Protein 6P6E (pdb70)

Sequence (438 aa):
GTVNWSVEDIVKGINSNNLESQLQATQAARKLLSREKQPPIDNIIRAGLIPKFVSFLGKTDCSPIQFESAWALTNIASGTSEQTKAVVDGGAIPAFISLLASPHAHISEQAVWALGNIAGDGSAFRDLVIKHGAIDPLLALLAVPDLSTLACGYLRNLTWTLSNLCRNKNPAPPLDAVEQILPTLVRLLHHNDPEVLADSCWAISYLTDGPNERIEMVVKKGVVPQLVKLLGATELPIVTPALRAIGNIVTGTDEQTQKVIDAGALAVFPSLLTNPKTNIQKEATWTMSNITAGRQDQIQQVVNHGLVPFLVGVLSKADFKTQKEAAWAITNYTSGGTVEQIVYLVHCGIIEPLMNLLSAKDTKIIQVILDAISNIFQAAEKLGETEKLSIMIEECGGLDKIEALQRHENESVTKASLNLIEKYFSSVKRRQIVKRRQ

Nearest PDB structures (foldseek):
  6p6e-assembly1_A  TM=1.002E+00  e=8.232E-56  Mus musculus
  6d7n-assembly1_B  TM=1.000E+00  e=7.327E-53  Panicum virgatum
  5gxw-assembly1_A  TM=9.984E-01  e=1.415E-52  Mus musculus
  6d7m-assembly1_B  TM=1.001E+00  e=1.888E-52  Mus musculus
  8u36-assembly1_A  TM=9.973E-01  e=1.419E-51  Mus musculus

Radius of gyration: 27.75 Å; Cα contacts (8 Å, |Δi|>4): 670; chains: 3; bounding box: 37×75×74 Å

Foldseek 3Di:
DLEPDDLVCLLCQCPPPDVVSPLSSLLSLLNLLPDDPDRPLVSNVVSVCLLSLQVQCPPLVDVSSVLSSLSNLLSQLQDAPVSVVSNVVSVNLLSLLVQCPPPDLSSVLSSLSSLLSQLLNAPVSLQVSVVSPNLVSLVVVVPDPDNVPDDPSSLLSSLSSLLSNQAYPVPGHDPVSCLSCQVVLLVLCPDDDPSSVLSSLSSLLSQLQDAQVSLCSNVVVVCLLSLLVQCPDPDPSSVLSSLSNLLSQLLYALVSVVSNVVSPNLLCLVCQCVPPDQSSNQSSLLSLLSQLLHAQVSLVSCVVSVNLLSLLVCLQDGPVSSVLSSLSSLLSNLVHYDLVSLVVSVVSPNQLSLLVCLPDPPVVSLVSSLSSLVSSLVSCVVVVNLQVVVCVCVVSPSLVSLVVQLPPPDNVSVVSSVVCCVPRVD/DPDDDDD/DDDDD

GO terms:
  GO:0010494 cytoplasmic stress granule (C, IDA)
  GO:0005515 protein binding (F, IPI)
  GO:0061608 nuclear import signal receptor activity (F, IDA)
  GO:0006606 protein import into nucleus (P, IDA)
  GO:1903902 positive regulation of viral life cycle (P, IMP)
  GO:0075506 entry of viral genome into host nucleus through nuclear pore complex via importin (P, IMP)
  GO:0005654 nucleoplasm (C, TAS)
  GO:0005829 cytosol (C, TAS)
  GO:0140297 DNA-binding transcription factor binding (F, IPI)
  GO:0098978 glutamatergic synapse (C, IDA)
  GO:0098978 glutamatergic synapse (C, IMP)
  GO:0014069 postsynaptic density (C, IDA)
  GO:0099527 postsynapse to nucleus signaling pathway (P, IDA)
  GO:0099527 postsynapse to nucleus signaling pathway (P, IMP)
  GO:0014069 postsynaptic density (C, IEP)

Secondary structure (DSSP, 8-state):
--SS--HHHHHHHHTSS-HHHHHHHHHHHHHHHT-SS---HHHHHHTT-HHHHHHHTT-TT-HHHHHHHHHHHHHHHTS-HHHHHHHHHTTHHHHHHHHTT-SSHHHHHHHHHHHHHHHTT-HHHHHHHHHTT-HHHHHHTT-SS-GGGS-HHHHHHHHHHHHHHT---SSPPPHHHHHHHHHHHHHHTT-S-HHHHHHHHHHHHHHTSS-HHHHHHHHTTT-HHHHHHHHT-S-HHHHHHHHHHHHHHTTS-HHHHHHHHHTTGGGGHHHHTT-SSHHHHHHHHHHHHHHTTS-HHHHHHHHHTTHHHHHHHHHHSS-HHHHHHHHHHHHHHHHHS-HHHHHHHHHTT-HHHHHHGGG---HHHHHHHHHHHHHHHHHHHHTT-HHHHHHHHHHTTHHHHHHTTTT-SSHHHHHHHHHHHHHH--/-------/-----

InterPro domains:
  IPR000225 Armadillo [PF00514] (109-149)
  IPR000225 Armadillo [PF00514] (151-190)
  IPR000225 Armadillo [PF00514] (248-280)
  IPR000225 Armadillo [PF00514] (283-321)
  IPR000225 Armadillo [PF00514] (324-364)
  IPR000225 Armadillo [PF00514] (367-405)
  IPR000225 Armadillo [PF00514] (410-447)
  IPR000225 Armadillo [PS50176] (119-162)
  IPR000225 Armadillo [PS50176] (162-204)
  IPR000225 Armadillo [PS50176] (204-230)
  IPR000225 Armadillo [PS50176] (251-293)
  IPR000225 Armadillo [PS50176] (293-335)
  IPR000225 Armadillo [PS50176] (335-377)
  IPR000225 Armadillo [SM00185] (108-149)
  IPR000225 Armadillo [SM00185] (151-191)
  IPR000225 Armadillo [SM00185] (193-231)
  IPR000225 Armadillo [SM00185] (241-280)
  IPR000225 Armadillo [SM00185] (282-322)
  IPR000225 Armadillo [SM00185] (324-364)
  IPR000225 Armadillo [SM00185] (366-406)

CATH classification: 1.25.10.10

B-factor: mean 47.35, std 20.55, range [20.79, 139.51]

Solvent-accessible surface area: 18555 Å² total; per-residue (Å²): 108,12,90,135,63,57,34,139,81,0,35,159,12,0,86,44,149,74,74,96,41,17,28,83,0,0,51,1,0,36,69,21,0,10,107,148,67,149,27,20,15,64,71,0,42,181,38,44,3,8,83,64,0,21,60,2,2,58,83,112,156,17,22,68,0,10,41,8,0,0,29,0,0,0,0,0,0,17,20,81,64,123,21,0,94,22,0,18,91,24,34,0,3,64,24,0,22,84,12,2,87,22,126,76,66,84,0,2,45,5,0,0,46,0,0,0,0,0,0,7,40,17,21,79,33,0,31,60,1,27,176,78,36,0,7,95,35,0,25,65,36,0,78,44,146,74,10,72,106,37,70,68,39,26,3,70,7,0,0,6,0,0,2,0,1,1,76,49,99,138,81,33,6,46,102,108,2,3,78,74,2,0,70,11,0,31,89,0,0,110,25,123,19,60,86,1,19,10,18,0,0,67,0,0,4,42,8,0,40,12,79,50,124,40,0,52,28,0,16,155,77,52,1,5,82,24,0,14,153,10,2,48,27,132,68,64,89,3,11,34,0,0,1,72,0,0,0,4,0,0,4,5,50,48,117,8,0,31,112,0,9,96,31,31,0,0,69,31,0,40,76,4,2,84,31,129,116,69,96,4,32,60,25,0,0,19,0,0,0,0,0,0,21,12,86,85,71,0,0,67,54,0,23,103,72,29,0,0,65,63,0,19,36,6,1,66,176,28,70,74,132,0,24,51,27,0,0,54,0,0,13,10,0,6,84,29,14,48,40,145,11,10,46,70,0,26,147,37,34,0,2,102,9,0,0,78,16,9,68,25,181,44,45,90,0,1,44,3,0,3,78,0,0,27,32,4,0,92,4,12,78,157,90,66,68,34,129,138,9,13,77,79,0,90,136,38,24,0,42,92,57,0,87,75,14,66,95,58,168,55,140,75,0,23,61,29,0,88,67,1,25,107,123,32,30,134,145,24,36,85,65,34,112,102,54,58,103,86

Structure (mmCIF, N/CA/C/O backbone):
data_6P6E
#
_entry.id   6P6E
#
_cell.length_a   78.490
_cell.length_b   90.495
_cell.length_c   99.716
_cell.angle_alpha   90.000
_cell.angle_beta   90.000
_cell.angle_gamma   90.000
#
_symmetry.space_group_name_H-M   'P 21 21 21'
#
loop_
_entity.id
_entity.type
_entity.pdbx_description
1 polymer 'Importin subunit alpha-1'
2 polymer 'PAC3 NLS'
3 water water
#
loop_
_atom_site.group_PDB
_atom_site.id
_atom_site.type_symbol
_atom_site.label_atom_id
_atom_site.label_alt_id
_atom_site.label_comp_id
_atom_site.label_asym_id
_atom_site.label_entity_id
_atom_site.label_seq_id
_atom_site.pdbx_PDB_ins_code
_atom_site.Cartn_x
_atom_site.Cartn_y
_atom_site.Cartn_z
_atom_site.occupancy
_atom_site.B_iso_or_equiv
_atom_site.auth_seq_id
_atom_site.auth_comp_id
_atom_site.auth_asym_id
_atom_site.auth_atom_id
_atom_site.pdbx_PDB_model_num
ATOM 1 N N . GLY A 1 3 ? 6.628 -16.990 19.636 1.00 82.45 72 GLY A N 1
ATOM 2 C CA . GLY A 1 3 ? 5.388 -17.017 20.389 1.00 78.91 72 GLY A CA 1
ATOM 3 C C . GLY A 1 3 ? 4.184 -16.568 19.583 1.00 77.81 72 GLY A C 1
ATOM 4 O O . GLY A 1 3 ? 3.300 -17.366 19.272 1.00 75.82 72 GLY A O 1
ATOM 5 N N . THR A 1 4 ? 4.150 -15.279 19.245 1.00 75.57 73 THR A N 1
ATOM 6 C CA . THR A 1 4 ? 3.070 -14.693 18.459 1.00 72.54 73 THR A CA 1
ATOM 7 C C . THR A 1 4 ? 3.535 -14.307 17.058 1.00 74.06 73 THR A C 1
ATOM 8 O O . THR A 1 4 ? 2.974 -13.400 16.437 1.00 65.02 73 THR A O 1
ATOM 12 N N . VAL A 1 5 ? 4.554 -14.992 16.548 1.00 83.17 74 VAL A N 1
ATOM 13 C CA . VAL A 1 5 ? 5.172 -14.664 15.269 1.00 85.51 74 VAL A CA 1
ATOM 14 C C . VAL A 1 5 ? 4.676 -15.648 14.217 1.00 82.69 74 VAL A C 1
ATOM 15 O O . VAL A 1 5 ? 4.694 -16.867 14.437 1.00 80.05 74 VAL A O 1
ATOM 19 N N . ASN A 1 6 ? 4.208 -15.114 13.085 1.00 82.68 75 ASN A N 1
ATOM 20 C CA . ASN A 1 6 ? 3.804 -15.901 11.916 1.00 79.79 75 ASN A CA 1
ATOM 21 C C . ASN A 1 6 ? 2.557 -16.744 12.187 1.00 67.96 75 ASN A C 1
ATOM 22 O O . ASN A 1 6 ? 2.478 -17.903 11.778 1.00 67.98 75 ASN A O 1
ATOM 27 N N . TRP A 1 7 ? 1.571 -16.166 12.867 1.00 59.67 76 TRP A N 1
ATOM 28 C CA . TRP A 1 7 ? 0.282 -16.831 12.992 1.00 49.07 76 TRP A CA 1
ATOM 29 C C . TRP A 1 7 ? -0.493 -16.726 11.685 1.00 50.92 76 TRP A C 1
ATOM 30 O O . TRP A 1 7 ? -0.400 -15.733 10.959 1.00 50.13 76 TRP A O 1
ATOM 41 N N . SER A 1 8 ? -1.269 -17.763 11.390 1.00 50.55 77 SER A N 1
ATOM 42 C CA . SER A 1 8 ? -2.248 -17.653 10.324 1.00 45.57 77 SER A CA 1
ATOM 43 C C . SER A 1 8 ? -3.440 -16.831 10.805 1.00 48.45 77 SER A C 1
ATOM 44 O O . SER A 1 8 ? -3.687 -16.693 12.006 1.00 44.68 77 SER A O 1
ATOM 47 N N . VAL A 1 9 ? -4.176 -16.266 9.846 1.00 45.79 78 VAL A N 1
ATOM 48 C CA . VAL A 1 9 ? -5.395 -15.539 10.191 1.00 44.42 78 VAL A CA 1
ATOM 49 C C . VAL A 1 9 ? -6.378 -16.468 10.890 1.00 42.08 78 VAL A C 1
ATOM 50 O O . VAL A 1 9 ? -7.069 -16.071 11.837 1.00 45.93 78 VAL A O 1
ATOM 54 N N . GLU A 1 10 ? -6.436 -17.725 10.447 1.00 41.34 79 GLU A N 1
ATOM 55 C CA . GLU A 1 10 ? -7.335 -18.702 11.051 1.00 50.78 79 GLU A CA 1
ATOM 56 C C . GLU A 1 10 ? -7.025 -18.906 12.528 1.00 47.90 79 GLU A C 1
ATOM 57 O O . GLU A 1 10 ? -7.939 -18.965 13.359 1.00 46.23 79 GLU A O 1
ATOM 63 N N . ASP A 1 11 ? -5.741 -19.016 12.876 1.00 46.71 80 ASP A N 1
ATOM 64 C CA . ASP A 1 11 ? -5.375 -19.173 14.279 1.00 44.48 80 ASP A CA 1
ATOM 65 C C . ASP A 1 11 ? -5.651 -17.904 15.075 1.00 42.50 80 ASP A C 1
ATOM 66 O O . ASP A 1 11 ? -6.006 -17.980 16.256 1.00 38.32 80 ASP A O 1
ATOM 71 N N . ILE A 1 12 ? -5.500 -16.734 14.449 1.00 42.58 81 ILE A N 1
ATOM 72 C CA . ILE A 1 12 ? -5.809 -15.480 15.132 1.00 36.89 81 ILE A CA 1
ATOM 73 C C . ILE A 1 12 ? -7.294 -15.414 15.466 1.00 31.09 81 ILE A C 1
ATOM 74 O O . ILE A 1 12 ? -7.682 -15.060 16.586 1.00 37.78 81 ILE A O 1
ATOM 79 N N . VAL A 1 13 ? -8.144 -15.760 14.496 1.00 35.41 82 VAL A N 1
ATOM 80 C CA . VAL A 1 13 ? -9.586 -15.781 14.729 1.00 39.83 82 VAL A CA 1
ATOM 81 C C . VAL A 1 13 ? -9.932 -16.750 15.852 1.00 42.64 82 VAL A C 1
ATOM 82 O O . VAL A 1 13 ? -10.759 -16.448 16.721 1.00 34.99 82 VAL A O 1
ATOM 86 N N . LYS A 1 14 ? -9.299 -17.926 15.856 1.00 37.00 83 LYS A N 1
ATOM 87 C CA . LYS A 1 14 ? -9.603 -18.928 16.872 1.00 36.20 83 LYS A CA 1
ATOM 88 C C . LYS A 1 14 ? -9.277 -18.419 18.271 1.00 34.29 83 LYS A C 1
ATOM 89 O O . LYS A 1 14 ? -10.049 -18.632 19.212 1.00 40.43 83 LYS A O 1
ATOM 95 N N . GLY A 1 15 ? -8.141 -17.740 18.428 1.00 34.51 84 GLY A N 1
ATOM 96 C CA . GLY A 1 15 ? -7.772 -17.238 19.741 1.00 32.21 84 GLY A CA 1
ATOM 97 C C . GLY A 1 15 ? -8.629 -16.067 20.184 1.00 34.99 84 GLY A C 1
ATOM 98 O O . GLY A 1 15 ? -8.945 -15.930 21.369 1.00 36.32 84 GLY A O 1
ATOM 99 N N . ILE A 1 16 ? -9.027 -15.213 19.240 1.00 31.04 85 ILE A N 1
ATOM 100 C CA . ILE A 1 16 ? -9.799 -14.028 19.599 1.00 33.58 85 ILE A CA 1
ATOM 101 C C . ILE A 1 16 ? -11.233 -14.403 19.963 1.00 34.98 85 ILE A C 1
ATOM 102 O O . ILE A 1 16 ? -11.858 -13.746 20.806 1.00 47.64 85 ILE A O 1
ATOM 107 N N . ASN A 1 17 ? -11.764 -15.477 19.381 1.00 35.11 86 ASN A N 1
ATOM 108 C CA . ASN A 1 17 ? -13.106 -15.961 19.685 1.00 36.22 86 ASN A CA 1
ATOM 109 C C . ASN A 1 17 ? -13.147 -16.925 20.868 1.00 39.17 86 ASN A C 1
ATOM 110 O O . ASN A 1 17 ? -14.167 -17.593 21.065 1.00 47.27 86 ASN A O 1
ATOM 115 N N . SER A 1 18 ? -12.081 -16.998 21.670 1.00 40.47 87 SER A N 1
ATOM 116 C CA . SER A 1 18 ? -11.869 -18.112 22.590 1.00 40.76 87 SER A CA 1
ATOM 117 C C . SER A 1 18 ? -12.525 -17.951 23.959 1.00 45.11 87 SER A C 1
ATOM 118 O O . SER A 1 18 ? -12.507 -18.910 24.737 1.00 59.37 87 SER A O 1
ATOM 121 N N . ASN A 1 19 ? -13.079 -16.781 24.284 1.00 53.73 88 ASN A N 1
ATOM 122 C CA . ASN A 1 19 ? -13.615 -16.469 25.610 1.00 67.61 88 ASN A CA 1
ATOM 123 C C . ASN A 1 19 ? -12.537 -16.431 26.691 1.00 56.60 88 ASN A C 1
ATOM 124 O O . ASN A 1 19 ? -12.865 -16.412 27.883 1.00 52.74 88 ASN A O 1
ATOM 129 N N . ASN A 1 20 ? -11.262 -16.430 26.310 1.00 43.24 89 ASN A N 1
ATOM 130 C CA . ASN A 1 20 ? -10.144 -16.433 27.249 1.00 39.77 89 ASN A CA 1
ATOM 131 C C . ASN A 1 20 ? -9.337 -15.166 27.001 1.00 31.93 89 ASN A C 1
ATOM 132 O O . ASN A 1 20 ? -8.722 -15.018 25.940 1.00 33.90 89 ASN A O 1
ATOM 137 N N . LEU A 1 21 ? -9.342 -14.255 27.980 1.00 35.62 90 LEU A N 1
ATOM 138 C CA . LEU A 1 21 ? -8.733 -12.942 27.774 1.00 32.63 90 LEU A CA 1
ATOM 139 C C . LEU A 1 21 ? -7.252 -13.057 27.435 1.00 31.53 90 LEU A C 1
ATOM 140 O O . LEU A 1 21 ? -6.749 -12.331 26.570 1.00 32.05 90 LEU A O 1
ATOM 145 N N . GLU A 1 22 ? -6.535 -13.965 28.102 1.00 30.15 91 GLU A N 1
ATOM 146 C CA . GLU A 1 22 ? -5.121 -14.147 27.787 1.00 31.82 91 GLU A CA 1
ATOM 147 C C . GLU A 1 22 ? -4.939 -14.748 26.398 1.00 30.84 91 GLU A C 1
ATOM 148 O O . GLU A 1 22 ? -4.057 -14.321 25.644 1.00 30.73 91 GLU A O 1
ATOM 154 N N . SER A 1 23 ? -5.762 -15.740 26.041 1.00 29.89 92 SER A N 1
ATOM 155 C CA . SER A 1 23 ? -5.735 -16.257 24.676 1.00 31.61 92 SER A CA 1
ATOM 156 C C . SER A 1 23 ? -6.066 -15.160 23.672 1.00 36.12 92 SER A C 1
ATOM 157 O O . SER A 1 23 ? -5.458 -15.084 22.598 1.00 32.76 92 SER A O 1
AT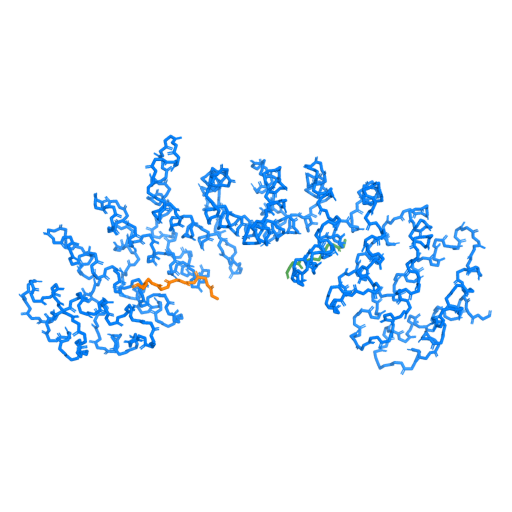OM 160 N N . GLN A 1 24 ? -7.027 -14.297 24.008 1.00 32.46 93 GLN A N 1
ATOM 161 C CA . GLN A 1 24 ? -7.362 -13.187 23.123 1.00 38.68 93 GLN A CA 1
ATOM 162 C C . GLN A 1 24 ? -6.202 -12.209 23.005 1.00 32.42 93 GLN A C 1
ATOM 163 O O . GLN A 1 24 ? -5.914 -11.706 21.913 1.00 34.19 93 GLN A O 1
ATOM 169 N N . LEU A 1 25 ? -5.520 -11.930 24.120 1.00 30.74 94 LEU A N 1
ATOM 170 C CA . LEU A 1 25 ? -4.386 -11.011 24.089 1.00 36.69 94 LEU A CA 1
ATOM 171 C C . LEU A 1 25 ? -3.279 -11.538 23.186 1.00 36.37 94 LEU A C 1
ATOM 172 O O . LEU A 1 25 ? -2.721 -10.797 22.369 1.00 32.06 94 LEU A O 1
ATOM 177 N N . GLN A 1 26 ? -2.945 -12.823 23.322 1.00 35.68 95 GLN A N 1
ATOM 178 C CA . GLN A 1 26 ? -1.880 -13.391 22.504 1.00 33.58 95 GLN A CA 1
ATOM 179 C C . GLN A 1 26 ? -2.270 -13.412 21.031 1.00 33.39 95 GLN A C 1
ATOM 180 O O . GLN A 1 26 ? -1.427 -13.180 20.157 1.00 34.92 95 GLN A O 1
ATOM 186 N N . ALA A 1 27 ? -3.545 -13.672 20.736 1.00 29.51 96 ALA A N 1
ATOM 187 C CA . ALA A 1 27 ? -3.992 -13.653 19.348 1.00 33.24 96 ALA A CA 1
ATOM 188 C C . ALA A 1 27 ? -4.022 -12.236 18.785 1.00 35.05 96 ALA A C 1
ATOM 189 O O . ALA A 1 27 ? -3.767 -12.042 17.590 1.00 32.34 96 ALA A O 1
ATOM 191 N N . THR A 1 28 ? -4.326 -11.239 19.620 1.00 33.00 97 THR A N 1
ATOM 192 C CA . THR A 1 28 ? -4.345 -9.857 19.146 1.00 34.50 97 THR A CA 1
ATOM 193 C C . THR A 1 28 ? -2.934 -9.351 18.872 1.00 33.52 97 THR A C 1
ATOM 194 O O . THR A 1 28 ? -2.704 -8.635 17.889 1.00 35.21 97 THR A O 1
ATOM 198 N N . GLN A 1 29 ? -1.975 -9.714 19.727 1.00 34.22 98 GLN A N 1
ATOM 199 C CA . GLN A 1 29 ? -0.584 -9.364 19.459 1.00 34.57 98 GLN A CA 1
ATOM 200 C C . GLN A 1 29 ? -0.094 -10.027 18.179 1.00 40.27 98 GLN A C 1
ATOM 201 O O . GLN A 1 29 ? 0.629 -9.409 17.388 1.00 31.68 98 GLN A O 1
ATOM 207 N N . ALA A 1 30 ? -0.480 -11.287 17.958 1.00 34.82 99 ALA A N 1
ATOM 208 C CA . ALA A 1 30 ? -0.132 -11.959 16.711 1.00 37.19 99 ALA A CA 1
ATOM 209 C C . ALA A 1 30 ? -0.710 -11.221 15.509 1.00 40.26 99 ALA A C 1
ATOM 210 O O . ALA A 1 30 ? -0.056 -11.114 14.465 1.00 38.39 99 ALA A O 1
ATOM 212 N N . ALA A 1 31 ? -1.935 -10.703 15.638 1.00 31.67 100 ALA A N 1
ATOM 213 C CA . ALA A 1 31 ? -2.511 -9.902 14.563 1.00 35.71 100 ALA A CA 1
ATOM 214 C C . ALA A 1 31 ? -1.736 -8.606 14.369 1.00 34.31 100 ALA A C 1
ATOM 215 O O . ALA A 1 31 ? -1.515 -8.171 13.233 1.00 37.26 100 ALA A O 1
ATOM 217 N N . ARG A 1 32 ? -1.317 -7.978 15.470 1.00 32.91 101 ARG A N 1
ATOM 218 C CA . ARG A 1 32 ? -0.524 -6.758 15.376 1.00 34.62 101 ARG A CA 1
ATOM 219 C C . ARG A 1 32 ? 0.769 -6.999 14.608 1.00 38.63 101 ARG A C 1
ATOM 220 O O . ARG A 1 32 ? 1.152 -6.190 13.755 1.00 35.39 101 ARG A O 1
ATOM 228 N N . LYS A 1 33 ? 1.457 -8.104 14.900 1.00 38.90 102 LYS A N 1
ATOM 229 C CA . LYS A 1 33 ? 2.729 -8.378 14.238 1.00 37.86 102 LYS A CA 1
ATOM 230 C C . LYS A 1 33 ? 2.525 -8.699 12.763 1.00 38.44 102 LYS A C 1
ATOM 231 O O . LYS A 1 33 ? 3.336 -8.299 11.920 1.00 46.36 102 LYS A O 1
ATOM 237 N N . LEU A 1 34 ? 1.452 -9.424 12.435 1.00 41.48 103 LEU A N 1
ATOM 238 C CA . LEU A 1 34 ? 1.092 -9.631 11.036 1.00 44.27 103 LEU A CA 1
ATOM 239 C C . LEU A 1 34 ? 0.895 -8.298 10.326 1.00 43.52 103 LEU A C 1
ATOM 240 O O . LEU A 1 34 ? 1.444 -8.067 9.242 1.00 42.13 103 LEU A O 1
ATOM 245 N N . LEU A 1 35 ? 0.120 -7.402 10.935 1.00 39.81 104 LEU A N 1
ATOM 246 C CA . LEU A 1 35 ? -0.189 -6.112 10.331 1.00 36.16 104 LEU A CA 1
ATOM 247 C C . LEU A 1 35 ? 0.983 -5.141 10.372 1.00 40.28 104 LEU A C 1
ATOM 248 O O . LEU A 1 35 ? 0.890 -4.064 9.774 1.00 45.97 104 LEU A O 1
ATOM 253 N N . SER A 1 36 ? 2.076 -5.490 11.050 1.00 44.18 105 SER A N 1
ATOM 254 C CA . SER A 1 36 ? 3.237 -4.620 11.165 1.00 49.42 105 SER A CA 1
ATOM 255 C C . SER A 1 36 ? 4.414 -5.071 10.313 1.00 54.27 105 SER A C 1
ATOM 256 O O . SER A 1 36 ? 5.471 -4.433 10.359 1.00 57.81 105 SER A O 1
ATOM 259 N N . ARG A 1 37 ? 4.269 -6.147 9.545 1.00 54.79 106 ARG A N 1
ATOM 260 C CA . ARG A 1 37 ? 5.360 -6.593 8.694 1.00 62.97 106 ARG A CA 1
ATOM 261 C C . ARG A 1 37 ? 5.524 -5.651 7.503 1.00 72.40 106 ARG A C 1
ATOM 262 O O . ARG A 1 37 ? 4.607 -4.917 7.122 1.00 63.87 106 ARG A O 1
ATOM 270 N N . GLU A 1 38 ? 6.719 -5.683 6.911 1.00 75.78 107 GLU A N 1
ATOM 271 C CA . GLU A 1 38 ? 7.055 -4.719 5.868 1.00 82.54 107 GLU A CA 1
ATOM 272 C C . GLU A 1 38 ? 6.290 -4.998 4.580 1.00 85.30 107 GLU A C 1
ATOM 273 O O . GLU A 1 38 ? 5.667 -4.096 4.008 1.00 88.37 107 GLU A O 1
ATOM 279 N N . LYS A 1 39 ? 6.320 -6.243 4.109 1.00 83.82 108 LYS A N 1
ATOM 280 C CA . LYS A 1 39 ? 5.815 -6.594 2.787 1.00 81.68 108 LYS A CA 1
ATOM 281 C C . LYS A 1 39 ? 4.385 -7.115 2.900 1.00 78.58 108 LYS A C 1
ATOM 282 O O . LYS A 1 39 ? 4.146 -8.170 3.497 1.00 77.01 108 LYS A O 1
ATOM 284 N N . GLN A 1 40 ? 3.443 -6.369 2.318 1.00 73.12 109 GLN A N 1
ATOM 285 C CA . GLN A 1 40 ? 2.057 -6.778 2.107 1.00 71.22 109 GLN A CA 1
ATOM 286 C C . GLN A 1 40 ? 1.395 -7.313 3.371 1.00 59.89 109 GLN A C 1
ATOM 287 O O . GLN A 1 40 ? 1.172 -8.525 3.484 1.00 68.43 109 GLN A O 1
ATOM 293 N N . PRO A 1 41 ? 1.062 -6.459 4.334 1.00 52.43 110 PRO A N 1
ATOM 294 C CA . PRO A 1 41 ? 0.266 -6.912 5.479 1.00 51.48 110 PRO A CA 1
ATOM 295 C C . PRO A 1 41 ? -1.113 -7.351 5.023 1.00 51.04 110 PRO A C 1
ATOM 296 O O . PRO A 1 41 ? -1.743 -6.682 4.190 1.00 48.52 110 PRO A O 1
ATOM 300 N N . PRO A 1 42 ? -1.617 -8.473 5.537 1.00 52.53 111 PRO A N 1
ATOM 301 C CA . PRO A 1 42 ? -2.915 -8.995 5.061 1.00 47.81 111 PRO A CA 1
ATOM 302 C C . PRO A 1 42 ? -4.094 -8.264 5.694 1.00 44.41 111 PRO A C 1
ATOM 303 O O . PRO A 1 42 ? -4.887 -8.822 6.458 1.00 41.61 111 PRO A O 1
ATOM 307 N N . ILE A 1 43 ? -4.217 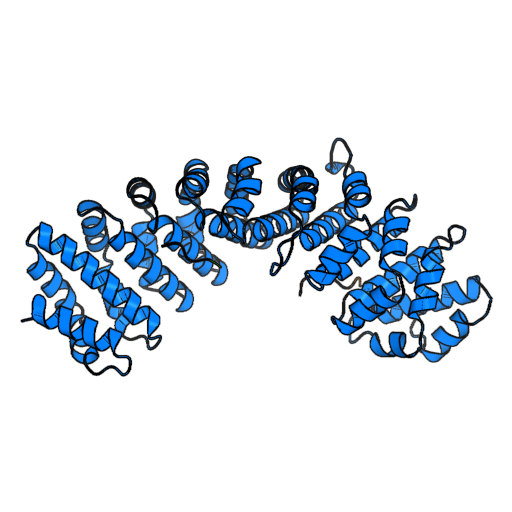-6.976 5.360 1.00 44.57 112 ILE A N 1
ATOM 308 C CA . ILE A 1 43 ? -5.258 -6.142 5.956 1.00 40.02 112 ILE A CA 1
ATOM 309 C C . ILE A 1 43 ? -6.642 -6.650 5.563 1.00 37.61 112 ILE A C 1
ATOM 310 O O . ILE A 1 43 ? -7.531 -6.795 6.411 1.00 38.40 112 ILE A O 1
ATOM 315 N N . ASP A 1 44 ? -6.843 -6.928 4.272 1.00 37.89 113 ASP A N 1
ATOM 316 C CA . ASP A 1 44 ? -8.154 -7.373 3.808 1.00 44.38 113 ASP A CA 1
ATOM 317 C C . ASP A 1 44 ? -8.519 -8.721 4.413 1.00 44.46 113 ASP A C 1
ATOM 318 O O . ASP A 1 44 ? -9.680 -8.960 4.769 1.00 46.19 113 ASP A O 1
ATOM 323 N N . ASN A 1 45 ? -7.534 -9.612 4.548 1.00 44.23 114 ASN A N 1
ATOM 324 C CA . ASN A 1 45 ? -7.785 -10.888 5.211 1.00 49.81 114 ASN A CA 1
ATOM 325 C C . ASN A 1 45 ? -8.281 -10.682 6.635 1.00 43.59 114 ASN A C 1
ATOM 326 O O . ASN A 1 45 ? -9.213 -11.360 7.082 1.00 41.86 114 ASN A O 1
ATOM 331 N N . ILE A 1 46 ? -7.650 -9.765 7.370 1.00 38.62 115 ILE A N 1
ATOM 332 C CA . ILE A 1 46 ? -8.057 -9.496 8.747 1.00 33.61 115 ILE A CA 1
ATOM 333 C C . ILE A 1 46 ? -9.455 -8.884 8.790 1.00 39.86 115 ILE A C 1
ATOM 334 O O . ILE A 1 46 ? -10.278 -9.231 9.650 1.00 36.64 115 ILE A O 1
ATOM 339 N N . ILE A 1 47 ? -9.749 -7.970 7.862 1.00 37.07 116 ILE A N 1
ATOM 340 C CA . ILE A 1 47 ? -11.078 -7.368 7.798 1.00 36.55 116 ILE A CA 1
ATOM 341 C C . ILE A 1 47 ? -12.125 -8.426 7.473 1.00 41.38 116 ILE A C 1
ATOM 342 O O . ILE A 1 47 ? -13.166 -8.519 8.134 1.00 37.64 116 ILE A O 1
ATOM 347 N N . ARG A 1 48 ? -11.860 -9.241 6.446 1.00 35.37 117 ARG A N 1
ATOM 348 C CA . ARG A 1 48 ? -12.836 -10.232 6.003 1.00 42.00 117 ARG A CA 1
ATOM 349 C C . ARG A 1 48 ? -13.125 -11.267 7.082 1.00 47.95 117 ARG A C 1
ATOM 350 O O . ARG A 1 48 ? -14.213 -11.853 7.104 1.00 47.36 117 ARG A O 1
ATOM 358 N N . ALA A 1 49 ? -12.171 -11.508 7.981 1.00 40.47 118 ALA A N 1
ATOM 359 C CA . ALA A 1 49 ? -12.405 -12.420 9.093 1.00 45.11 118 ALA A CA 1
ATOM 360 C C . ALA A 1 49 ? -13.294 -11.816 10.174 1.00 43.37 118 ALA A C 1
ATOM 361 O O . ALA A 1 49 ? -13.577 -12.496 11.166 1.00 41.93 118 ALA A O 1
ATOM 363 N N . GLY A 1 50 ? -13.730 -10.569 10.011 1.00 37.52 119 GLY A N 1
ATOM 364 C CA . GLY A 1 50 ? -14.620 -9.946 10.973 1.00 36.56 119 GLY A CA 1
ATOM 365 C C . GLY A 1 50 ? -13.978 -9.589 12.294 1.00 36.43 119 GLY A C 1
ATOM 366 O O . GLY A 1 50 ? -14.659 -9.581 13.324 1.00 41.57 119 GLY A O 1
ATOM 367 N N . LEU A 1 51 ? -12.682 -9.278 12.294 1.00 30.43 120 LEU A N 1
ATOM 368 C CA . LEU A 1 51 ? -11.954 -9.055 13.537 1.00 28.54 120 LEU A CA 1
ATOM 369 C C . LEU A 1 51 ? -12.037 -7.622 14.048 1.00 33.60 120 LEU A C 1
ATOM 370 O O . LEU A 1 51 ? -11.716 -7.381 15.217 1.00 34.24 120 LEU A O 1
ATOM 375 N N . ILE A 1 52 ? -12.457 -6.669 13.213 1.00 28.14 121 ILE A N 1
ATOM 376 C CA . ILE A 1 52 ? -12.461 -5.266 13.636 1.00 28.37 121 ILE A CA 1
ATOM 377 C C . ILE A 1 52 ? -13.390 -5.018 14.821 1.00 30.44 121 ILE A C 1
ATOM 378 O O . ILE A 1 52 ? -12.971 -4.336 15.770 1.00 33.74 121 ILE A O 1
ATOM 383 N N . PRO A 1 53 ? -14.634 -5.521 14.842 1.00 37.43 122 PRO A N 1
ATOM 384 C CA . PRO A 1 53 ? -15.468 -5.302 16.040 1.00 40.80 122 PRO A CA 1
ATOM 385 C C . PRO A 1 53 ? -14.843 -5.819 17.325 1.00 38.64 122 PRO A C 1
ATOM 386 O O . PRO A 1 53 ? -14.986 -5.178 18.374 1.00 35.22 122 PRO A O 1
ATOM 390 N N . LYS A 1 54 ? -14.148 -6.960 17.278 1.00 33.98 123 LYS A N 1
ATOM 391 C CA . LYS A 1 54 ? -13.500 -7.471 18.481 1.00 29.54 123 LYS A CA 1
ATOM 392 C C . LYS A 1 54 ? -12.320 -6.595 18.888 1.00 27.06 123 LYS A C 1
ATOM 393 O O . LYS A 1 54 ? -12.130 -6.321 20.079 1.00 29.25 123 LYS A O 1
ATOM 399 N N . PHE A 1 55 ? -11.516 -6.149 17.917 1.00 27.92 124 PHE A N 1
ATOM 400 C CA . PHE A 1 55 ? -10.449 -5.197 18.221 1.00 28.95 124 PHE A CA 1
ATOM 401 C C . PHE A 1 55 ? -11.005 -3.951 18.900 1.00 33.02 124 PHE A C 1
ATOM 402 O O . PHE A 1 55 ? -10.436 -3.462 19.884 1.00 31.86 124 PHE A O 1
ATOM 410 N N . VAL A 1 56 ? -12.123 -3.428 18.389 1.00 28.14 125 VAL A N 1
ATOM 411 C CA . VAL A 1 56 ? -12.697 -2.205 18.940 1.00 29.72 125 VAL A CA 1
ATOM 412 C C . VAL A 1 56 ? -13.168 -2.431 20.371 1.00 28.24 125 VAL A C 1
ATOM 413 O O . VAL A 1 56 ? -12.960 -1.585 21.250 1.00 30.58 125 VAL A O 1
ATOM 417 N N . SER A 1 57 ? -13.801 -3.578 20.633 1.00 28.75 126 SER A N 1
ATOM 418 C CA . SER A 1 57 ? -14.229 -3.879 21.995 1.00 31.24 126 SER A CA 1
ATOM 419 C C . SER A 1 57 ? -13.038 -4.022 22.935 1.00 34.13 126 SER A C 1
ATOM 420 O O . SER A 1 57 ? -13.133 -3.665 24.115 1.00 40.41 126 SER A O 1
ATOM 423 N N . PHE A 1 58 ? -11.909 -4.529 22.432 1.00 28.51 127 PHE A N 1
ATOM 424 C CA . PHE A 1 58 ? -10.709 -4.636 23.254 1.00 34.33 127 PHE A CA 1
ATOM 425 C C . PHE A 1 58 ? -10.161 -3.273 23.656 1.00 35.45 127 PHE A C 1
ATOM 426 O O . PHE A 1 58 ? -9.468 -3.174 24.674 1.00 32.49 127 PHE A O 1
ATOM 434 N N . LEU A 1 59 ? -10.460 -2.223 22.887 1.00 33.20 128 LEU A N 1
ATOM 435 C CA . LEU A 1 59 ? -9.995 -0.886 23.242 1.00 34.38 128 LEU A CA 1
ATOM 436 C C . LEU A 1 59 ? -10.547 -0.435 24.588 1.00 39.48 128 LEU A C 1
ATOM 437 O O . LEU A 1 59 ? -9.933 0.400 25.261 1.00 43.94 128 LEU A O 1
ATOM 442 N N . GLY A 1 60 ? -11.693 -0.970 24.997 1.00 37.29 129 GLY A N 1
ATOM 443 C CA . GLY A 1 60 ? -12.335 -0.572 26.230 1.00 36.79 129 GLY A CA 1
ATOM 444 C C . GLY A 1 60 ? -11.997 -1.399 27.449 1.00 38.41 129 GLY A C 1
ATOM 445 O O . GLY A 1 60 ? -12.580 -1.170 28.513 1.00 45.79 129 GLY A O 1
ATOM 446 N N . LYS A 1 61 ? -11.068 -2.348 27.342 1.00 39.28 130 LYS A N 1
ATOM 447 C CA . LYS A 1 61 ? -10.736 -3.238 28.457 1.00 43.36 130 LYS A CA 1
ATOM 448 C C . LYS A 1 61 ? -9.677 -2.562 29.320 1.00 42.21 130 LYS A C 1
ATOM 449 O O . LYS A 1 61 ? -8.476 -2.785 29.163 1.00 38.12 130 LYS A O 1
ATOM 455 N N . THR A 1 62 ? -10.143 -1.740 30.265 1.00 43.35 131 THR A N 1
ATOM 456 C CA . THR A 1 62 ? -9.242 -0.945 31.096 1.00 52.03 131 THR A CA 1
ATOM 457 C C . THR A 1 62 ? -8.371 -1.809 32.002 1.00 51.92 131 THR A C 1
ATOM 458 O O . THR A 1 62 ? -7.244 -1.419 32.331 1.00 43.95 131 THR A O 1
ATOM 462 N N . ASP A 1 63 ? -8.864 -2.974 32.423 1.00 52.29 132 ASP A N 1
ATOM 463 C CA . ASP A 1 63 ? -8.103 -3.820 33.339 1.00 48.43 132 ASP A CA 1
ATOM 464 C C . ASP A 1 63 ? -7.012 -4.623 32.643 1.00 50.33 132 ASP A C 1
ATOM 465 O O . ASP A 1 63 ? -6.262 -5.334 33.320 1.00 51.39 132 ASP A O 1
ATOM 470 N N . CYS A 1 64 ? -6.905 -4.531 31.310 1.00 41.94 133 CYS A N 1
ATOM 471 C CA . CYS A 1 64 ? -5.877 -5.244 30.546 1.00 42.36 133 CYS A CA 1
ATOM 472 C C . CYS A 1 64 ? -5.313 -4.263 29.511 1.00 42.19 133 CYS A C 1
ATOM 473 O O . CYS A 1 64 ? -5.638 -4.323 28.325 1.00 39.45 133 CYS A O 1
ATOM 476 N N . SER A 1 65 ? -4.461 -3.355 29.983 1.00 41.43 134 SER A N 1
ATOM 477 C CA . SER A 1 65 ? -3.856 -2.385 29.082 1.00 43.40 134 SER A CA 1
ATOM 478 C C . SER A 1 65 ? -3.053 -3.012 27.939 1.00 37.47 134 SER A C 1
ATOM 479 O O . SER A 1 65 ? -3.017 -2.398 26.857 1.00 41.33 134 SER A O 1
ATOM 482 N N . PRO A 1 66 ? -2.396 -4.176 28.088 1.00 41.56 135 PRO A N 1
ATOM 483 C CA . PRO A 1 66 ? -1.741 -4.773 26.909 1.00 34.61 135 PRO A CA 1
ATOM 484 C C . PRO A 1 66 ? -2.680 -5.029 25.741 1.00 33.13 135 PRO A C 1
ATOM 485 O O . PRO A 1 66 ? -2.297 -4.785 24.589 1.00 33.77 135 PRO A O 1
ATOM 489 N N . ILE A 1 67 ? -3.898 -5.512 25.990 1.00 29.43 136 ILE A N 1
ATOM 490 C CA . ILE A 1 67 ? -4.781 -5.789 24.861 1.00 26.70 136 ILE A CA 1
ATOM 491 C C . ILE A 1 67 ? -5.360 -4.496 24.292 1.00 29.86 136 ILE A C 1
ATOM 492 O O . ILE A 1 67 ? -5.722 -4.446 23.111 1.00 29.37 136 ILE A O 1
ATOM 497 N N . GLN A 1 68 ? -5.458 -3.437 25.101 1.00 28.58 137 GLN A N 1
ATOM 498 C CA . GLN A 1 68 ? -5.791 -2.128 24.549 1.00 30.88 137 GLN A CA 1
ATOM 499 C C . GLN A 1 68 ? -4.700 -1.663 23.595 1.00 33.24 137 GLN A C 1
ATOM 500 O O . GLN A 1 68 ? -4.982 -1.191 22.487 1.00 30.60 137 GLN A O 1
ATOM 506 N N . PHE A 1 69 ? -3.440 -1.811 24.011 1.00 32.82 138 PHE A N 1
ATOM 507 C CA . PHE A 1 69 ? -2.311 -1.413 23.177 1.00 31.41 138 PHE A CA 1
ATOM 508 C C . PHE A 1 69 ? -2.263 -2.224 21.888 1.00 34.30 138 PHE A C 1
ATOM 509 O O . PHE A 1 69 ? -2.179 -1.661 20.790 1.00 29.84 138 PHE A O 1
ATOM 517 N N . GLU A 1 70 ? -2.325 -3.554 22.003 1.00 31.83 139 GLU A N 1
ATOM 518 C CA . GLU A 1 70 ? -2.179 -4.405 20.826 1.00 28.18 139 GLU A CA 1
ATOM 519 C C . GLU A 1 70 ? -3.312 -4.184 19.832 1.00 26.50 139 GLU A C 1
ATOM 520 O O . GLU A 1 70 ? -3.079 -4.125 18.619 1.00 29.43 139 GLU A O 1
ATOM 526 N N . SER A 1 71 ? -4.547 -4.060 20.324 1.00 24.26 140 SER A N 1
ATOM 527 C CA . SER A 1 71 ? -5.671 -3.832 19.424 1.00 28.37 140 SER A CA 1
ATOM 528 C C . SER A 1 71 ? -5.647 -2.424 18.840 1.00 27.33 140 SER A C 1
ATOM 529 O O . SER A 1 71 ? -6.039 -2.229 17.684 1.00 27.56 140 SER A O 1
ATOM 532 N N . ALA A 1 72 ? -5.196 -1.434 19.616 1.00 24.97 141 ALA A N 1
ATOM 533 C CA . ALA A 1 72 ? -5.039 -0.088 19.072 1.00 27.56 141 ALA A CA 1
ATOM 534 C C . ALA A 1 72 ? -4.000 -0.070 17.960 1.00 31.21 141 ALA A C 1
ATOM 535 O O . ALA A 1 72 ? -4.205 0.560 16.915 1.00 29.01 141 ALA A O 1
ATOM 537 N N . TRP A 1 73 ? -2.878 -0.763 18.166 1.00 29.93 142 TRP A N 1
ATOM 538 C CA . TRP A 1 73 ? -1.859 -0.867 17.127 1.00 32.34 142 TRP A CA 1
ATOM 539 C C . TRP A 1 73 ? -2.401 -1.592 15.898 1.00 35.24 142 TRP A C 1
ATOM 540 O O . TRP A 1 73 ? -2.186 -1.148 14.763 1.00 28.88 142 TRP A O 1
ATOM 551 N N . ALA A 1 74 ? -3.112 -2.704 16.102 1.00 31.95 143 ALA A N 1
ATOM 552 C CA . ALA A 1 74 ? -3.689 -3.430 14.974 1.00 28.06 143 ALA A CA 1
ATOM 553 C C . ALA A 1 74 ? -4.638 -2.542 14.177 1.00 29.42 143 ALA A C 1
ATOM 554 O O . ALA A 1 74 ? -4.562 -2.479 12.944 1.00 30.63 143 ALA A O 1
ATOM 556 N N . LEU A 1 75 ? -5.537 -1.840 14.869 1.00 24.22 144 LEU A N 1
ATOM 557 C CA . LEU A 1 75 ? -6.489 -0.976 14.177 1.00 30.83 144 LEU A CA 1
ATOM 558 C C . LEU A 1 75 ? -5.786 0.202 13.514 1.00 30.79 144 LEU A C 1
ATOM 559 O O . LEU A 1 75 ? -6.190 0.640 12.431 1.00 29.12 144 LEU A O 1
ATOM 564 N N . THR A 1 76 ? -4.734 0.723 14.150 1.00 28.24 145 THR A N 1
ATOM 565 C CA . THR A 1 76 ? -3.967 1.811 13.552 1.00 27.98 145 THR A CA 1
ATOM 566 C C . THR A 1 76 ? -3.442 1.424 12.175 1.00 26.21 145 THR A C 1
ATOM 567 O O . THR A 1 76 ? -3.531 2.209 11.223 1.00 28.26 145 THR A O 1
ATOM 571 N N . ASN A 1 77 ? -2.918 0.206 12.043 1.00 26.85 146 ASN A N 1
ATOM 572 C CA . ASN A 1 77 ? -2.309 -0.199 10.782 1.00 32.89 146 ASN A CA 1
ATOM 573 C C . ASN A 1 77 ? -3.347 -0.568 9.730 1.00 29.66 146 ASN A C 1
ATOM 574 O O . ASN A 1 77 ? -3.102 -0.368 8.535 1.00 34.34 146 ASN A O 1
ATOM 579 N N . ILE A 1 78 ? -4.501 -1.101 10.138 1.00 26.95 147 ILE A N 1
ATOM 580 C CA . ILE A 1 78 ? -5.605 -1.256 9.193 1.00 29.92 147 ILE A CA 1
ATOM 581 C C . ILE A 1 78 ? -6.036 0.109 8.670 1.00 29.61 147 ILE A C 1
ATOM 582 O O . ILE A 1 78 ? -6.216 0.306 7.462 1.00 27.51 147 ILE A O 1
ATOM 587 N N . ALA A 1 79 ? -6.189 1.080 9.578 1.00 25.92 148 ALA A N 1
ATOM 588 C CA . ALA A 1 79 ? -6.609 2.423 9.192 1.00 27.58 148 ALA A CA 1
ATOM 589 C C . ALA A 1 79 ? -5.575 3.136 8.331 1.00 29.74 148 ALA A C 1
ATOM 590 O O . ALA A 1 79 ? -5.917 4.114 7.657 1.00 33.35 148 ALA A O 1
ATOM 592 N N . SER A 1 80 ? -4.324 2.672 8.337 1.00 32.34 149 SER A N 1
ATOM 593 C CA . SER A 1 80 ? -3.289 3.265 7.501 1.00 30.74 149 SER A CA 1
ATOM 594 C C . SER A 1 80 ? -3.429 2.896 6.030 1.00 34.53 149 SER A C 1
ATOM 595 O O . SER A 1 80 ? -2.678 3.427 5.206 1.00 33.32 149 SER A O 1
ATOM 598 N N . GLY A 1 81 ? -4.361 2.012 5.681 1.00 31.55 150 GLY A N 1
ATOM 599 C CA . GLY A 1 81 ? -4.467 1.530 4.317 1.00 32.43 150 GLY A CA 1
ATOM 600 C C . GLY A 1 81 ? -5.348 2.373 3.418 1.00 37.70 150 GLY A C 1
ATOM 601 O O . GLY A 1 81 ? -5.353 3.604 3.512 1.00 38.58 150 GLY A O 1
ATOM 602 N N . THR A 1 82 ? -6.096 1.715 2.535 1.00 33.88 151 THR A N 1
ATOM 603 C CA . THR A 1 82 ? -6.967 2.416 1.604 1.00 39.40 151 THR A CA 1
ATOM 604 C C . THR A 1 82 ? -8.141 3.055 2.343 1.00 31.73 151 THR A C 1
ATOM 605 O O . THR A 1 82 ? -8.371 2.818 3.532 1.00 34.07 151 THR A O 1
ATOM 609 N N . SER A 1 83 ? -8.895 3.882 1.610 1.00 32.68 152 SER A N 1
ATOM 610 C CA . SER A 1 83 ? -10.090 4.499 2.180 1.00 33.07 152 SER A CA 1
ATOM 611 C C . SER A 1 83 ? -11.085 3.442 2.643 1.00 32.81 152 SER A C 1
ATOM 612 O O . SER A 1 83 ? -11.679 3.566 3.722 1.00 32.87 152 SER A O 1
ATOM 615 N N . GLU A 1 84 ? -11.274 2.395 1.833 1.00 34.82 153 GLU A N 1
ATOM 616 C CA . GLU A 1 84 ? -12.104 1.259 2.229 1.00 36.73 153 GLU A CA 1
ATOM 617 C C . GLU A 1 84 ? -11.658 0.672 3.552 1.00 31.27 153 GLU A C 1
ATOM 618 O O . GLU A 1 84 ? -12.487 0.320 4.400 1.00 36.21 153 GLU A O 1
ATOM 624 N N . GLN A 1 85 ? -10.352 0.494 3.711 1.00 34.91 154 GLN A N 1
ATOM 625 C CA . GLN A 1 85 ? -9.833 -0.136 4.913 1.00 33.14 154 GLN A CA 1
ATOM 626 C C . GLN A 1 85 ? -9.950 0.800 6.105 1.00 32.79 154 GLN A C 1
ATOM 627 O O . GLN A 1 85 ? -10.254 0.359 7.220 1.00 29.66 154 GLN A O 1
ATOM 633 N N . THR A 1 86 ? -9.734 2.100 5.888 1.00 28.64 155 THR A N 1
ATOM 634 C CA . THR A 1 86 ? -9.977 3.067 6.952 1.00 29.14 155 THR A CA 1
ATOM 635 C C . THR A 1 86 ? -11.458 3.124 7.305 1.00 29.66 155 THR A C 1
ATOM 636 O O . THR A 1 86 ? -11.821 3.234 8.482 1.00 30.39 155 THR A O 1
ATOM 640 N N . LYS A 1 87 ? -12.328 3.039 6.295 1.00 30.34 156 LYS A N 1
ATOM 641 C CA . LYS A 1 87 ? -13.767 3.054 6.545 1.00 33.77 156 LYS A CA 1
ATOM 642 C C . LYS A 1 87 ? -14.192 1.874 7.412 1.00 33.09 156 LYS A C 1
ATOM 643 O O . LYS A 1 87 ? -15.062 2.015 8.280 1.00 29.55 156 LYS A O 1
ATOM 649 N N . ALA A 1 88 ? -13.586 0.702 7.200 1.00 29.25 157 ALA A N 1
ATOM 650 C CA . ALA A 1 88 ? -13.939 -0.463 8.007 1.00 30.87 157 ALA A CA 1
ATOM 651 C C . ALA A 1 88 ? -13.619 -0.228 9.478 1.00 26.05 157 ALA A C 1
ATOM 652 O O . ALA A 1 88 ? -14.373 -0.652 10.362 1.00 28.02 157 ALA A O 1
ATOM 654 N N . VAL A 1 89 ? -12.506 0.452 9.757 1.00 25.79 158 VAL A N 1
ATOM 655 C CA . VAL A 1 89 ? -12.163 0.795 11.134 1.00 26.55 158 VAL A CA 1
ATOM 656 C C . VAL A 1 89 ? -13.184 1.771 11.707 1.00 30.93 158 VAL A C 1
ATOM 657 O O . VAL A 1 89 ? -13.665 1.604 12.834 1.00 29.21 158 VAL A O 1
ATOM 661 N N . VAL A 1 90 ? -13.532 2.804 10.937 1.00 29.04 159 VAL A N 1
ATOM 662 C CA . VAL A 1 90 ? -14.532 3.769 11.387 1.00 26.20 159 VAL A CA 1
ATOM 663 C C . VAL A 1 90 ? -15.881 3.087 11.576 1.00 30.14 159 VAL A C 1
ATOM 664 O O . VAL A 1 90 ? -16.580 3.322 12.570 1.00 28.64 159 VAL A O 1
ATOM 668 N N . ASP A 1 91 ? -16.261 2.217 10.634 1.00 26.43 160 ASP A N 1
ATOM 669 C CA . ASP A 1 91 ? -17.555 1.548 10.707 1.00 30.66 160 ASP A CA 1
ATOM 670 C C . ASP A 1 91 ? -17.676 0.657 11.935 1.00 35.12 160 ASP A C 1
ATOM 671 O O . ASP A 1 91 ? -18.796 0.396 12.386 1.00 37.72 160 ASP A O 1
ATOM 676 N N . GLY A 1 92 ? -16.559 0.190 12.487 1.00 33.76 161 GLY A N 1
ATOM 677 C CA . GLY A 1 92 ? -16.586 -0.600 13.700 1.00 34.16 161 GLY A CA 1
ATOM 678 C C . GLY A 1 92 ? -16.703 0.186 14.984 1.00 37.59 161 GLY A C 1
ATOM 679 O O . GLY A 1 92 ? -16.653 -0.405 16.066 1.00 31.33 161 GLY A O 1
ATOM 680 N N . GLY A 1 93 ? -16.855 1.507 14.901 1.00 30.90 162 GLY A N 1
ATOM 681 C CA . GLY A 1 93 ? -16.984 2.333 16.085 1.00 34.02 162 GLY A CA 1
ATOM 682 C C . GLY A 1 93 ? -15.680 2.750 16.724 1.00 27.30 162 GLY A C 1
ATOM 683 O O . GLY A 1 93 ? -15.661 3.074 17.915 1.00 35.81 162 GLY A O 1
ATOM 684 N N . ALA A 1 94 ? -14.586 2.776 15.961 1.00 29.07 163 ALA A N 1
ATOM 685 C CA . ALA A 1 94 ? -13.275 2.995 16.563 1.00 29.29 163 ALA A CA 1
ATOM 686 C C . ALA A 1 94 ? -13.041 4.451 16.955 1.00 30.62 163 ALA A C 1
ATOM 687 O O . ALA A 1 94 ? -12.219 4.720 17.838 1.00 30.74 163 ALA A O 1
ATOM 689 N N . ILE A 1 95 ? -13.734 5.398 16.325 1.00 27.21 164 ILE A N 1
ATOM 690 C CA . ILE A 1 95 ? -13.439 6.815 16.546 1.00 25.77 164 ILE A CA 1
ATOM 691 C C . ILE A 1 95 ? -13.680 7.198 18.005 1.00 30.15 164 ILE A C 1
ATOM 692 O O . ILE A 1 95 ? -12.750 7.704 18.651 1.00 30.08 164 ILE A O 1
ATOM 697 N N . PRO A 1 96 ? -14.873 6.991 18.580 1.00 29.86 165 PRO A N 1
ATOM 698 C CA . PRO A 1 96 ? -15.045 7.369 19.991 1.00 30.78 165 PRO A CA 1
ATOM 699 C C . PRO A 1 96 ? -14.208 6.525 20.934 1.00 33.93 165 PRO A C 1
ATOM 700 O O . PRO A 1 96 ? -13.786 7.024 21.985 1.00 32.45 165 PRO A O 1
ATOM 704 N N . ALA A 1 97 ? -13.947 5.262 20.586 1.00 29.30 166 ALA A N 1
ATOM 705 C CA . ALA A 1 97 ? -13.108 4.422 21.433 1.00 33.46 166 ALA A CA 1
ATOM 706 C C . ALA A 1 97 ? -11.683 4.956 21.496 1.00 31.29 166 ALA A C 1
ATOM 707 O O . ALA A 1 97 ? -11.066 4.975 22.567 1.00 36.31 166 ALA A O 1
ATOM 709 N N . PHE A 1 98 ? -11.145 5.403 20.357 1.00 26.68 167 PHE A N 1
ATOM 710 C CA . PHE A 1 98 ? -9.793 5.955 20.348 1.00 28.97 167 PHE A CA 1
ATOM 711 C C . PHE A 1 98 ? -9.732 7.282 21.094 1.00 29.94 167 PHE A C 1
ATOM 712 O O . PHE A 1 98 ? -8.759 7.555 21.807 1.00 35.32 167 PHE A O 1
ATOM 720 N N . ILE A 1 99 ? -10.761 8.119 20.943 1.00 28.71 168 ILE A N 1
ATOM 721 C CA . ILE A 1 99 ? -10.789 9.399 21.647 1.00 31.77 168 ILE A CA 1
ATOM 722 C C . ILE A 1 99 ? -10.800 9.174 23.152 1.00 33.61 168 ILE A C 1
ATOM 723 O O . ILE A 1 99 ? -10.179 9.926 23.915 1.00 30.16 168 ILE A O 1
ATOM 728 N N . SER A 1 100 ? -11.495 8.127 23.602 1.00 33.68 169 SER A N 1
ATOM 729 C CA . SER A 1 100 ? -11.486 7.783 25.020 1.00 38.81 169 SER A CA 1
ATOM 730 C C . SER A 1 100 ? -10.088 7.397 25.485 1.00 36.76 169 SER A C 1
ATOM 731 O O . SER A 1 100 ? -9.701 7.688 26.623 1.00 45.45 169 SER A O 1
ATOM 734 N N . LEU A 1 101 ? -9.315 6.743 24.617 1.00 32.05 170 LEU A N 1
ATOM 735 C CA . LEU A 1 101 ? -7.975 6.295 24.972 1.00 34.01 170 LEU A CA 1
ATOM 736 C C . LEU A 1 101 ? -6.955 7.426 25.012 1.00 35.70 170 LEU A C 1
ATOM 737 O O . LEU A 1 101 ? -5.849 7.217 25.523 1.00 35.58 170 LEU A O 1
ATOM 742 N N . LEU A 1 102 ? -7.292 8.609 24.492 1.00 29.30 171 LEU A N 1
ATOM 743 C CA . LEU A 1 102 ? -6.361 9.732 24.543 1.00 36.94 171 LEU A CA 1
ATOM 744 C C . LEU A 1 102 ? -6.009 10.107 25.976 1.00 42.34 171 LEU A C 1
ATOM 745 O O . LEU A 1 102 ? -4.901 10.590 26.237 1.00 41.56 171 LEU A O 1
ATOM 750 N N . ALA A 1 103 ? -6.927 9.888 26.914 1.00 48.18 172 ALA A N 1
ATOM 751 C CA . ALA A 1 103 ? -6.707 10.205 28.317 1.00 47.66 172 ALA A CA 1
ATOM 752 C C . ALA A 1 103 ? -6.153 9.029 29.112 1.00 43.90 172 ALA A C 1
ATOM 753 O O . ALA A 1 103 ? -6.151 9.081 30.346 1.00 43.31 172 ALA A O 1
ATOM 755 N N . SER A 1 104 ? -5.690 7.979 28.441 1.00 40.55 173 SER A N 1
ATOM 756 C CA . SER A 1 104 ? -5.164 6.821 29.148 1.00 41.00 173 SER A CA 1
ATOM 757 C C . SER A 1 104 ? -3.938 7.217 29.967 1.00 47.29 173 SER A C 1
ATOM 758 O O . SER A 1 104 ? -3.134 8.044 29.521 1.00 42.42 173 SER A O 1
ATOM 761 N N . PRO A 1 105 ? -3.765 6.656 31.167 1.00 50.15 174 PRO A N 1
ATOM 762 C CA . PRO A 1 105 ? -2.546 6.945 31.937 1.00 51.19 174 PRO A CA 1
ATOM 763 C C . PRO A 1 105 ? -1.301 6.309 31.348 1.00 48.39 174 PRO A C 1
ATOM 764 O O . PRO A 1 105 ? -0.190 6.704 31.720 1.00 50.07 174 PRO A O 1
ATOM 768 N N . HIS A 1 106 ? -1.447 5.340 30.447 1.00 42.92 175 HIS A N 1
ATOM 769 C CA . HIS A 1 106 ? -0.310 4.708 29.786 1.00 43.70 175 HIS A CA 1
ATOM 770 C C . HIS A 1 106 ? 0.019 5.507 28.531 1.00 41.50 175 HIS A C 1
ATOM 771 O O . HIS A 1 106 ? -0.783 5.559 27.591 1.00 39.57 175 HIS A O 1
ATOM 778 N N . ALA A 1 107 ? 1.201 6.130 28.518 1.00 40.97 176 ALA A N 1
ATOM 779 C CA . ALA A 1 107 ? 1.568 7.005 27.409 1.00 37.45 176 ALA A CA 1
ATOM 780 C C . ALA A 1 107 ? 1.635 6.253 26.087 1.00 36.89 176 ALA A C 1
ATOM 781 O O . ALA A 1 107 ? 1.317 6.822 25.037 1.00 37.37 176 ALA A O 1
ATOM 783 N N . HIS A 1 108 ? 2.038 4.980 26.108 1.00 36.43 177 HIS A N 1
ATOM 784 C CA . HIS A 1 108 ? 2.152 4.245 24.853 1.00 35.72 177 HIS A CA 1
ATOM 785 C C . HIS A 1 108 ? 0.785 3.913 24.268 1.00 36.33 177 HIS A C 1
ATOM 786 O O . HIS A 1 108 ? 0.657 3.759 23.047 1.00 36.21 177 HIS A O 1
ATOM 793 N N . ILE A 1 109 ? -0.246 3.812 25.107 1.00 31.76 178 ILE A N 1
ATOM 794 C CA . ILE A 1 109 ? -1.600 3.608 24.602 1.00 31.09 178 ILE A CA 1
ATOM 795 C C . ILE A 1 109 ? -2.180 4.919 24.086 1.00 33.04 178 ILE A C 1
ATOM 796 O O . ILE A 1 109 ? -2.790 4.966 23.012 1.00 29.87 178 ILE A O 1
ATOM 801 N 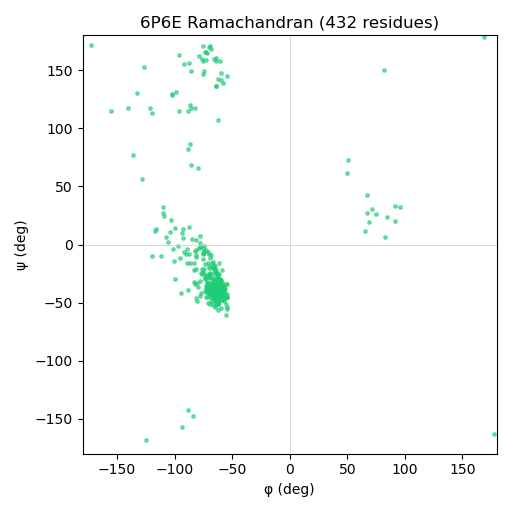N . SER A 1 110 ? -2.000 6.000 24.847 1.00 31.41 179 SER A N 1
ATOM 802 C CA . SER A 1 110 ? -2.417 7.320 24.385 1.00 32.47 179 SER A CA 1
ATOM 803 C C . SER A 1 110 ? -1.806 7.640 23.026 1.00 29.70 179 SER A C 1
ATOM 804 O O . SER A 1 110 ? -2.495 8.111 22.114 1.00 29.18 179 SER A O 1
ATOM 807 N N . GLU A 1 111 ? -0.508 7.361 22.868 1.00 33.13 180 GLU A N 1
ATOM 808 C CA . GLU A 1 111 ? 0.171 7.638 21.606 1.00 33.51 180 GLU A CA 1
ATOM 809 C C . GLU A 1 111 ? -0.412 6.811 20.468 1.00 34.20 180 GLU A C 1
ATOM 810 O O . GLU A 1 111 ? -0.543 7.299 19.338 1.00 29.17 180 GLU A O 1
ATOM 816 N N . GLN A 1 112 ? -0.765 5.554 20.744 1.00 30.08 181 GLN A N 1
ATOM 817 C CA . GLN A 1 112 ? -1.362 4.714 19.711 1.00 32.70 181 GLN A CA 1
ATOM 818 C C . GLN A 1 112 ? -2.703 5.276 19.257 1.00 28.52 181 GLN A C 1
ATOM 819 O O . GLN A 1 112 ? -3.030 5.237 18.064 1.00 26.86 181 GLN A O 1
ATOM 825 N N . ALA A 1 113 ? -3.493 5.806 20.194 1.00 26.10 182 ALA A N 1
ATOM 826 C CA . ALA A 1 113 ? -4.767 6.415 19.827 1.00 28.94 182 ALA A CA 1
ATOM 827 C C . ALA A 1 113 ? -4.555 7.686 19.012 1.00 28.99 182 ALA A C 1
ATOM 828 O O . ALA A 1 113 ? -5.315 7.960 18.075 1.00 27.27 182 ALA A O 1
ATOM 830 N N . VAL A 1 114 ? -3.533 8.475 19.358 1.00 26.31 183 VAL A N 1
ATOM 831 C CA . VAL A 1 114 ? -3.185 9.645 18.552 1.00 29.17 183 VAL A CA 1
ATOM 832 C C . VAL A 1 114 ? -2.871 9.222 17.123 1.00 30.09 183 VAL A C 1
ATOM 833 O O . VAL A 1 114 ? -3.353 9.822 16.154 1.00 26.30 183 VAL A O 1
ATOM 837 N N . TRP A 1 115 ? -2.056 8.174 16.977 1.00 25.42 184 TRP A N 1
ATOM 838 C CA . TRP A 1 115 ? -1.670 7.686 15.657 1.00 28.39 184 TRP A CA 1
ATOM 839 C C . TRP A 1 115 ? -2.887 7.233 14.861 1.00 22.53 184 TRP A C 1
ATOM 840 O O . TRP A 1 115 ? -3.046 7.589 13.688 1.00 28.79 184 TRP A O 1
ATOM 851 N N . ALA A 1 116 ? -3.759 6.443 15.491 1.00 27.17 185 ALA A N 1
ATOM 852 C CA . ALA A 1 116 ? -4.944 5.936 14.808 1.00 28.43 185 ALA A CA 1
ATOM 853 C C . ALA A 1 116 ? -5.826 7.074 14.311 1.00 25.85 185 ALA A C 1
ATOM 854 O O . ALA A 1 116 ? -6.300 7.055 13.169 1.00 28.45 185 ALA A O 1
ATOM 856 N N . LEU A 1 117 ? -6.058 8.078 15.159 1.00 24.82 186 LEU A N 1
ATOM 857 C CA . LEU A 1 117 ? -6.892 9.203 14.752 1.00 29.81 186 LEU A CA 1
ATOM 858 C C . LEU A 1 117 ? -6.243 10.008 13.634 1.00 24.07 186 LEU A C 1
ATOM 859 O O . LEU A 1 117 ? -6.948 10.555 12.778 1.00 26.99 186 LEU A O 1
ATOM 864 N N . GLY A 1 118 ? -4.911 10.082 13.615 1.00 23.82 187 GLY A N 1
ATOM 865 C CA . GLY A 1 118 ? -4.234 10.731 12.503 1.00 24.29 187 GLY A CA 1
ATOM 866 C C . GLY A 1 118 ? -4.461 10.015 11.184 1.00 34.27 187 GLY A C 1
ATOM 867 O O . GLY A 1 118 ? -4.643 10.653 10.144 1.00 28.90 187 GLY A O 1
ATOM 868 N N . ASN A 1 119 ? -4.455 8.678 11.208 1.00 26.25 188 ASN A N 1
ATOM 869 C CA . ASN A 1 119 ? -4.726 7.917 9.991 1.00 25.51 188 ASN A CA 1
ATOM 870 C C . ASN A 1 119 ? -6.173 8.090 9.544 1.00 24.16 188 ASN A C 1
ATOM 871 O O . ASN A 1 119 ? -6.448 8.223 8.346 1.00 27.06 188 ASN A O 1
ATOM 876 N N . ILE A 1 120 ? -7.111 8.083 10.493 1.00 23.97 189 ILE A N 1
ATOM 877 C CA . ILE A 1 120 ? -8.521 8.239 10.150 1.00 25.52 189 ILE A CA 1
ATOM 878 C C . ILE A 1 120 ? -8.784 9.637 9.602 1.00 28.14 189 ILE A C 1
ATOM 879 O O . ILE A 1 120 ? -9.365 9.798 8.521 1.00 27.80 189 ILE A O 1
ATOM 884 N N . ALA A 1 121 ? -8.356 10.669 10.334 1.00 25.25 190 ALA A N 1
ATOM 885 C CA . ALA A 1 121 ? -8.553 12.037 9.861 1.00 24.63 190 ALA A CA 1
ATOM 886 C C . ALA A 1 121 ? -7.833 12.271 8.541 1.00 29.32 190 ALA A C 1
ATOM 887 O O . ALA A 1 121 ? -8.316 13.023 7.686 1.00 29.54 190 ALA A O 1
ATOM 889 N N . GLY A 1 122 ? -6.685 11.622 8.350 1.00 25.62 191 GLY A N 1
ATOM 890 C CA . GLY A 1 122 ? -5.905 11.804 7.139 1.00 28.34 191 GLY A CA 1
ATOM 891 C C . GLY A 1 122 ? -6.537 11.233 5.887 1.00 28.87 191 GLY A C 1
ATOM 892 O O . GLY A 1 122 ? -6.057 11.525 4.786 1.00 33.23 191 GLY A O 1
ATOM 893 N N . ASP A 1 123 ? -7.596 10.435 6.023 1.00 28.41 192 ASP A N 1
ATOM 894 C CA . ASP A 1 123 ? -8.212 9.827 4.850 1.00 29.05 192 ASP A CA 1
ATOM 895 C C . ASP A 1 123 ? -8.871 10.871 3.956 1.00 28.37 192 ASP A C 1
ATOM 896 O O . ASP A 1 123 ? -8.839 10.751 2.727 1.00 27.95 192 ASP A O 1
ATOM 901 N N . GLY A 1 124 ? -9.471 11.894 4.548 1.00 27.17 193 GLY A N 1
ATOM 902 C CA . GLY A 1 124 ? -10.177 12.890 3.768 1.00 30.74 193 GLY A CA 1
ATOM 903 C C . GLY A 1 124 ? -10.994 13.787 4.670 1.00 31.43 193 GLY A C 1
ATOM 904 O O . GLY A 1 124 ? -11.048 13.602 5.889 1.00 24.93 193 GLY A O 1
ATOM 905 N N . SER A 1 125 ? -11.650 14.762 4.034 1.00 26.52 194 SER A N 1
ATOM 906 C CA . SER A 1 125 ? -12.344 15.801 4.788 1.00 33.34 194 SER A CA 1
ATOM 907 C C . SER A 1 125 ? -13.504 15.230 5.598 1.00 30.95 194 SER A C 1
ATOM 908 O O . SER A 1 125 ? -13.773 15.692 6.714 1.00 31.70 194 SER A O 1
ATOM 911 N N . ALA A 1 126 ? -14.198 14.222 5.058 1.00 26.73 195 ALA A N 1
ATOM 912 C CA . ALA A 1 126 ? -15.357 13.660 5.750 1.00 27.93 195 ALA A CA 1
ATOM 913 C C . ALA A 1 126 ? -14.952 12.998 7.063 1.00 30.10 195 ALA A C 1
ATOM 914 O O . ALA A 1 126 ? -15.505 13.309 8.125 1.00 26.27 195 ALA A O 1
ATOM 916 N N . PHE A 1 127 ? -13.990 12.070 7.011 1.00 28.94 196 PHE A N 1
ATOM 917 C CA . PHE A 1 127 ? -13.520 11.437 8.240 1.00 23.78 196 PHE A CA 1
ATOM 918 C C . PHE A 1 127 ? -12.794 12.432 9.136 1.00 28.41 196 PHE A C 1
ATOM 919 O O . PHE A 1 127 ? -12.879 12.333 10.366 1.00 26.11 196 PHE A O 1
ATOM 927 N N . ARG A 1 128 ? -12.078 13.392 8.545 1.00 27.93 197 ARG A N 1
ATOM 928 C CA . ARG A 1 128 ? -11.487 14.471 9.332 1.00 24.52 197 ARG A CA 1
ATOM 929 C C . ARG A 1 128 ? -12.551 15.191 10.150 1.00 25.87 197 ARG A C 1
ATOM 930 O O . ARG A 1 128 ? -12.417 15.350 11.369 1.00 25.21 197 ARG A O 1
ATOM 938 N N . ASP A 1 129 ? -13.631 15.617 9.493 1.00 25.13 198 ASP A N 1
ATOM 939 C CA . ASP A 1 129 ? -14.690 16.330 10.198 1.00 26.24 198 ASP A CA 1
ATOM 940 C C . ASP A 1 129 ? -15.458 15.414 11.143 1.00 27.50 198 ASP A C 1
ATOM 941 O O . ASP A 1 129 ? -16.000 15.883 12.151 1.00 30.34 198 ASP A O 1
ATOM 946 N N . LEU A 1 130 ? -15.522 14.115 10.841 1.00 27.17 199 LEU A N 1
ATOM 947 C CA . LEU A 1 130 ? -16.185 13.189 11.755 1.00 26.98 199 LEU A CA 1
ATOM 948 C C . LEU A 1 130 ? -15.387 13.024 13.041 1.00 24.87 199 LEU A C 1
ATOM 949 O O . LEU A 1 130 ? -15.963 12.963 14.134 1.00 28.00 199 LEU A O 1
ATOM 954 N N . VAL A 1 131 ? -14.061 12.944 12.928 1.00 25.52 200 VAL A N 1
ATOM 955 C CA . VAL A 1 131 ? -13.210 12.882 14.112 1.00 25.91 200 VAL A CA 1
ATOM 956 C C . VAL A 1 131 ? -13.383 14.143 14.953 1.00 26.88 200 VAL A C 1
ATOM 957 O O . VAL A 1 131 ? -13.425 14.084 16.189 1.00 28.19 200 VAL A O 1
ATOM 961 N N . ILE A 1 132 ? -13.519 15.298 14.297 1.00 26.51 201 ILE A N 1
ATOM 962 C CA . ILE A 1 132 ? -13.742 16.548 15.018 1.00 29.44 201 ILE A CA 1
ATOM 963 C C . ILE A 1 132 ? -15.097 16.534 15.719 1.00 38.47 201 ILE A C 1
ATOM 964 O O . ILE A 1 132 ? -15.216 16.957 16.877 1.00 30.57 201 ILE A O 1
ATOM 969 N N . LYS A 1 133 ? -16.140 16.044 15.037 1.00 32.90 202 LYS A N 1
ATOM 970 C CA . LYS A 1 133 ? -17.473 16.032 15.636 1.00 33.17 202 LYS A CA 1
ATOM 971 C C . LYS A 1 133 ? -17.533 15.122 16.856 1.00 35.27 202 LYS A C 1
ATOM 972 O O . LYS A 1 133 ? -18.279 15.399 17.801 1.00 33.90 202 LYS A O 1
ATOM 978 N N . HIS A 1 134 ? -16.756 14.040 16.859 1.00 28.50 203 HIS A N 1
ATOM 979 C CA . HIS A 1 134 ? -16.687 13.173 18.029 1.00 33.78 203 HIS A CA 1
ATOM 980 C C . HIS A 1 134 ? -15.913 13.801 19.184 1.00 29.41 203 HIS A C 1
ATOM 981 O O . HIS A 1 134 ? -15.847 13.196 20.260 1.00 33.85 203 HIS A O 1
ATOM 988 N N . GLY A 1 135 ? -15.323 14.980 18.989 1.00 27.33 204 GLY A N 1
ATOM 989 C CA . GLY A 1 135 ? -14.703 15.709 20.078 1.00 29.55 204 GLY A CA 1
ATOM 990 C C . GLY A 1 135 ? -13.233 15.441 20.306 1.00 33.87 204 GLY A C 1
ATOM 991 O O . GLY A 1 135 ? -12.776 15.507 21.452 1.00 34.67 204 GLY A O 1
ATOM 992 N N . ALA A 1 136 ? -12.465 15.162 19.250 1.00 30.28 205 ALA A N 1
ATOM 993 C CA . ALA A 1 136 ? -11.072 14.765 19.433 1.00 26.14 205 ALA A CA 1
ATOM 994 C C . ALA A 1 136 ? -10.151 15.936 19.760 1.00 28.43 205 ALA A C 1
ATOM 995 O O . ALA A 1 136 ? -9.097 15.727 20.371 1.00 29.28 205 ALA A O 1
ATOM 997 N N . ILE A 1 137 ? -10.518 17.161 19.378 1.00 27.02 206 ILE A N 1
ATOM 998 C CA . ILE A 1 137 ? -9.563 18.267 19.448 1.00 31.21 206 ILE A CA 1
ATOM 999 C C . ILE A 1 137 ? -9.221 18.595 20.897 1.00 31.79 206 ILE A C 1
ATOM 1000 O O . ILE A 1 137 ? -8.047 18.769 21.246 1.00 32.65 206 ILE A O 1
ATOM 1005 N N . ASP A 1 138 ? -10.238 18.683 21.763 1.00 29.76 207 ASP A N 1
ATOM 1006 C CA . ASP A 1 138 ? -9.997 19.015 23.168 1.00 31.29 207 ASP A CA 1
ATOM 1007 C C . ASP A 1 138 ? -8.988 18.076 23.824 1.00 32.61 207 ASP A C 1
ATOM 1008 O O . ASP A 1 138 ? -7.972 18.563 24.353 1.00 32.32 207 ASP A O 1
ATOM 1013 N N . PRO A 1 139 ? -9.177 16.747 23.825 1.00 29.51 208 PRO A N 1
ATOM 1014 C CA . PRO A 1 139 ? -8.181 15.887 24.488 1.00 29.06 208 PRO A CA 1
ATOM 1015 C C . PRO A 1 139 ? -6.840 15.839 23.775 1.00 36.48 208 PRO A C 1
ATOM 1016 O O . PRO A 1 139 ? -5.815 15.623 24.434 1.00 37.84 208 PRO A O 1
ATOM 1020 N N . LEU A 1 140 ? -6.809 16.012 22.451 1.00 30.54 209 LEU A N 1
ATOM 1021 C CA . LEU A 1 140 ? -5.530 16.061 21.750 1.00 32.48 209 LEU A CA 1
ATOM 1022 C C . LEU A 1 140 ? -4.713 17.265 22.200 1.00 32.76 209 LEU A C 1
ATOM 1023 O O . LEU A 1 140 ? -3.526 17.141 22.526 1.00 35.71 209 LEU A O 1
ATOM 1028 N N . LEU A 1 141 ? -5.341 18.442 22.233 1.00 31.00 210 LEU A N 1
ATOM 1029 C CA . LEU A 1 141 ? -4.638 19.649 22.654 1.00 33.05 210 LEU A CA 1
ATOM 1030 C C . LEU A 1 141 ? -4.234 19.579 24.119 1.00 35.35 210 LEU A C 1
ATOM 1031 O O . LEU A 1 141 ? -3.203 20.142 24.505 1.00 36.08 210 LEU A O 1
ATOM 1036 N N . ALA A 1 142 ? -5.028 18.895 24.948 1.00 34.80 211 ALA A N 1
ATOM 1037 C CA . ALA A 1 142 ? -4.692 18.767 26.362 1.00 39.90 211 ALA A CA 1
ATOM 1038 C C . ALA A 1 142 ? -3.402 17.983 26.567 1.00 37.28 211 ALA A C 1
ATOM 1039 O O . ALA A 1 142 ? -2.691 18.208 27.552 1.00 41.22 211 ALA A O 1
ATOM 1041 N N . LEU A 1 143 ? -3.082 17.062 25.653 1.00 32.32 212 LEU A N 1
ATOM 1042 C CA . LEU A 1 143 ? -1.828 16.326 25.751 1.00 29.13 212 LEU A CA 1
ATOM 1043 C C . LEU A 1 143 ? -0.617 17.230 25.567 1.00 34.56 212 LEU A C 1
ATOM 1044 O O . LEU A 1 143 ? 0.484 16.868 25.996 1.00 37.41 212 LEU A O 1
ATOM 1049 N N . LEU A 1 144 ? -0.796 18.393 24.943 1.00 35.06 213 LEU A N 1
ATOM 1050 C CA . LEU A 1 144 ? 0.277 19.353 24.733 1.00 40.36 213 LEU A CA 1
ATOM 1051 C C . LEU A 1 144 ? 0.194 20.539 25.683 1.00 41.62 213 LEU A C 1
ATOM 1052 O O . LEU A 1 144 ? 0.919 21.523 25.497 1.00 42.44 213 LEU A O 1
ATOM 1057 N N . ALA A 1 145 ? -0.668 20.470 26.697 1.00 43.95 214 ALA A N 1
ATOM 1058 C CA . ALA A 1 145 ? -0.833 21.571 27.648 1.00 46.53 214 ALA A CA 1
ATOM 1059 C C . ALA A 1 145 ? 0.212 21.448 28.758 1.00 39.88 214 ALA A C 1
ATOM 1060 O O . ALA A 1 145 ? -0.083 21.171 29.922 1.00 40.85 214 ALA A O 1
ATOM 1062 N N . VAL A 1 146 ? 1.464 21.656 28.363 1.00 36.75 215 VAL A N 1
ATOM 1063 C CA . VAL A 1 146 ? 2.594 21.628 29.289 1.00 39.81 215 VAL A CA 1
ATOM 1064 C C . VAL A 1 146 ? 3.375 22.927 29.119 1.00 38.84 215 VAL A C 1
ATOM 1065 O O . VAL A 1 146 ? 3.334 23.532 28.037 1.00 42.62 215 VAL A O 1
ATOM 1069 N N . PRO A 1 147 ? 4.084 23.401 30.147 1.00 36.82 216 PRO A N 1
ATOM 1070 C CA . PRO A 1 147 ? 4.802 24.680 30.004 1.00 39.56 216 PRO A CA 1
ATOM 1071 C C . PRO A 1 147 ? 5.893 24.650 28.951 1.00 44.09 216 PRO A C 1
ATOM 1072 O O . PRO A 1 147 ? 6.163 25.682 28.323 1.00 33.85 216 PRO A O 1
ATOM 1076 N N . ASP A 1 148 ? 6.533 23.503 28.739 1.00 33.31 217 ASP A N 1
ATOM 1077 C CA . ASP A 1 148 ? 7.642 23.387 27.797 1.00 34.07 217 ASP A CA 1
ATOM 1078 C C . ASP A 1 148 ? 7.514 22.066 27.057 1.00 36.85 217 ASP A C 1
ATOM 1079 O O . ASP A 1 148 ? 7.591 21.000 27.674 1.00 35.60 217 ASP A O 1
ATOM 1084 N N . LEU A 1 149 ? 7.330 22.140 25.735 1.00 34.70 218 LEU A N 1
ATOM 1085 C CA . LEU A 1 149 ? 7.210 20.940 24.914 1.00 42.22 218 LEU A CA 1
ATOM 1086 C C . LEU A 1 149 ? 8.431 20.036 25.019 1.00 42.38 218 LEU A C 1
ATOM 1087 O O . LEU A 1 149 ? 8.327 18.839 24.729 1.00 44.55 218 LEU A O 1
ATOM 1092 N N . SER A 1 150 ? 9.580 20.579 25.428 1.00 38.89 219 SER A N 1
ATOM 1093 C CA . SER A 1 150 ? 10.811 19.799 25.482 1.00 41.17 219 SER A CA 1
ATOM 1094 C C . SER A 1 150 ? 10.748 18.669 26.501 1.00 43.15 219 SER A C 1
ATOM 1095 O O . SER A 1 150 ? 11.557 17.739 26.425 1.00 49.83 219 SER A O 1
ATOM 1098 N N . THR A 1 151 ? 9.812 18.724 27.448 1.00 35.84 220 THR A N 1
ATOM 1099 C CA . THR A 1 151 ? 9.685 17.670 28.445 1.00 41.00 220 THR A CA 1
ATOM 1100 C C . THR A 1 151 ? 8.911 16.461 27.937 1.00 49.26 220 THR A C 1
ATOM 1101 O O . THR A 1 151 ? 8.872 15.438 28.629 1.00 44.74 220 THR A O 1
ATOM 1105 N N . LEU A 1 152 ? 8.294 16.553 26.763 1.00 44.21 221 LEU A N 1
ATOM 1106 C CA . LEU A 1 152 ? 7.547 15.442 26.195 1.00 38.68 221 LEU A CA 1
ATOM 1107 C C . LEU A 1 152 ? 8.477 14.518 25.422 1.00 38.92 221 LEU A C 1
ATOM 1108 O O . LEU A 1 152 ? 9.482 14.953 24.853 1.00 38.58 221 LEU A O 1
ATOM 1113 N N . ALA A 1 153 ? 8.131 13.232 25.409 1.00 39.02 222 ALA A N 1
ATOM 1114 C CA . ALA A 1 153 ? 8.899 12.265 24.639 1.00 38.22 222 ALA A CA 1
ATOM 1115 C C . ALA A 1 153 ? 8.895 12.650 23.165 1.00 38.85 222 ALA A C 1
ATOM 1116 O O . ALA A 1 153 ? 7.882 13.106 22.628 1.00 37.26 222 ALA A O 1
ATOM 1118 N N . CYS A 1 154 ? 10.042 12.457 22.512 1.00 40.05 223 CYS A N 1
ATOM 1119 C CA . CYS A 1 154 ? 10.229 12.971 21.159 1.00 44.06 223 CYS A CA 1
ATOM 1120 C C . CYS A 1 154 ? 9.242 12.344 20.179 1.00 41.46 223 CYS A C 1
ATOM 1121 O O . CYS A 1 154 ? 8.572 13.053 19.418 1.00 34.95 223 CYS A O 1
ATOM 1124 N N . GLY A 1 155 ? 9.140 11.013 20.177 1.00 37.43 224 GLY A N 1
ATOM 1125 C CA . GLY A 1 155 ? 8.209 10.359 19.271 1.00 37.24 224 GLY A CA 1
ATOM 1126 C C . GLY A 1 155 ? 6.763 10.689 19.585 1.00 36.28 224 GLY A C 1
ATOM 1127 O O . GLY A 1 155 ? 5.936 10.830 18.679 1.00 33.58 224 GLY A O 1
ATOM 1128 N N . TYR A 1 156 ? 6.441 10.817 20.873 1.00 31.91 225 TYR A N 1
ATOM 1129 C CA . TYR A 1 156 ? 5.102 11.224 21.289 1.00 31.34 225 TYR A CA 1
ATOM 1130 C C . TYR A 1 156 ? 4.727 12.575 20.688 1.00 37.03 225 TYR A C 1
ATOM 1131 O O . TYR A 1 156 ? 3.627 12.748 20.149 1.00 30.99 225 TYR A O 1
ATOM 1140 N N . LEU A 1 157 ? 5.641 13.545 20.767 1.00 35.06 226 LEU A N 1
ATOM 1141 C CA . LEU A 1 157 ? 5.359 14.887 20.264 1.00 27.18 226 LEU A CA 1
ATOM 1142 C C . LEU A 1 157 ? 5.267 14.907 18.742 1.00 30.80 226 LEU A C 1
ATOM 1143 O O . LEU A 1 157 ? 4.427 15.617 18.175 1.00 27.39 226 LEU A O 1
ATOM 1148 N N . ARG A 1 158 ? 6.129 14.143 18.065 1.00 28.04 227 ARG A N 1
ATOM 1149 C CA . ARG A 1 158 ? 6.074 14.075 16.608 1.00 30.67 227 ARG A CA 1
ATOM 1150 C C . ARG A 1 158 ? 4.748 13.497 16.133 1.00 32.04 227 ARG A C 1
ATOM 1151 O O . ARG A 1 158 ? 4.175 13.967 15.143 1.00 34.37 227 ARG A O 1
ATOM 1159 N N . ASN A 1 159 ? 4.248 12.475 16.828 1.00 29.28 228 ASN A N 1
ATOM 1160 C CA . ASN A 1 159 ? 2.989 11.851 16.438 1.00 25.67 228 ASN A CA 1
ATOM 1161 C C . ASN A 1 159 ? 1.814 12.801 16.634 1.00 27.92 228 ASN A C 1
ATOM 1162 O O . ASN A 1 159 ? 0.912 12.865 15.791 1.00 28.60 228 ASN A O 1
ATOM 1167 N N . LEU A 1 160 ? 1.809 13.549 17.741 1.00 28.84 229 LEU A N 1
ATOM 1168 C CA . LEU A 1 160 ? 0.740 14.512 17.980 1.00 28.36 229 LEU A CA 1
ATOM 1169 C C . LEU A 1 160 ? 0.759 15.626 16.942 1.00 36.66 229 LEU A C 1
ATOM 1170 O O . LEU A 1 160 ? -0.298 16.054 16.460 1.00 26.38 229 LEU A O 1
ATOM 1175 N N . THR A 1 161 ? 1.953 16.114 16.591 1.00 31.73 230 THR A N 1
ATOM 1176 C CA . THR A 1 161 ? 2.060 17.157 15.575 1.00 30.52 230 THR A CA 1
ATOM 1177 C C . THR A 1 161 ? 1.520 16.675 14.235 1.00 28.10 230 THR A C 1
ATOM 1178 O O . THR A 1 161 ? 0.787 17.401 13.553 1.00 26.39 230 THR A O 1
ATOM 1182 N N . TRP A 1 162 ? 1.865 15.446 13.847 1.00 28.06 231 TRP A N 1
ATOM 1183 C CA . TRP A 1 162 ? 1.399 14.912 12.572 1.00 29.08 231 TRP A CA 1
ATOM 1184 C C . TRP A 1 162 ? -0.117 14.751 12.558 1.00 35.09 231 TRP A C 1
ATOM 1185 O O . TRP A 1 162 ? -0.777 15.102 11.572 1.00 29.67 231 TRP A O 1
ATOM 1196 N N . THR A 1 163 ? -0.689 14.228 13.645 1.00 29.99 232 THR A N 1
ATOM 1197 C CA . THR A 1 163 ? -2.136 14.046 13.695 1.00 30.31 232 THR A CA 1
ATOM 1198 C C . THR A 1 163 ? -2.859 15.389 13.669 1.00 25.76 232 THR A C 1
ATOM 1199 O O . THR A 1 163 ? -3.873 15.540 12.976 1.00 27.46 232 THR A O 1
ATOM 1203 N N . LEU A 1 164 ? -2.341 16.380 14.399 1.00 26.37 233 LEU A N 1
ATOM 1204 C CA . LEU A 1 164 ? -2.929 17.715 14.354 1.00 30.36 233 LEU A CA 1
ATOM 1205 C C . LEU A 1 164 ? -2.874 18.294 12.945 1.00 32.54 233 LEU A C 1
ATOM 1206 O O . LEU A 1 164 ? -3.815 18.965 12.505 1.00 28.33 233 LEU A O 1
ATOM 1211 N N . SER A 1 165 ? -1.781 18.037 12.219 1.00 27.77 234 SER A N 1
ATOM 1212 C CA . SER A 1 165 ? -1.677 18.520 10.846 1.00 30.35 234 SER A CA 1
ATOM 1213 C C . SER A 1 165 ? -2.711 17.864 9.937 1.00 32.43 234 SER A C 1
ATOM 1214 O O . SER A 1 165 ? -3.215 18.510 9.011 1.00 31.81 234 SER A O 1
ATOM 1217 N N . ASN A 1 166 ? -3.051 16.596 10.188 1.00 25.58 235 ASN A N 1
ATOM 1218 C CA . ASN A 1 166 ? -4.085 15.947 9.388 1.00 24.52 235 ASN A CA 1
ATOM 1219 C C . ASN A 1 166 ? -5.464 16.521 9.682 1.00 26.31 235 ASN A C 1
ATOM 1220 O O . ASN A 1 166 ? -6.338 16.509 8.808 1.00 28.99 235 ASN A O 1
ATOM 1225 N N . LEU A 1 167 ? -5.681 17.027 10.898 1.00 26.69 236 LEU A N 1
ATOM 1226 C CA . LEU A 1 167 ? -6.931 17.718 11.192 1.00 27.25 236 LEU A CA 1
ATOM 1227 C C . LEU A 1 167 ? -7.019 19.065 10.485 1.00 30.99 236 LEU A C 1
ATOM 1228 O O . LEU A 1 167 ? -8.124 19.596 10.322 1.00 28.06 236 LEU A O 1
ATOM 1233 N N . CYS A 1 168 ? -5.884 19.624 10.062 1.00 26.25 237 CYS A N 1
ATOM 1234 C CA . CYS A 1 168 ? -5.854 20.860 9.287 1.00 30.67 237 CYS A CA 1
ATOM 1235 C C . CYS A 1 168 ? -5.868 20.625 7.783 1.00 32.30 237 CYS A C 1
ATOM 1236 O O . CYS A 1 168 ? -5.979 21.592 7.022 1.00 29.13 237 CYS A O 1
ATOM 1239 N N . ARG A 1 169 ? -5.773 19.376 7.342 1.00 28.25 238 ARG A N 1
ATOM 1240 C CA . ARG A 1 169 ? -5.544 19.052 5.944 1.00 28.16 238 ARG A CA 1
ATOM 1241 C C . ARG A 1 169 ? -6.857 18.967 5.168 1.00 32.00 238 ARG A C 1
ATOM 1242 O O . ARG A 1 169 ? -7.932 18.752 5.735 1.00 27.89 238 ARG A O 1
ATOM 1250 N N . ASN A 1 170 ? -6.740 19.164 3.849 1.00 28.97 239 ASN A N 1
ATOM 1251 C CA . ASN A 1 170 ? -7.780 18.950 2.845 1.00 37.29 239 ASN A CA 1
ATOM 1252 C C . ASN A 1 170 ? -8.745 20.126 2.749 1.00 43.04 239 ASN A C 1
ATOM 1253 O O . ASN A 1 170 ? -8.971 20.844 3.728 1.00 34.18 239 ASN A O 1
ATOM 1258 N N . LYS A 1 171 ? -9.295 20.337 1.554 1.00 47.14 240 LYS A N 1
ATOM 1259 C CA . LYS A 1 171 ? -10.392 21.274 1.363 1.00 56.51 240 LYS A CA 1
ATOM 1260 C C . LYS A 1 171 ? -11.565 20.560 0.704 1.00 49.21 240 LYS A C 1
ATOM 1261 O O . LYS A 1 171 ? -11.573 19.329 0.602 1.00 63.77 240 LYS A O 1
ATOM 1267 N N . ASN A 1 172 ? -12.549 21.329 0.251 1.00 50.78 241 ASN A N 1
ATOM 1268 C CA . ASN A 1 172 ? -13.820 20.799 -0.230 1.00 51.95 241 ASN A CA 1
ATOM 1269 C C . ASN A 1 172 ? -14.438 19.802 0.757 1.00 49.80 241 ASN A C 1
ATOM 1270 O O . ASN A 1 172 ? -14.632 18.629 0.423 1.00 53.28 241 ASN A O 1
ATOM 1275 N N . PRO A 1 173 ? -14.764 20.240 1.986 1.00 42.60 242 PRO A N 1
ATOM 1276 C CA . PRO A 1 173 ? -14.554 21.588 2.520 1.00 36.79 242 PRO A CA 1
ATOM 1277 C C . PRO A 1 173 ? -13.274 21.715 3.345 1.00 42.22 242 PRO A C 1
ATOM 1278 O O . PRO A 1 173 ? -12.686 20.708 3.757 1.00 32.41 242 PRO A O 1
ATOM 1282 N N . ALA A 1 174 ? -12.843 22.956 3.565 1.00 35.25 243 ALA A N 1
ATOM 1283 C CA . ALA A 1 174 ? -11.806 23.232 4.539 1.00 31.05 243 ALA A CA 1
ATOM 1284 C C . ALA A 1 174 ? -12.311 22.854 5.931 1.00 30.68 243 ALA A C 1
ATOM 1285 O O . ALA A 1 174 ? -13.519 22.736 6.146 1.00 31.60 243 ALA A O 1
ATOM 1287 N N . PRO A 1 175 ? -11.413 22.646 6.893 1.00 29.55 244 PRO A N 1
ATOM 1288 C CA . PRO A 1 175 ? -11.855 22.274 8.246 1.00 30.02 244 PRO A CA 1
ATOM 1289 C C . PRO A 1 175 ? -12.735 23.356 8.843 1.00 33.45 244 PRO A C 1
ATOM 1290 O O . PRO A 1 175 ? -12.681 24.518 8.409 1.00 34.27 244 PRO A O 1
ATOM 1294 N N . PRO A 1 176 ? -13.572 23.015 9.824 1.00 33.30 245 PRO A N 1
ATOM 1295 C CA . PRO A 1 176 ? -14.441 24.030 10.432 1.00 36.83 245 PRO A CA 1
ATOM 1296 C C . PRO A 1 176 ? -13.625 25.177 11.014 1.00 33.65 245 PRO A C 1
ATOM 1297 O O . PRO A 1 176 ? -12.564 24.970 11.609 1.00 31.42 245 PRO A O 1
ATOM 1301 N N . LEU A 1 177 ? -14.127 26.398 10.813 1.00 36.44 246 LEU A N 1
ATOM 1302 C CA . LEU A 1 177 ? -13.405 27.589 11.255 1.00 32.49 246 LEU A CA 1
ATOM 1303 C C . LEU A 1 177 ? -13.095 27.527 12.745 1.00 32.62 246 LEU A C 1
ATOM 1304 O O . LEU A 1 177 ? -11.973 27.825 13.169 1.00 37.49 246 LEU A O 1
ATOM 1309 N N . ASP A 1 178 ? -14.081 27.137 13.558 1.00 32.49 247 ASP A N 1
ATOM 1310 C CA . ASP A 1 178 ? -13.862 27.070 15.000 1.00 36.71 247 ASP A CA 1
ATOM 1311 C C . ASP A 1 178 ? -12.830 26.011 15.362 1.00 38.54 247 ASP A C 1
ATOM 1312 O O . ASP A 1 178 ? -12.092 26.174 16.341 1.00 36.64 247 ASP A O 1
ATOM 1317 N N . ALA A 1 179 ? -12.761 24.923 14.590 1.00 32.90 248 ALA A N 1
ATOM 1318 C CA . ALA A 1 179 ? -11.718 23.927 14.810 1.00 30.52 248 ALA A CA 1
ATOM 1319 C C . ALA A 1 179 ? -10.341 24.499 14.498 1.00 29.93 248 ALA A C 1
ATOM 1320 O O . ALA A 1 179 ? -9.381 24.265 15.241 1.00 32.21 248 ALA A O 1
ATOM 1322 N N . VAL A 1 180 ? -10.229 25.255 13.403 1.00 29.67 249 VAL A N 1
ATOM 1323 C CA . VAL A 1 180 ? -8.952 25.867 13.043 1.00 30.80 249 VAL A CA 1
ATOM 1324 C C . VAL A 1 180 ? -8.515 26.855 14.119 1.00 34.70 249 VAL A C 1
ATOM 1325 O O . VAL A 1 180 ? -7.350 26.873 14.534 1.00 31.18 249 VAL A O 1
ATOM 1329 N N . GLU A 1 181 ? -9.448 27.687 14.593 1.00 30.86 250 GLU A N 1
ATOM 1330 C CA . GLU A 1 181 ? -9.106 28.674 15.614 1.00 35.15 250 GLU A CA 1
ATOM 1331 C C . GLU A 1 181 ? -8.671 28.001 16.911 1.00 35.53 250 GLU A C 1
ATOM 1332 O O . GLU A 1 181 ? -7.760 28.482 17.594 1.00 36.88 250 GLU A O 1
ATOM 1338 N N . GLN A 1 182 ? -9.308 26.884 17.263 1.00 31.33 251 GLN A N 1
ATOM 1339 C CA . GLN A 1 182 ? -8.931 26.168 18.476 1.00 34.27 251 GLN A CA 1
ATOM 1340 C C . GLN A 1 182 ? -7.538 25.557 18.363 1.00 33.54 251 GLN A C 1
ATOM 1341 O O . GLN A 1 182 ? -6.806 25.497 19.357 1.00 34.37 251 GLN A O 1
ATOM 1347 N N . ILE A 1 183 ? -7.149 25.117 17.165 1.00 29.99 252 ILE A N 1
ATOM 1348 C CA . ILE A 1 183 ? -5.880 24.418 16.991 1.00 28.12 252 ILE A CA 1
ATOM 1349 C C . ILE A 1 183 ? -4.715 25.394 16.838 1.00 32.72 252 ILE A C 1
ATOM 1350 O O . ILE A 1 183 ? -3.598 25.105 17.286 1.00 30.03 252 ILE A O 1
ATOM 1355 N N . LEU A 1 184 ? -4.959 26.562 16.239 1.00 30.34 253 LEU A N 1
ATOM 1356 C CA . LEU A 1 184 ? -3.869 27.436 15.805 1.00 36.67 253 LEU A CA 1
ATOM 1357 C C . LEU A 1 184 ? -2.878 27.804 16.906 1.00 34.08 253 LEU A C 1
ATOM 1358 O O . LEU A 1 184 ? -1.664 27.733 16.649 1.00 36.12 253 LEU A O 1
ATOM 1363 N N . PRO A 1 185 ? -3.292 28.205 18.119 1.00 36.96 254 PRO A N 1
ATOM 1364 C CA . PRO A 1 185 ? -2.280 28.573 19.129 1.00 35.34 254 PRO A CA 1
ATOM 1365 C C . PRO A 1 185 ? -1.308 27.451 19.451 1.00 37.09 254 PRO A C 1
ATOM 1366 O O . PRO A 1 185 ? -0.117 27.712 19.666 1.00 37.01 254 PRO A O 1
ATOM 1370 N N . THR A 1 186 ? -1.781 26.204 19.489 1.00 35.41 255 THR A N 1
ATOM 1371 C CA . THR A 1 186 ? -0.870 25.081 19.684 1.00 30.21 255 THR A CA 1
ATOM 1372 C C . THR A 1 186 ? 0.045 24.908 18.478 1.00 34.09 255 THR A C 1
ATOM 1373 O O . THR A 1 186 ? 1.248 24.668 18.635 1.00 36.64 255 THR A O 1
ATOM 1377 N N . LEU A 1 187 ? -0.509 25.037 17.268 1.00 31.94 256 LEU A N 1
ATOM 1378 C CA . LEU A 1 187 ? 0.304 24.991 16.056 1.00 32.90 256 LEU A CA 1
ATOM 1379 C C . LEU A 1 187 ? 1.429 26.017 16.101 1.00 33.96 256 LEU A C 1
ATOM 1380 O O . LEU A 1 187 ? 2.572 25.715 15.740 1.00 35.44 256 LEU A O 1
ATOM 1385 N N . VAL A 1 188 ? 1.117 27.243 16.532 1.00 29.17 257 VAL A N 1
ATOM 1386 C CA . VAL A 1 188 ? 2.137 28.284 16.628 1.00 32.03 257 VAL A CA 1
ATOM 1387 C C . VAL A 1 188 ? 3.241 27.859 17.587 1.00 34.05 257 VAL A C 1
ATOM 1388 O O . VAL A 1 188 ? 4.431 28.067 17.322 1.00 38.13 257 VAL A O 1
ATOM 1392 N N . ARG A 1 189 ? 2.862 27.243 18.709 1.00 33.18 258 ARG A N 1
ATOM 1393 C CA . ARG A 1 189 ? 3.851 26.758 19.665 1.00 33.66 258 ARG A CA 1
ATOM 1394 C C . ARG A 1 189 ? 4.724 25.670 19.049 1.00 36.05 258 ARG A C 1
ATOM 1395 O O . ARG A 1 189 ? 5.950 25.674 19.221 1.00 32.84 258 ARG A O 1
ATOM 1403 N N . LEU A 1 190 ? 4.111 24.734 18.319 1.00 29.00 259 LEU A N 1
ATOM 1404 C CA . LEU A 1 190 ? 4.875 23.670 17.673 1.00 26.72 259 LEU A CA 1
ATOM 1405 C C . LEU A 1 190 ? 5.786 24.211 16.579 1.00 31.36 259 LEU A C 1
ATOM 1406 O O . LEU A 1 190 ? 6.859 23.647 16.332 1.00 28.15 259 LEU A O 1
ATOM 1411 N N . LEU A 1 191 ? 5.380 25.299 15.919 1.00 29.09 260 LEU A N 1
ATOM 1412 C CA . LEU A 1 191 ? 6.196 25.936 14.892 1.00 28.95 260 LEU A CA 1
ATOM 1413 C C . LEU A 1 191 ? 7.465 26.566 15.454 1.00 32.75 260 LEU A C 1
ATOM 1414 O O . LEU A 1 191 ? 8.367 26.900 14.678 1.00 29.87 260 LEU A O 1
ATOM 1419 N N . HIS A 1 192 ? 7.556 26.743 16.772 1.00 28.62 261 HIS A N 1
ATOM 1420 C CA . HIS A 1 192 ? 8.744 27.291 17.412 1.00 33.13 261 HIS A CA 1
ATOM 1421 C C . HIS A 1 192 ? 9.535 26.232 18.170 1.00 34.86 261 HIS A C 1
ATOM 1422 O O . HIS A 1 192 ? 10.491 26.572 18.872 1.00 36.09 261 HIS A O 1
ATOM 1429 N N . HIS A 1 193 ? 9.154 24.962 18.049 1.00 32.01 262 HIS A N 1
ATOM 1430 C CA . HIS A 1 193 ? 9.887 23.865 18.662 1.00 36.28 262 HIS A CA 1
ATOM 1431 C C . HIS A 1 193 ? 11.158 23.572 17.866 1.00 37.29 262 HIS A C 1
ATOM 1432 O O . HIS A 1 193 ? 11.282 23.929 16.693 1.00 55.30 262 HIS A O 1
ATOM 1439 N N . ASN A 1 194 ? 12.118 22.915 18.518 1.00 36.45 263 ASN A N 1
ATOM 1440 C CA . ASN A 1 194 ? 13.434 22.704 17.929 1.00 37.40 263 ASN A CA 1
ATOM 1441 C C . ASN A 1 194 ? 13.640 21.282 17.410 1.00 46.04 263 ASN A C 1
ATOM 1442 O O . ASN A 1 194 ? 14.786 20.849 17.252 1.00 59.24 263 ASN A O 1
ATOM 1447 N N . ASP A 1 195 ? 12.559 20.546 17.136 1.00 36.33 264 ASP A N 1
ATOM 1448 C CA . ASP A 1 195 ? 12.758 19.243 16.506 1.00 33.30 264 ASP A CA 1
ATOM 1449 C C . ASP A 1 195 ? 12.439 19.337 15.024 1.00 31.12 264 ASP A C 1
ATOM 1450 O O . ASP A 1 195 ? 11.366 19.840 14.661 1.00 34.57 264 ASP A O 1
ATOM 1455 N N . PRO A 1 196 ? 13.336 18.877 14.145 1.00 37.78 265 PRO A N 1
ATOM 1456 C CA . PRO A 1 196 ? 13.099 19.049 12.700 1.00 34.33 265 PRO A CA 1
ATOM 1457 C C . PRO A 1 196 ? 11.807 18.419 12.208 1.00 35.64 265 PRO A C 1
ATOM 1458 O O . PRO A 1 196 ? 11.134 18.997 11.345 1.00 33.21 265 PRO A O 1
ATOM 1462 N N . GLU A 1 197 ? 11.435 17.247 12.731 1.00 29.74 266 GLU A N 1
ATOM 1463 C CA . GLU A 1 197 ? 10.220 16.591 12.258 1.00 33.75 266 GLU A CA 1
ATOM 1464 C C . GLU A 1 197 ? 8.972 17.322 12.735 1.00 29.07 266 GLU A C 1
ATOM 1465 O O . GLU A 1 197 ? 7.992 17.437 11.989 1.00 33.03 266 GLU A O 1
ATOM 1471 N N . VAL A 1 198 ? 8.984 17.819 13.975 1.00 29.55 267 VAL A N 1
ATOM 1472 C CA . VAL A 1 198 ? 7.876 18.642 14.454 1.00 29.15 267 VAL A CA 1
ATOM 1473 C C . VAL A 1 198 ? 7.759 19.906 13.613 1.00 32.67 267 VAL A C 1
ATOM 1474 O O . VAL A 1 198 ? 6.657 20.312 13.219 1.00 29.47 267 VAL A O 1
ATOM 1478 N N . LEU A 1 199 ? 8.896 20.537 13.309 1.00 29.67 268 LEU A N 1
ATOM 1479 C CA . LEU A 1 199 ? 8.890 21.744 12.488 1.00 32.19 268 LEU A CA 1
ATOM 1480 C C . LEU A 1 199 ? 8.329 21.469 11.098 1.00 26.47 268 LEU A C 1
ATOM 1481 O O . LEU A 1 199 ? 7.535 22.258 10.573 1.00 31.64 268 LEU A O 1
ATOM 1486 N N . ALA A 1 200 ? 8.730 20.353 10.486 1.00 26.04 269 ALA A N 1
ATOM 1487 C CA . ALA A 1 200 ? 8.249 20.029 9.146 1.00 34.33 269 ALA A CA 1
ATOM 1488 C C . ALA A 1 200 ? 6.737 19.841 9.134 1.00 34.12 269 ALA A C 1
ATOM 1489 O O . ALA A 1 200 ? 6.037 20.391 8.275 1.00 28.25 269 ALA A O 1
ATOM 1491 N N . ASP A 1 201 ? 6.211 19.068 10.086 1.00 31.65 270 ASP A N 1
ATOM 1492 C CA . ASP A 1 201 ? 4.776 18.804 10.100 1.00 31.17 270 ASP A CA 1
ATOM 1493 C C . ASP A 1 201 ? 3.982 20.019 10.564 1.00 25.76 270 ASP A C 1
ATOM 1494 O O . ASP A 1 201 ? 2.824 20.186 10.164 1.00 27.99 270 ASP A O 1
ATOM 1499 N N . SER A 1 202 ? 4.577 20.873 11.403 1.00 25.47 271 SER A N 1
ATOM 1500 C CA . SER A 1 202 ? 3.931 22.137 11.752 1.00 26.93 271 SER A CA 1
ATOM 1501 C C . SER A 1 202 ? 3.769 23.023 10.524 1.00 29.42 271 SER A C 1
ATOM 1502 O O . SER A 1 202 ? 2.720 23.655 10.334 1.00 27.10 271 SER A O 1
ATOM 1505 N N . CYS A 1 203 ? 4.805 23.084 9.681 1.00 32.30 272 CYS A N 1
ATOM 1506 C CA . CYS A 1 203 ? 4.736 23.880 8.460 1.00 34.86 272 CYS A CA 1
ATOM 1507 C C . CYS A 1 203 ? 3.735 23.301 7.473 1.00 29.95 272 CYS A C 1
ATOM 1508 O O . CYS A 1 203 ? 3.027 24.048 6.789 1.00 32.46 272 CYS A O 1
ATOM 1511 N N . TRP A 1 204 ? 3.689 21.973 7.356 1.00 25.08 273 TRP A N 1
ATOM 1512 C CA . TRP A 1 204 ? 2.682 21.344 6.511 1.00 30.24 273 TRP A CA 1
ATOM 1513 C C . TRP A 1 204 ? 1.283 21.743 6.958 1.00 28.33 273 TRP A C 1
ATOM 1514 O O . TRP A 1 204 ? 0.426 22.078 6.133 1.00 30.49 273 TRP A O 1
ATOM 1525 N N . ALA A 1 205 ? 1.044 21.728 8.271 1.00 24.65 274 ALA A N 1
ATOM 1526 C CA . ALA A 1 205 ? -0.247 22.153 8.799 1.00 28.56 274 ALA A CA 1
ATOM 1527 C C . ALA A 1 205 ? -0.549 23.595 8.407 1.00 34.71 274 ALA A C 1
ATOM 1528 O O . ALA A 1 205 ? -1.658 23.910 7.960 1.00 31.28 274 ALA A O 1
ATOM 1530 N N . ILE A 1 206 ? 0.434 24.486 8.563 1.00 31.57 275 ILE A N 1
ATOM 1531 C CA . ILE A 1 206 ? 0.234 25.883 8.185 1.00 34.89 275 ILE A CA 1
ATOM 1532 C C . ILE A 1 206 ? 0.016 26.001 6.682 1.00 29.02 275 ILE A C 1
ATOM 1533 O O . ILE A 1 206 ? -0.801 26.808 6.220 1.00 30.90 275 ILE A O 1
ATOM 1538 N N . SER A 1 207 ? 0.731 25.192 5.896 1.00 27.25 276 SER A N 1
ATOM 1539 C CA . SER A 1 207 ? 0.547 25.219 4.449 1.00 28.54 276 SER A CA 1
ATOM 1540 C C . SER A 1 207 ? -0.865 24.795 4.064 1.00 32.67 276 SER A C 1
ATOM 1541 O O . SER A 1 207 ? -1.440 25.325 3.104 1.00 32.05 276 SER A O 1
ATOM 1544 N N . TYR A 1 208 ? -1.446 23.844 4.802 1.00 29.72 277 TYR A N 1
ATOM 1545 C CA . TYR A 1 208 ? -2.836 23.468 4.561 1.00 29.25 277 TYR A CA 1
ATOM 1546 C C . TYR A 1 208 ? -3.775 24.625 4.879 1.00 29.94 277 TYR A C 1
ATOM 1547 O O . TYR A 1 208 ? -4.680 24.942 4.098 1.00 28.20 277 TYR A O 1
ATOM 1556 N N . LEU A 1 209 ? -3.577 25.264 6.036 1.00 28.52 278 LEU A N 1
ATOM 1557 C CA . LEU A 1 209 ? -4.510 26.290 6.492 1.00 29.69 278 LEU A CA 1
ATOM 1558 C C . LEU A 1 209 ? -4.446 27.543 5.629 1.00 36.57 278 LEU A C 1
ATOM 1559 O O . LEU A 1 209 ? -5.427 28.292 5.557 1.00 33.85 278 LEU A O 1
ATOM 1564 N N . THR A 1 210 ? -3.311 27.796 4.983 1.00 30.19 279 THR A N 1
ATOM 1565 C CA . THR A 1 210 ? -3.177 28.937 4.087 1.00 32.53 279 THR A CA 1
ATOM 1566 C C . THR A 1 210 ? -3.566 28.608 2.653 1.00 32.14 279 THR A C 1
ATOM 1567 O O . THR A 1 210 ? -3.566 29.505 1.803 1.00 34.05 279 THR A O 1
ATOM 1571 N N . ASP A 1 211 ? -3.888 27.347 2.365 1.00 32.53 280 ASP A N 1
ATOM 1572 C CA . ASP A 1 211 ? -4.327 26.931 1.034 1.00 28.75 280 ASP A CA 1
ATOM 1573 C C . ASP A 1 211 ? -5.841 27.107 0.959 1.00 40.82 280 ASP A C 1
ATOM 1574 O O . ASP A 1 211 ? -6.624 26.172 1.137 1.00 36.23 280 ASP A O 1
ATOM 1579 N N . GLY A 1 212 ? -6.256 28.344 0.694 1.00 35.91 281 GLY A N 1
ATOM 1580 C CA . GLY A 1 212 ? -7.659 28.664 0.594 1.00 40.97 281 GLY A CA 1
ATOM 1581 C C . GLY A 1 212 ? -7.897 30.139 0.343 1.00 40.33 281 GLY A C 1
ATOM 1582 O O . GLY A 1 212 ? -6.992 30.876 -0.060 1.00 38.79 281 GLY A O 1
ATOM 1583 N N . PRO A 1 213 ? -9.123 30.598 0.579 1.00 41.41 282 PRO A N 1
ATOM 1584 C CA . PRO A 1 213 ? -9.440 32.014 0.360 1.00 44.44 282 PRO A CA 1
ATOM 1585 C C . PRO A 1 213 ? -8.731 32.905 1.372 1.00 46.13 282 PRO A C 1
ATOM 1586 O O . PRO A 1 213 ? -8.180 32.450 2.376 1.00 43.78 282 PRO A O 1
ATOM 1590 N N . ASN A 1 214 ? -8.763 34.210 1.085 1.00 49.38 283 ASN A N 1
ATOM 1591 C CA . ASN A 1 214 ? -7.993 35.173 1.870 1.00 45.36 283 ASN A CA 1
ATOM 1592 C C . ASN A 1 214 ? -8.389 35.163 3.340 1.00 41.10 283 ASN A C 1
ATOM 1593 O O . ASN A 1 214 ? -7.552 35.440 4.208 1.00 38.18 283 ASN A O 1
ATOM 1598 N N . GLU A 1 215 ? -9.651 34.851 3.641 1.00 37.43 284 GLU A N 1
ATOM 1599 C CA . GLU A 1 215 ? -10.085 34.799 5.033 1.00 39.42 284 GLU A CA 1
ATOM 1600 C C . GLU A 1 215 ? -9.377 33.690 5.798 1.00 37.31 284 GLU A C 1
ATOM 1601 O O . GLU A 1 215 ? -9.098 33.843 6.992 1.00 43.56 284 GLU A O 1
ATOM 1607 N N . ARG A 1 216 ? -9.078 32.572 5.133 1.00 38.31 285 ARG A N 1
ATOM 1608 C CA . ARG A 1 216 ? -8.328 31.505 5.788 1.00 39.68 285 ARG A CA 1
ATOM 1609 C C . ARG A 1 216 ? -6.868 31.895 5.973 1.00 36.81 285 ARG A C 1
ATOM 1610 O O . ARG A 1 216 ? -6.274 31.621 7.022 1.00 37.24 285 ARG A O 1
ATOM 1618 N N . ILE A 1 217 ? -6.274 32.531 4.960 1.00 35.90 286 ILE A N 1
ATOM 1619 C CA . ILE A 1 217 ? -4.908 33.033 5.086 1.00 38.89 286 ILE A CA 1
ATOM 1620 C C . ILE A 1 217 ? -4.811 34.019 6.243 1.00 42.29 286 ILE A C 1
ATOM 1621 O O . ILE A 1 217 ? -3.845 34.002 7.017 1.00 34.95 286 ILE A O 1
ATOM 1626 N N . GLU A 1 218 ? -5.821 34.880 6.390 1.00 38.85 287 GLU A N 1
ATOM 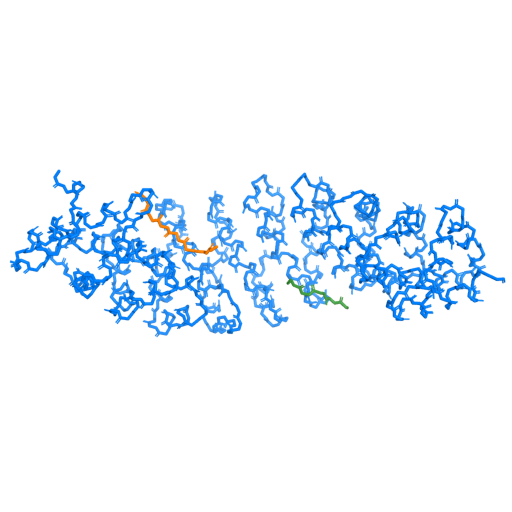1627 C CA . GLU A 1 218 ? -5.762 35.931 7.401 1.00 37.25 287 GLU A CA 1
ATOM 1628 C C . GLU A 1 218 ? -5.760 35.353 8.811 1.00 43.74 287 GLU A C 1
ATOM 1629 O O . GLU A 1 218 ? -5.097 35.892 9.705 1.00 41.12 287 GLU A O 1
ATOM 1635 N N . MET A 1 219 ? -6.495 34.258 9.032 1.00 39.73 288 MET A N 1
ATOM 1636 C CA . MET A 1 219 ? -6.475 33.611 10.342 1.00 47.83 288 MET A CA 1
ATOM 1637 C C . MET A 1 219 ? -5.059 33.218 10.740 1.00 37.71 288 MET A C 1
ATOM 1638 O O . MET A 1 219 ? -4.693 33.291 11.918 1.00 42.99 288 MET A O 1
ATOM 1643 N N . VAL A 1 220 ? -4.251 32.798 9.768 1.00 36.18 289 VAL A N 1
ATOM 1644 C CA . VAL A 1 220 ? -2.882 32.382 10.052 1.00 29.48 289 VAL A CA 1
ATOM 1645 C C . VAL A 1 220 ? -1.967 33.593 10.182 1.00 35.54 289 VAL A C 1
ATOM 1646 O O . VAL A 1 220 ? -1.196 33.706 11.141 1.00 37.13 289 VAL A O 1
ATOM 1650 N N . VAL A 1 221 ? -2.044 34.516 9.220 1.00 33.65 290 VAL A N 1
ATOM 1651 C CA . VAL A 1 221 ? -1.159 35.679 9.223 1.00 37.10 290 VAL A CA 1
ATOM 1652 C C . VAL A 1 221 ? -1.366 36.508 10.486 1.00 39.29 290 VAL A C 1
ATOM 1653 O O . VAL A 1 221 ? -0.408 37.042 11.061 1.00 39.70 290 VAL A O 1
ATOM 1657 N N . LYS A 1 222 ? -2.612 36.608 10.955 1.00 39.93 291 LYS A N 1
ATOM 1658 C CA . LYS A 1 222 ? -2.893 37.386 12.157 1.00 46.86 291 LYS A CA 1
ATOM 1659 C C . LYS A 1 222 ? -2.271 36.779 13.409 1.00 45.34 291 LYS A C 1
ATOM 1660 O O . LYS A 1 222 ? -2.127 37.485 14.414 1.00 44.02 291 LYS A O 1
ATOM 1666 N N . LYS A 1 223 ? -1.894 35.500 13.375 1.00 37.23 292 LYS A N 1
ATOM 1667 C CA . LYS A 1 223 ? -1.202 34.883 14.498 1.00 42.94 292 LYS A CA 1
ATOM 1668 C C . LYS A 1 223 ? 0.273 35.262 14.566 1.00 43.33 292 LYS A C 1
ATOM 1669 O O . LYS A 1 223 ? 0.963 34.829 15.496 1.00 49.75 292 LYS A O 1
ATOM 1675 N N . GLY A 1 224 ? 0.772 36.045 13.612 1.00 41.34 293 GLY A N 1
ATOM 1676 C CA . GLY A 1 224 ? 2.144 36.517 13.666 1.00 38.92 293 GLY A CA 1
ATOM 1677 C C . GLY A 1 224 ? 3.198 35.482 13.333 1.00 42.50 293 GLY A C 1
ATOM 1678 O O . GLY A 1 224 ? 4.344 35.610 13.780 1.00 40.74 293 GLY A O 1
ATOM 1679 N N . VAL A 1 225 ? 2.850 34.462 12.541 1.00 37.71 294 VAL A N 1
ATOM 1680 C CA . VAL A 1 225 ? 3.780 33.367 12.267 1.00 33.73 294 VAL A CA 1
ATOM 1681 C C . VAL A 1 225 ? 4.661 33.597 11.047 1.00 32.83 294 VAL A C 1
ATOM 1682 O O . VAL A 1 225 ? 5.581 32.800 10.807 1.00 32.42 294 VAL A O 1
ATOM 1686 N N . VAL A 1 226 ? 4.414 34.652 10.264 1.00 33.09 295 VAL A N 1
ATOM 1687 C CA . VAL A 1 226 ? 5.180 34.849 9.027 1.00 38.95 295 VAL A CA 1
ATOM 1688 C C . VAL A 1 226 ? 6.675 34.968 9.286 1.00 36.43 295 VAL A C 1
ATOM 1689 O O . VAL A 1 226 ? 7.456 34.354 8.543 1.00 35.34 295 VAL A O 1
ATOM 1693 N N . PRO A 1 227 ? 7.156 35.714 10.294 1.00 34.12 296 PRO A N 1
ATOM 1694 C CA . PRO A 1 227 ? 8.610 35.721 10.546 1.00 34.59 296 PRO A CA 1
ATOM 1695 C C . PRO A 1 227 ? 9.193 34.344 10.819 1.00 38.14 296 PRO A C 1
ATOM 1696 O O . PRO A 1 227 ? 10.281 34.029 10.319 1.00 33.95 296 PRO A O 1
ATOM 1700 N N . GLN A 1 228 ? 8.504 33.508 11.597 1.00 36.10 297 GLN A N 1
ATOM 1701 C CA . GLN A 1 228 ? 9.015 32.163 11.842 1.00 31.79 297 GLN A CA 1
ATOM 1702 C C . GLN A 1 228 ? 9.019 31.335 10.563 1.00 31.00 297 GLN A C 1
ATOM 1703 O O . GLN A 1 228 ? 9.948 30.556 10.326 1.00 31.53 297 GLN A O 1
ATOM 1709 N N . LEU A 1 229 ? 7.997 31.500 9.719 1.00 34.56 298 LEU A N 1
ATOM 1710 C CA . LEU A 1 229 ? 7.977 30.790 8.443 1.00 33.36 298 LEU A CA 1
ATOM 1711 C C . LEU A 1 229 ? 9.155 31.199 7.567 1.00 34.54 298 LEU A C 1
ATOM 1712 O O . LEU A 1 229 ? 9.759 30.357 6.892 1.00 34.44 298 LEU A O 1
ATOM 1717 N N . VAL A 1 230 ? 9.490 32.492 7.559 1.00 31.60 299 VAL A N 1
ATOM 1718 C CA . VAL A 1 230 ? 10.626 32.960 6.772 1.00 26.99 299 VAL A CA 1
ATOM 1719 C C . VAL A 1 230 ? 11.928 32.411 7.337 1.00 30.37 299 VAL A C 1
ATOM 1720 O O . VAL A 1 230 ? 12.844 32.051 6.587 1.00 34.14 299 VAL A O 1
ATOM 1724 N N . LYS A 1 231 ? 12.038 32.344 8.664 1.00 30.76 300 LYS A N 1
ATOM 1725 C CA . LYS A 1 231 ? 13.217 31.735 9.271 1.00 38.52 300 LYS A CA 1
ATOM 1726 C C . LYS A 1 231 ? 13.363 30.280 8.844 1.00 40.43 300 LYS A C 1
ATOM 1727 O O . LYS A 1 231 ? 14.460 29.836 8.486 1.00 34.03 300 LYS A O 1
ATOM 1733 N N . LEU A 1 232 ? 12.261 29.526 8.861 1.00 31.93 301 LEU A N 1
ATOM 1734 C CA . LEU A 1 232 ? 12.305 28.136 8.427 1.00 32.51 301 LEU A CA 1
ATOM 1735 C C . LEU A 1 232 ? 12.530 28.011 6.926 1.00 31.37 301 LEU A C 1
ATOM 1736 O O . LEU A 1 232 ? 13.034 26.977 6.475 1.00 32.30 301 LEU A O 1
ATOM 1741 N N . LEU A 1 233 ? 12.173 29.041 6.150 1.00 28.89 302 LEU A N 1
ATOM 1742 C CA . LEU A 1 233 ? 12.511 29.079 4.730 1.00 32.81 302 LEU A CA 1
ATOM 1743 C C . LEU A 1 233 ? 14.002 28.889 4.502 1.00 32.67 302 LEU A C 1
ATOM 1744 O O . LEU A 1 233 ? 14.408 28.307 3.490 1.00 36.49 302 LEU A O 1
ATOM 1749 N N . GLY A 1 234 ? 14.830 29.389 5.414 1.00 35.85 303 GLY A N 1
ATOM 1750 C CA . GLY A 1 234 ? 16.268 29.292 5.303 1.00 39.69 303 GLY A CA 1
ATOM 1751 C C . GLY A 1 234 ? 16.890 28.101 5.994 1.00 44.58 303 GLY A C 1
ATOM 1752 O O . GLY A 1 234 ? 18.118 28.044 6.110 1.00 51.39 303 GLY A O 1
ATOM 1753 N N . ALA A 1 235 ? 16.086 27.149 6.462 1.00 35.78 304 ALA A N 1
ATOM 1754 C CA . ALA A 1 235 ? 16.630 25.966 7.110 1.00 42.11 304 ALA A CA 1
ATOM 1755 C C . ALA A 1 235 ? 17.451 25.144 6.121 1.00 48.62 304 ALA A C 1
ATOM 1756 O O . ALA A 1 235 ? 17.292 25.241 4.902 1.00 45.02 304 ALA A O 1
ATOM 1758 N N . THR A 1 236 ? 18.353 24.327 6.666 1.00 45.22 305 THR A N 1
ATOM 1759 C CA . THR A 1 236 ? 19.151 23.440 5.831 1.00 52.09 305 THR A CA 1
ATOM 1760 C C . THR A 1 236 ? 18.416 22.153 5.483 1.00 52.78 305 THR A C 1
ATOM 1761 O O . THR A 1 236 ? 18.757 21.511 4.484 1.00 51.85 305 THR A O 1
ATOM 1765 N N . GLU A 1 237 ? 17.418 21.771 6.275 1.00 49.07 306 GLU A N 1
ATOM 1766 C CA . GLU A 1 237 ? 16.689 20.529 6.047 1.00 42.65 306 GLU A CA 1
ATOM 1767 C C . GLU A 1 237 ? 15.623 20.742 4.978 1.00 44.22 306 GLU A C 1
ATOM 1768 O O . GLU A 1 237 ? 14.698 21.541 5.163 1.00 37.50 306 GLU A O 1
ATOM 1774 N N . LEU A 1 238 ? 15.758 20.025 3.863 1.00 37.88 307 LEU A N 1
ATOM 1775 C CA . LEU A 1 238 ? 14.739 20.075 2.818 1.00 40.91 307 LEU A CA 1
ATOM 1776 C C . LEU A 1 238 ? 13.340 19.709 3.308 1.00 41.45 307 LEU A C 1
ATOM 1777 O O . LEU A 1 238 ? 12.375 20.332 2.833 1.00 37.90 307 LEU A O 1
ATOM 1782 N N . PRO A 1 239 ? 13.143 18.737 4.210 1.00 36.68 308 PRO A N 1
ATOM 1783 C CA . PRO A 1 239 ? 11.781 18.489 4.716 1.00 36.60 308 PRO A CA 1
ATOM 1784 C C . PRO A 1 239 ? 11.167 19.670 5.449 1.00 34.07 308 PRO A C 1
ATOM 1785 O O . PRO A 1 239 ? 9.951 19.669 5.671 1.00 34.62 308 PRO A O 1
ATOM 1789 N N . ILE A 1 240 ? 11.957 20.661 5.850 1.00 31.04 309 ILE A N 1
ATOM 1790 C CA . ILE A 1 240 ? 11.398 21.868 6.453 1.00 33.03 309 ILE A CA 1
ATOM 1791 C C . ILE A 1 240 ? 11.183 22.957 5.409 1.00 38.28 309 ILE A C 1
ATOM 1792 O O . ILE A 1 240 ? 10.153 23.638 5.418 1.00 35.89 309 ILE A O 1
ATOM 1797 N N . VAL A 1 241 ? 12.146 23.131 4.499 1.00 33.05 310 VAL A N 1
ATOM 1798 C CA . VAL A 1 241 ? 12.043 24.183 3.491 1.00 36.16 310 VAL A CA 1
ATOM 1799 C C . VAL A 1 241 ? 10.837 23.952 2.590 1.00 33.15 310 VAL A C 1
ATOM 1800 O O . VAL A 1 241 ? 10.140 24.900 2.210 1.00 30.95 310 VAL A O 1
ATOM 1804 N N . THR A 1 242 ? 10.567 22.690 2.237 1.00 27.92 311 THR A N 1
ATOM 1805 C CA . THR A 1 242 ? 9.480 22.400 1.303 1.00 30.59 311 THR A CA 1
ATOM 1806 C C . THR A 1 242 ? 8.127 22.890 1.814 1.00 36.22 311 THR A C 1
ATOM 1807 O O . THR A 1 242 ? 7.461 23.658 1.098 1.00 32.80 311 THR A O 1
ATOM 1811 N N . PRO A 1 243 ? 7.667 22.520 3.018 1.00 33.95 312 PRO A N 1
ATOM 1812 C CA . PRO A 1 243 ? 6.376 23.056 3.479 1.00 30.54 312 PRO A CA 1
ATOM 1813 C C . PRO A 1 243 ? 6.433 24.527 3.849 1.00 30.17 312 PRO A C 1
ATOM 1814 O O . PRO A 1 243 ? 5.428 25.229 3.682 1.00 30.86 312 PRO A O 1
ATOM 1818 N N . ALA A 1 244 ? 7.568 25.012 4.358 1.00 30.84 313 ALA A N 1
ATOM 1819 C CA . ALA A 1 244 ? 7.698 26.436 4.649 1.00 32.75 313 ALA A CA 1
ATOM 1820 C C . ALA A 1 244 ? 7.513 27.266 3.386 1.00 30.10 313 ALA A C 1
ATOM 1821 O O . ALA A 1 244 ? 6.790 28.269 3.387 1.00 30.67 313 ALA A O 1
ATOM 1823 N N . LEU A 1 245 ? 8.152 26.850 2.290 1.00 30.14 314 LEU A N 1
ATOM 1824 C CA . LEU A 1 245 ? 7.979 27.547 1.020 1.00 30.02 314 LEU A CA 1
ATOM 1825 C C . LEU A 1 245 ? 6.543 27.440 0.522 1.00 31.15 314 LEU A C 1
ATOM 1826 O O . LEU A 1 245 ? 5.988 28.409 -0.011 1.00 30.01 314 LEU A O 1
ATOM 1831 N N . ARG A 1 246 ? 5.926 26.268 0.687 1.00 30.58 315 ARG A N 1
ATOM 1832 C CA . ARG A 1 246 ? 4.530 26.110 0.290 1.00 26.51 315 ARG A CA 1
ATOM 1833 C C . ARG A 1 246 ? 3.629 27.069 1.055 1.00 26.59 315 ARG A C 1
ATOM 1834 O O . ARG A 1 246 ? 2.731 27.688 0.471 1.00 30.54 315 ARG A O 1
ATOM 1842 N N . ALA A 1 247 ? 3.856 27.206 2.364 1.00 30.57 316 ALA A N 1
ATOM 1843 C CA . ALA A 1 247 ? 3.053 28.121 3.168 1.00 30.75 316 ALA A CA 1
ATOM 1844 C C . ALA A 1 247 ? 3.271 29.565 2.738 1.00 35.26 316 ALA A C 1
ATOM 1845 O O . ALA A 1 247 ? 2.311 30.331 2.589 1.00 32.91 316 ALA A O 1
ATOM 1847 N N . ILE A 1 248 ? 4.533 29.958 2.540 1.00 28.56 317 ILE A N 1
ATOM 1848 C CA . ILE A 1 248 ? 4.827 31.318 2.094 1.00 31.74 317 ILE A CA 1
ATOM 1849 C C . ILE A 1 248 ? 4.192 31.579 0.735 1.00 29.36 317 ILE A C 1
ATOM 1850 O O . ILE A 1 248 ? 3.583 32.632 0.508 1.00 33.17 317 ILE A O 1
ATOM 1855 N N . GLY A 1 249 ? 4.313 30.619 -0.185 1.00 28.70 318 GLY A N 1
ATOM 1856 C CA . GLY A 1 249 ? 3.705 30.781 -1.495 1.00 31.40 318 GLY A CA 1
ATOM 1857 C C . GLY A 1 249 ? 2.192 30.866 -1.433 1.00 37.31 318 GLY A C 1
ATOM 1858 O O . GLY A 1 249 ? 1.569 31.594 -2.211 1.00 33.34 318 GLY A O 1
ATOM 1859 N N . ASN A 1 250 ? 1.578 30.121 -0.510 1.00 32.94 319 ASN A N 1
ATOM 1860 C CA . ASN A 1 250 ? 0.132 30.215 -0.330 1.00 32.04 319 ASN A CA 1
ATOM 1861 C C . ASN A 1 250 ? -0.267 31.594 0.179 1.00 34.79 319 ASN A C 1
ATOM 1862 O O . ASN A 1 250 ? -1.262 32.170 -0.278 1.00 32.88 319 ASN A O 1
ATOM 1867 N N . ILE A 1 251 ? 0.502 32.143 1.122 1.00 30.20 320 ILE A N 1
ATOM 1868 C CA . ILE A 1 251 ? 0.148 33.425 1.726 1.00 31.66 320 ILE A CA 1
ATOM 1869 C C . ILE A 1 251 ? 0.166 34.537 0.682 1.00 30.31 320 ILE A C 1
ATOM 1870 O O . ILE A 1 251 ? -0.702 35.419 0.681 1.00 31.16 320 ILE A O 1
ATOM 1875 N N . VAL A 1 252 ? 1.135 34.504 -0.240 1.00 30.26 321 VAL A N 1
ATOM 1876 C CA . VAL A 1 252 ? 1.232 35.559 -1.250 1.00 34.36 321 VAL A CA 1
ATOM 1877 C C . VAL A 1 252 ? 0.222 35.401 -2.374 1.00 36.95 321 VAL A C 1
ATOM 1878 O O . VAL A 1 252 ? 0.216 36.220 -3.301 1.00 38.07 321 VAL A O 1
ATOM 1882 N N . THR A 1 253 ? -0.635 34.378 -2.329 1.00 35.78 322 THR A N 1
ATOM 1883 C CA . THR A 1 253 ? -1.806 34.368 -3.197 1.00 31.75 322 THR A CA 1
ATOM 1884 C C . THR A 1 253 ? -2.951 35.197 -2.633 1.00 37.52 322 THR A C 1
ATOM 1885 O O . THR A 1 253 ? -3.971 35.356 -3.311 1.00 34.37 322 THR A O 1
ATOM 1889 N N . GLY A 1 254 ? -2.808 35.720 -1.417 1.00 37.58 323 GLY A N 1
ATOM 1890 C CA . GLY A 1 254 ? -3.836 36.530 -0.793 1.00 33.06 323 GLY A CA 1
ATOM 1891 C C . GLY A 1 254 ? -3.770 37.983 -1.214 1.00 38.25 323 GLY A C 1
ATOM 1892 O O . GLY A 1 254 ? -3.386 38.314 -2.342 1.00 41.34 323 GLY A O 1
ATOM 1893 N N . THR A 1 255 ? -4.141 38.866 -0.291 1.00 38.76 324 THR A N 1
ATOM 1894 C CA . THR A 1 255 ? -4.186 40.290 -0.585 1.00 40.48 324 THR A CA 1
ATOM 1895 C C . THR A 1 255 ? -2.780 40.877 -0.665 1.00 42.54 324 THR A C 1
ATOM 1896 O O . THR A 1 255 ? -1.793 40.266 -0.244 1.00 39.02 324 THR A O 1
ATOM 1900 N N . ASP A 1 256 ? -2.703 42.094 -1.213 1.00 43.31 325 ASP A N 1
ATOM 1901 C CA . ASP A 1 256 ? -1.439 42.824 -1.219 1.00 39.84 325 ASP A CA 1
ATOM 1902 C C . ASP A 1 256 ? -0.918 43.018 0.197 1.00 42.37 325 ASP A C 1
ATOM 1903 O O . ASP A 1 256 ? 0.295 42.973 0.435 1.00 39.49 325 ASP A O 1
ATOM 1908 N N . GLU A 1 257 ? -1.827 43.229 1.152 1.00 37.40 326 GLU A N 1
ATOM 1909 C CA . GLU A 1 257 ? -1.426 43.435 2.539 1.00 40.54 326 GLU A CA 1
ATOM 1910 C C . GLU A 1 257 ? -0.842 42.163 3.143 1.00 40.00 326 GLU A C 1
ATOM 1911 O O . GLU A 1 257 ? 0.160 42.218 3.867 1.00 43.49 326 GLU A O 1
ATOM 1917 N N . GLN A 1 258 ? -1.455 41.009 2.866 1.00 38.44 327 GLN A N 1
ATOM 1918 C CA . GLN A 1 258 ? -0.891 39.749 3.339 1.00 36.60 327 GLN A CA 1
ATOM 1919 C C . GLN A 1 258 ? 0.440 39.458 2.660 1.00 37.44 327 GLN A C 1
ATOM 1920 O O . GLN A 1 258 ? 1.373 38.954 3.296 1.00 35.81 327 GLN A O 1
ATOM 1926 N N . THR A 1 259 ? 0.544 39.769 1.366 1.00 34.18 328 THR A N 1
ATOM 1927 C CA . THR A 1 259 ? 1.813 39.612 0.664 1.00 38.59 328 THR A CA 1
ATOM 1928 C C . THR A 1 259 ? 2.887 40.509 1.267 1.00 40.43 328 THR A C 1
ATOM 1929 O O . THR A 1 259 ? 4.057 40.116 1.359 1.00 36.97 328 THR A O 1
ATOM 1933 N N . GLN A 1 260 ? 2.505 41.714 1.701 1.00 34.73 329 GLN A N 1
ATOM 1934 C CA . GLN A 1 260 ? 3.480 42.642 2.266 1.00 41.75 329 GLN A CA 1
ATOM 1935 C C . GLN A 1 260 ? 4.090 42.103 3.553 1.00 42.76 329 GLN A C 1
ATOM 1936 O O . GLN A 1 260 ? 5.270 42.352 3.830 1.00 38.74 329 GLN A O 1
ATOM 1942 N N . LYS A 1 261 ? 3.310 41.363 4.348 1.00 38.01 330 LYS A N 1
ATOM 1943 C CA . LYS A 1 261 ? 3.849 40.769 5.569 1.00 32.56 330 LYS A CA 1
ATOM 1944 C C . LYS A 1 261 ? 4.995 39.819 5.252 1.00 35.86 330 LYS A C 1
ATOM 1945 O O . LYS A 1 261 ? 5.982 39.750 5.996 1.00 35.93 330 LYS A O 1
ATOM 1951 N N . VAL A 1 262 ? 4.883 39.082 4.145 1.00 32.98 331 VAL A N 1
ATOM 1952 C CA . VAL A 1 262 ? 5.952 38.183 3.726 1.00 32.97 331 VAL A CA 1
ATOM 1953 C C . VAL A 1 262 ? 7.201 38.976 3.352 1.00 36.96 331 VAL A C 1
ATOM 1954 O O . VAL A 1 262 ? 8.320 38.624 3.748 1.00 35.00 331 VAL A O 1
ATOM 1958 N N . ILE A 1 263 ? 7.031 40.064 2.598 1.00 34.77 332 ILE A N 1
ATOM 1959 C CA . ILE A 1 263 ? 8.169 40.905 2.233 1.00 34.68 332 ILE A CA 1
ATOM 1960 C C . ILE A 1 263 ? 8.758 41.576 3.469 1.00 37.82 332 ILE A C 1
ATOM 1961 O O . ILE A 1 263 ? 9.983 41.628 3.640 1.00 39.07 332 ILE A O 1
ATOM 1966 N N . ASP A 1 264 ? 7.897 42.097 4.350 1.00 37.63 333 ASP A N 1
ATOM 1967 C CA . ASP A 1 264 ? 8.368 42.764 5.562 1.00 36.74 333 ASP A CA 1
ATOM 1968 C C . ASP A 1 264 ? 9.232 41.837 6.409 1.00 39.42 333 ASP A C 1
ATOM 1969 O O . ASP A 1 264 ? 10.205 42.278 7.032 1.00 36.72 333 ASP A O 1
ATOM 1974 N N . ALA A 1 265 ? 8.892 40.549 6.445 1.00 36.74 334 ALA A N 1
ATOM 1975 C CA . ALA A 1 265 ? 9.611 39.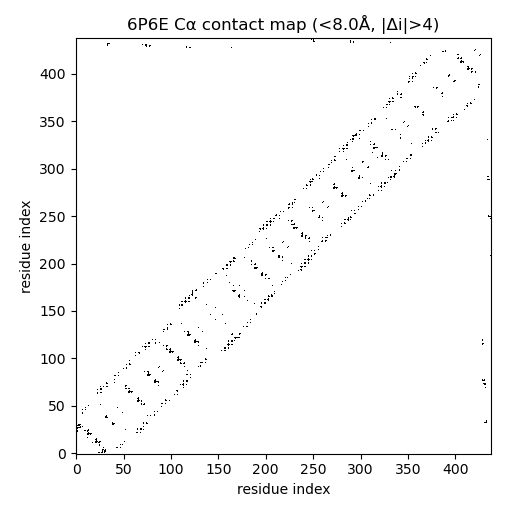581 7.263 1.00 41.40 334 ALA A CA 1
ATOM 1976 C C . ALA A 1 265 ? 10.968 39.192 6.687 1.00 43.65 334 ALA A C 1
ATOM 1977 O O . ALA A 1 265 ? 11.690 38.418 7.325 1.00 45.01 334 ALA A O 1
ATOM 1979 N N . GLY A 1 266 ? 11.328 39.695 5.509 1.00 41.50 335 GLY A N 1
ATOM 1980 C CA . GLY A 1 266 ? 12.623 39.409 4.920 1.00 34.73 335 GLY A CA 1
ATOM 1981 C C . GLY A 1 266 ? 12.673 38.209 4.003 1.00 34.30 335 GLY A C 1
ATOM 1982 O O . GLY A 1 266 ? 13.766 37.692 3.746 1.00 33.38 335 GLY A O 1
ATOM 1983 N N . ALA A 1 267 ? 11.529 37.758 3.483 1.00 32.70 336 ALA A N 1
ATOM 1984 C CA . ALA A 1 267 ? 11.504 36.519 2.711 1.00 31.77 336 ALA A CA 1
ATOM 1985 C C . ALA A 1 267 ? 12.292 36.632 1.413 1.00 37.01 336 ALA A C 1
ATOM 1986 O O . ALA A 1 267 ? 12.887 35.645 0.967 1.00 32.39 336 ALA A O 1
ATOM 1988 N N . LEU A 1 268 ? 12.312 37.815 0.794 1.00 34.45 337 LEU A N 1
ATOM 1989 C CA . LEU A 1 268 ? 12.947 37.952 -0.513 1.00 35.58 337 LEU A CA 1
ATOM 1990 C C . LEU A 1 268 ? 14.448 37.686 -0.468 1.00 33.87 337 LEU A C 1
ATOM 1991 O O . LEU A 1 268 ? 15.025 37.303 -1.491 1.00 29.95 337 LEU A O 1
ATOM 1996 N N . ALA A 1 269 ? 15.090 37.865 0.690 1.00 28.49 338 ALA A N 1
ATOM 1997 C CA . ALA A 1 269 ? 16.528 37.638 0.788 1.00 33.65 338 ALA A CA 1
ATOM 1998 C C . ALA A 1 269 ? 16.903 36.171 0.612 1.00 30.31 338 ALA A C 1
ATOM 1999 O O . ALA A 1 269 ? 18.059 35.878 0.293 1.00 31.97 338 ALA A O 1
ATOM 2001 N N . VAL A 1 270 ? 15.957 35.248 0.815 1.00 33.12 339 VAL A N 1
ATOM 2002 C CA . VAL A 1 270 ? 16.230 33.821 0.647 1.00 34.44 339 VAL A CA 1
ATOM 2003 C C . VAL A 1 270 ? 16.126 33.371 -0.801 1.00 29.57 339 VAL A C 1
ATOM 2004 O O . VAL A 1 270 ? 16.627 32.294 -1.147 1.00 30.30 339 VAL A O 1
ATOM 2008 N N . PHE A 1 271 ? 15.519 34.172 -1.669 1.00 32.16 340 PHE A N 1
ATOM 2009 C CA . PHE A 1 271 ? 15.169 33.678 -2.995 1.00 27.72 340 PHE A CA 1
ATOM 2010 C C . PHE A 1 271 ? 16.327 33.553 -3.985 1.00 27.03 340 PHE A C 1
ATOM 2011 O O . PHE A 1 271 ? 16.190 32.800 -4.956 1.00 31.92 340 PHE A O 1
ATOM 2019 N N . PRO A 1 272 ? 17.470 34.238 -3.813 1.00 26.92 341 PRO A N 1
ATOM 2020 C CA . PRO A 1 272 ? 18.646 33.829 -4.601 1.00 27.49 341 PRO A CA 1
ATOM 2021 C C . PRO A 1 272 ? 18.974 32.356 -4.438 1.00 27.35 341 PRO A C 1
ATOM 2022 O O . PRO A 1 272 ? 19.263 31.675 -5.429 1.00 31.06 341 PRO A O 1
ATOM 2026 N N . SER A 1 273 ? 18.911 31.842 -3.207 1.00 32.60 342 SER A N 1
ATOM 2027 C CA . SER A 1 273 ? 19.134 30.419 -2.970 1.00 35.06 342 SER A CA 1
ATOM 2028 C C . SER A 1 273 ? 18.000 29.580 -3.546 1.00 32.72 342 SER A C 1
ATOM 2029 O O . SER A 1 273 ? 18.240 28.581 -4.235 1.00 35.40 342 SER A O 1
ATOM 2032 N N . LEU A 1 274 ? 16.755 29.967 -3.259 1.00 27.89 343 LEU A N 1
ATOM 2033 C CA . LEU A 1 274 ? 15.610 29.159 -3.666 1.00 30.01 343 LEU A CA 1
ATOM 2034 C C . LEU A 1 274 ? 15.505 29.061 -5.183 1.00 33.84 343 LEU A C 1
ATOM 2035 O O . LEU A 1 274 ? 15.211 27.987 -5.723 1.00 31.60 343 LEU A O 1
ATOM 2040 N N . LEU A 1 275 ? 15.744 30.167 -5.889 1.00 27.53 344 LEU A N 1
ATOM 2041 C CA . LEU A 1 275 ? 15.621 30.173 -7.340 1.00 29.20 344 LEU A CA 1
ATOM 2042 C C . LEU A 1 275 ? 16.781 29.476 -8.038 1.00 32.44 344 LEU A C 1
ATOM 2043 O O . LEU A 1 275 ? 16.727 29.299 -9.260 1.00 31.54 344 LEU A O 1
ATOM 2048 N N . THR A 1 276 ? 17.824 29.086 -7.302 1.00 26.79 345 THR A N 1
ATOM 2049 C CA . THR A 1 276 ? 18.887 28.244 -7.838 1.00 27.32 345 THR A CA 1
ATOM 2050 C C . THR A 1 276 ? 18.961 26.895 -7.132 1.00 32.82 345 THR A C 1
ATOM 2051 O O . THR A 1 276 ? 19.950 26.173 -7.301 1.00 30.16 345 THR A O 1
ATOM 2055 N N . ASN A 1 277 ? 17.942 26.537 -6.357 1.00 31.85 346 ASN A N 1
ATOM 2056 C CA . ASN A 1 277 ? 18.007 25.333 -5.541 1.00 33.18 346 ASN A CA 1
ATOM 2057 C C . ASN A 1 277 ? 18.111 24.094 -6.428 1.00 33.05 346 ASN A C 1
ATOM 2058 O O . ASN A 1 277 ? 17.401 23.988 -7.435 1.00 33.27 346 ASN A O 1
ATOM 2063 N N . PRO A 1 278 ? 18.988 23.142 -6.090 1.00 32.55 347 PRO A N 1
ATOM 2064 C CA . PRO A 1 278 ? 19.157 21.959 -6.952 1.00 39.33 347 PRO A CA 1
ATOM 2065 C C . PRO A 1 278 ? 17.950 21.036 -6.988 1.00 38.75 347 PRO A C 1
ATOM 2066 O O . PRO A 1 278 ? 17.876 20.189 -7.888 1.00 37.31 347 PRO A O 1
ATOM 2070 N N . LYS A 1 279 ? 17.012 21.157 -6.051 1.00 33.17 348 LYS A N 1
ATOM 2071 C CA . LYS A 1 279 ? 15.805 20.341 -6.071 1.00 38.67 348 LYS A CA 1
ATOM 2072 C C . LYS A 1 279 ? 14.757 21.026 -6.941 1.00 42.13 348 LYS A C 1
ATOM 2073 O O . LYS A 1 279 ? 14.349 22.158 -6.657 1.00 38.90 348 LYS A O 1
ATOM 2079 N N . THR A 1 280 ? 14.327 20.327 -7.996 1.00 36.81 349 THR A N 1
ATOM 2080 C CA . THR A 1 280 ? 13.465 20.924 -9.013 1.00 39.49 349 THR A CA 1
ATOM 2081 C C . THR A 1 280 ? 12.185 21.492 -8.411 1.00 37.41 349 THR A C 1
ATOM 2082 O O . THR A 1 280 ? 11.728 22.569 -8.813 1.00 38.63 349 THR A O 1
ATOM 2086 N N . ASN A 1 281 ? 11.597 20.790 -7.441 1.00 32.50 350 ASN A N 1
ATOM 2087 C CA . ASN A 1 281 ? 10.323 21.231 -6.881 1.00 36.26 350 ASN A CA 1
ATOM 2088 C C . ASN A 1 281 ? 10.473 22.534 -6.102 1.00 32.83 350 ASN A C 1
ATOM 2089 O O . ASN A 1 281 ? 9.574 23.382 -6.127 1.00 33.96 350 ASN A O 1
ATOM 2094 N N . ILE A 1 282 ? 11.596 22.709 -5.402 1.00 32.67 351 ILE A N 1
ATOM 2095 C CA . ILE A 1 282 ? 11.831 23.957 -4.677 1.00 30.53 351 ILE A CA 1
ATOM 2096 C C . ILE A 1 282 ? 11.952 25.119 -5.653 1.00 36.18 351 ILE A C 1
ATOM 2097 O O . ILE A 1 282 ? 11.344 26.180 -5.465 1.00 32.19 351 ILE A O 1
ATOM 2102 N N . GLN A 1 283 ? 12.743 24.932 -6.713 1.00 34.08 352 GLN A N 1
ATOM 2103 C CA . GLN A 1 283 ? 12.886 25.961 -7.738 1.00 33.71 352 GLN A CA 1
ATOM 2104 C C . GLN A 1 283 ? 11.540 26.314 -8.358 1.00 34.08 352 GLN A C 1
ATOM 2105 O O . GLN A 1 283 ? 11.240 27.493 -8.584 1.00 32.61 352 GLN A O 1
ATOM 2111 N N . LYS A 1 284 ? 10.714 25.304 -8.637 1.00 32.79 353 LYS A N 1
ATOM 2112 C CA . LYS A 1 284 ? 9.422 25.554 -9.266 1.00 34.47 353 LYS A CA 1
ATOM 2113 C C . LYS A 1 284 ? 8.505 26.350 -8.346 1.00 33.81 353 LYS A C 1
ATOM 2114 O O . LYS A 1 284 ? 7.902 27.345 -8.765 1.00 30.68 353 LYS A O 1
ATOM 2120 N N . GLU A 1 285 ? 8.390 25.931 -7.084 1.00 31.73 354 GLU A N 1
ATOM 2121 C CA . GLU A 1 285 ? 7.471 26.605 -6.174 1.00 30.96 354 GLU A CA 1
ATOM 2122 C C . GLU A 1 285 ? 7.998 27.970 -5.751 1.00 32.83 354 GLU A C 1
ATOM 2123 O O . GLU A 1 285 ? 7.207 28.869 -5.449 1.00 33.48 354 GLU A O 1
ATOM 2129 N N . ALA A 1 286 ? 9.322 28.146 -5.728 1.00 29.72 355 ALA A N 1
ATOM 2130 C CA . ALA A 1 286 ? 9.878 29.470 -5.465 1.00 27.23 355 ALA A CA 1
ATOM 2131 C C . ALA A 1 286 ? 9.571 30.428 -6.608 1.00 31.13 355 ALA A C 1
ATOM 2132 O O . ALA A 1 286 ? 9.290 31.610 -6.379 1.00 32.66 355 ALA A O 1
ATOM 2134 N N . THR A 1 287 ? 9.615 29.935 -7.847 1.00 28.10 356 THR A N 1
ATOM 2135 C C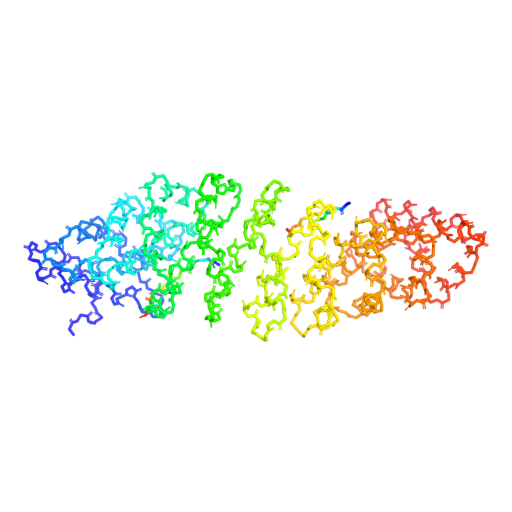A . THR A 1 287 ? 9.285 30.783 -8.986 1.00 31.88 356 THR A CA 1
ATOM 2136 C C . THR A 1 287 ? 7.788 31.063 -9.043 1.00 34.22 356 THR A C 1
ATOM 2137 O O . THR A 1 287 ? 7.370 32.172 -9.399 1.00 33.68 356 THR A O 1
ATOM 2141 N N . TRP A 1 288 ? 6.968 30.066 -8.703 1.00 31.91 357 TRP A N 1
ATOM 2142 C CA . TRP A 1 288 ? 5.535 30.297 -8.555 1.00 35.71 357 TRP A CA 1
ATOM 2143 C C . TRP A 1 288 ? 5.269 31.389 -7.526 1.00 33.40 357 TRP A C 1
ATOM 2144 O O . TRP A 1 288 ? 4.470 32.302 -7.762 1.00 32.35 357 TRP A O 1
ATOM 2155 N N . THR A 1 289 ? 5.948 31.313 -6.379 1.00 31.77 358 THR A N 1
ATOM 2156 C CA . THR A 1 289 ? 5.816 32.343 -5.353 1.00 31.43 358 THR A CA 1
ATOM 2157 C C . THR A 1 289 ? 6.218 33.710 -5.897 1.00 34.88 358 THR A C 1
ATOM 2158 O O . THR A 1 289 ? 5.522 34.709 -5.675 1.00 33.73 358 THR A O 1
ATOM 2162 N N . MET A 1 290 ? 7.340 33.770 -6.621 1.00 31.47 359 MET A N 1
ATOM 2163 C CA . MET A 1 290 ? 7.765 35.028 -7.227 1.00 33.82 359 MET A CA 1
ATOM 2164 C C . MET A 1 290 ? 6.709 35.561 -8.187 1.00 33.94 359 MET A C 1
ATOM 2165 O O . MET A 1 290 ? 6.466 36.773 -8.243 1.00 35.47 359 MET A O 1
ATOM 2170 N N . SER A 1 291 ? 6.067 34.668 -8.946 1.00 32.67 360 SER A N 1
ATOM 2171 C CA . SER A 1 291 ? 5.059 35.097 -9.910 1.00 36.13 360 SER A CA 1
ATOM 2172 C C . SER A 1 291 ? 3.881 35.775 -9.228 1.00 36.08 360 SER A C 1
ATOM 2173 O O . SER A 1 291 ? 3.290 36.704 -9.790 1.00 39.55 360 SER A O 1
ATOM 2176 N N . ASN A 1 292 ? 3.522 35.330 -8.025 1.00 36.82 361 ASN A N 1
ATOM 2177 C CA . ASN A 1 292 ? 2.422 35.955 -7.305 1.00 36.51 361 ASN A CA 1
ATOM 2178 C C . ASN A 1 292 ? 2.846 37.225 -6.587 1.00 38.47 361 ASN A C 1
ATOM 2179 O O . ASN A 1 292 ? 1.989 38.060 -6.275 1.00 44.97 361 ASN A O 1
ATOM 2184 N N . ILE A 1 293 ? 4.141 37.396 -6.325 1.00 35.29 362 ILE A N 1
ATOM 2185 C CA . ILE A 1 293 ? 4.616 38.658 -5.773 1.00 35.30 362 ILE A CA 1
ATOM 2186 C C . ILE A 1 293 ? 4.696 39.722 -6.862 1.00 36.83 362 ILE A C 1
ATOM 2187 O O . ILE A 1 293 ? 4.313 40.877 -6.644 1.00 41.80 362 ILE A O 1
ATOM 2192 N N . THR A 1 294 ? 5.175 39.356 -8.056 1.00 35.50 363 THR A N 1
ATOM 2193 C CA . THR A 1 294 ? 5.194 40.310 -9.161 1.00 35.18 363 THR A CA 1
ATOM 2194 C C . THR A 1 294 ? 3.800 40.629 -9.679 1.00 41.11 363 THR A C 1
ATOM 2195 O O . THR A 1 294 ? 3.658 41.533 -10.509 1.00 39.33 363 THR A O 1
ATOM 2199 N N . ALA A 1 295 ? 2.777 39.910 -9.221 1.00 38.21 364 ALA A N 1
ATOM 2200 C CA . ALA A 1 295 ? 1.393 40.272 -9.489 1.00 41.09 364 ALA A CA 1
ATOM 2201 C C . ALA A 1 295 ? 0.856 41.292 -8.494 1.00 40.91 364 ALA A C 1
ATOM 2202 O O . ALA A 1 295 ? -0.334 41.622 -8.546 1.00 41.42 364 ALA A O 1
ATOM 2204 N N . GLY A 1 296 ? 1.702 41.797 -7.598 1.00 37.13 365 GLY A N 1
ATOM 2205 C CA . GLY A 1 296 ? 1.290 42.731 -6.571 1.00 41.12 365 GLY A CA 1
ATOM 2206 C C . GLY A 1 296 ? 1.480 44.178 -6.976 1.00 40.73 365 GLY A C 1
ATOM 2207 O O . GLY A 1 296 ? 1.539 44.522 -8.160 1.00 39.56 365 GLY A O 1
ATOM 2208 N N . ARG A 1 297 ? 1.580 45.038 -5.965 1.00 41.45 366 ARG A N 1
ATOM 2209 C CA . ARG A 1 297 ? 1.697 46.470 -6.194 1.00 42.41 366 ARG A CA 1
ATOM 2210 C C . ARG A 1 297 ? 3.069 46.824 -6.761 1.00 44.88 366 ARG A C 1
ATOM 2211 O O . ARG A 1 297 ? 4.021 46.040 -6.707 1.00 39.05 366 ARG A O 1
ATOM 2219 N N . GLN A 1 298 ? 3.162 48.042 -7.302 1.00 39.11 367 GLN A N 1
ATOM 2220 C CA . GLN A 1 298 ? 4.413 48.492 -7.901 1.00 38.74 367 GLN A CA 1
ATOM 2221 C C . GLN A 1 298 ? 5.521 48.627 -6.863 1.00 40.92 367 GLN A C 1
ATOM 2222 O O . GLN A 1 298 ? 6.694 48.401 -7.184 1.00 42.51 367 GLN A O 1
ATOM 2228 N N . ASP A 1 299 ? 5.179 48.983 -5.622 1.00 38.73 368 ASP A N 1
ATOM 2229 C CA . ASP A 1 299 ? 6.191 49.021 -4.571 1.00 39.60 368 ASP A CA 1
ATOM 2230 C C . ASP A 1 299 ? 6.660 47.620 -4.200 1.00 40.13 368 ASP A C 1
ATOM 2231 O O . ASP A 1 299 ? 7.784 47.451 -3.714 1.00 38.53 368 ASP A O 1
ATOM 2236 N N . GLN A 1 300 ? 5.820 46.608 -4.419 1.00 35.90 369 GLN A N 1
ATOM 2237 C CA . GLN A 1 300 ? 6.241 45.236 -4.162 1.00 35.05 369 GLN A CA 1
ATOM 2238 C C . GLN A 1 300 ? 7.092 44.699 -5.307 1.00 38.76 369 GLN A C 1
ATOM 2239 O O . GLN A 1 300 ? 8.048 43.951 -5.075 1.00 37.92 369 GLN A O 1
ATOM 2245 N N . ILE A 1 301 ? 6.767 45.079 -6.545 1.00 40.02 370 ILE A N 1
ATOM 2246 C CA . ILE A 1 301 ? 7.665 44.802 -7.663 1.00 39.61 370 ILE A CA 1
ATOM 2247 C C . ILE A 1 301 ? 9.020 45.455 -7.422 1.00 41.16 370 ILE A C 1
ATOM 2248 O O . ILE A 1 301 ? 10.071 44.875 -7.723 1.00 36.72 370 ILE A O 1
ATOM 2253 N N . GLN A 1 302 ? 9.017 46.667 -6.858 1.00 34.36 371 GLN A N 1
ATOM 2254 C CA . GLN A 1 302 ? 10.268 47.374 -6.602 1.00 36.28 371 GLN A CA 1
ATOM 2255 C C . GLN A 1 302 ? 11.128 46.631 -5.588 1.00 38.61 371 GLN A C 1
ATOM 2256 O O . GLN A 1 302 ? 12.362 46.642 -5.682 1.00 35.72 371 GLN A O 1
ATOM 2262 N N . GLN A 1 303 ? 10.496 45.985 -4.604 1.00 35.25 372 GLN A N 1
ATOM 2263 C CA . GLN A 1 303 ? 11.247 45.172 -3.653 1.00 35.89 372 GLN A CA 1
ATOM 2264 C C . GLN A 1 303 ? 11.916 43.996 -4.350 1.00 34.41 372 GLN A C 1
ATOM 2265 O O . GLN A 1 303 ? 13.059 43.643 -4.034 1.00 33.76 372 GLN A O 1
ATOM 2271 N N . VAL A 1 304 ? 11.211 43.369 -5.295 1.00 31.01 373 VAL A N 1
ATOM 2272 C CA . VAL A 1 304 ? 11.820 42.322 -6.111 1.00 31.97 373 VAL A CA 1
ATOM 2273 C C . VAL A 1 304 ? 13.036 42.869 -6.846 1.00 32.98 373 VAL A C 1
ATOM 2274 O O . VAL A 1 304 ? 14.082 42.214 -6.928 1.00 33.35 373 VAL A O 1
ATOM 2278 N N . VAL A 1 305 ? 12.920 44.089 -7.374 1.00 31.07 374 VAL A N 1
ATOM 2279 C CA . VAL A 1 305 ? 14.048 44.727 -8.046 1.00 33.71 374 VAL A CA 1
ATOM 2280 C C . VAL A 1 305 ? 15.188 44.966 -7.063 1.00 33.62 374 VAL A C 1
ATOM 2281 O O . VAL A 1 305 ? 16.335 44.574 -7.308 1.00 36.24 374 VAL A O 1
ATOM 2285 N N . ASN A 1 306 ? 14.882 45.601 -5.927 1.00 34.25 375 ASN A N 1
ATOM 2286 C CA . ASN A 1 306 ? 15.922 45.981 -4.974 1.00 37.58 375 ASN A CA 1
ATOM 2287 C C . ASN A 1 306 ? 16.695 44.767 -4.475 1.00 32.78 375 ASN A C 1
ATOM 2288 O O . ASN A 1 306 ? 17.912 44.838 -4.267 1.00 32.62 375 ASN A O 1
ATOM 2293 N N . HIS A 1 307 ? 16.010 43.644 -4.282 1.00 30.98 376 HIS A N 1
ATOM 2294 C CA . HIS A 1 307 ? 16.645 42.423 -3.805 1.00 33.14 376 HIS A CA 1
ATOM 2295 C C . HIS A 1 307 ? 17.422 41.690 -4.896 1.00 39.90 376 HIS A C 1
ATOM 2296 O O . HIS A 1 307 ? 17.887 40.571 -4.655 1.00 38.27 376 HIS A O 1
ATOM 2303 N N . GLY A 1 308 ? 17.573 42.288 -6.077 1.00 39.31 377 GLY A N 1
ATOM 2304 C CA . GLY A 1 308 ? 18.351 41.678 -7.140 1.00 31.78 377 GLY A CA 1
ATOM 2305 C C . GLY A 1 308 ? 17.755 40.414 -7.714 1.00 32.74 377 GLY A C 1
ATOM 2306 O O . GLY A 1 308 ? 18.493 39.565 -8.226 1.00 31.45 377 GLY A O 1
ATOM 2307 N N . LEU A 1 309 ? 16.432 40.269 -7.659 1.00 29.37 378 LEU A N 1
ATOM 2308 C CA . LEU A 1 309 ? 15.794 39.017 -8.039 1.00 30.58 378 LEU A CA 1
ATOM 2309 C C . LEU A 1 309 ? 15.443 38.937 -9.518 1.00 28.42 378 LEU A C 1
ATOM 2310 O O . LEU A 1 309 ? 15.173 37.837 -10.013 1.00 31.58 378 LEU A O 1
ATOM 2315 N N . VAL A 1 310 ? 15.433 40.065 -10.234 1.00 28.75 379 VAL A N 1
ATOM 2316 C CA . VAL A 1 310 ? 15.155 40.019 -11.672 1.00 28.66 379 VAL A CA 1
ATOM 2317 C C . VAL A 1 310 ? 16.224 39.241 -12.424 1.00 29.84 379 VAL A C 1
ATOM 2318 O O . VAL A 1 310 ? 15.869 38.430 -13.293 1.00 30.87 379 VAL A O 1
ATOM 2322 N N . PRO A 1 311 ? 17.528 39.419 -12.168 1.00 28.41 380 PRO A N 1
ATOM 2323 C CA . PRO A 1 311 ? 18.511 38.518 -12.794 1.00 28.27 380 PRO A CA 1
ATOM 2324 C C . PRO A 1 311 ? 18.250 37.048 -12.512 1.00 27.89 380 PRO A C 1
ATOM 2325 O O . PRO A 1 311 ? 18.501 36.205 -13.384 1.00 29.92 380 PRO A O 1
ATOM 2329 N N . PHE A 1 312 ? 17.739 36.712 -11.324 1.00 32.28 381 PHE A N 1
ATOM 2330 C CA . PHE A 1 312 ? 17.435 35.315 -11.032 1.00 31.57 381 PHE A CA 1
ATOM 2331 C C . PHE A 1 312 ? 16.228 34.826 -11.821 1.00 32.13 381 PHE A C 1
ATOM 2332 O O . PHE A 1 312 ? 16.180 33.653 -12.208 1.00 31.53 381 PHE A O 1
ATOM 2340 N N . LEU A 1 313 ? 15.258 35.704 -12.083 1.00 31.18 382 LEU A N 1
ATOM 2341 C CA . LEU A 1 313 ? 14.147 35.332 -12.953 1.00 37.04 382 LEU A CA 1
ATOM 2342 C C . LEU A 1 313 ? 14.617 35.144 -14.390 1.00 28.06 382 LEU A C 1
ATOM 2343 O O . LEU A 1 313 ? 14.166 34.223 -15.081 1.00 34.17 382 LEU A O 1
ATOM 2348 N N . VAL A 1 314 ? 15.516 36.013 -14.860 1.00 28.24 383 VAL A N 1
ATOM 2349 C CA . VAL A 1 314 ? 16.146 35.792 -16.158 1.00 32.99 383 VAL A CA 1
ATOM 2350 C C . VAL A 1 314 ? 16.845 34.437 -16.179 1.00 38.52 383 VAL A C 1
ATOM 2351 O O . VAL A 1 314 ? 16.813 33.717 -17.185 1.00 34.01 383 VAL A O 1
ATOM 2355 N N . GLY A 1 315 ? 17.471 34.062 -15.060 1.00 36.77 384 GLY A N 1
ATOM 2356 C CA . GLY A 1 315 ? 18.180 32.792 -15.005 1.00 30.78 384 GLY A CA 1
ATOM 2357 C C . GLY A 1 315 ? 17.263 31.596 -15.183 1.00 30.17 384 GLY A C 1
ATOM 2358 O O . GLY A 1 315 ? 17.520 30.722 -16.015 1.00 34.65 384 GLY A O 1
ATOM 2359 N N . VAL A 1 316 ? 16.179 31.538 -14.403 1.00 29.30 385 VAL A N 1
ATOM 2360 C CA . VAL A 1 316 ? 15.275 30.394 -14.501 1.00 32.17 385 VAL A CA 1
ATOM 2361 C C . VAL A 1 316 ? 14.570 30.376 -15.851 1.00 37.73 385 VAL A C 1
ATOM 2362 O O . VAL A 1 316 ? 14.276 29.302 -16.390 1.00 38.39 385 VAL A O 1
ATOM 2366 N N . LEU A 1 317 ? 14.294 31.549 -16.426 1.00 36.46 386 LEU A N 1
ATOM 2367 C CA . LEU A 1 317 ? 13.716 31.591 -17.765 1.00 33.01 386 LEU A CA 1
ATOM 2368 C C . LEU A 1 317 ? 14.690 31.040 -18.797 1.00 36.85 386 LEU A C 1
ATOM 2369 O O . LEU A 1 317 ? 14.285 30.346 -19.738 1.00 37.13 386 LEU A O 1
ATOM 2374 N N . SER A 1 318 ? 15.983 31.327 -18.630 1.00 35.11 387 SER A N 1
ATOM 2375 C CA . SER A 1 318 ? 16.975 30.868 -19.596 1.00 34.14 387 SER A CA 1
ATOM 2376 C C . SER A 1 318 ? 17.206 29.365 -19.490 1.00 39.18 387 SER A C 1
ATOM 2377 O O . SER A 1 318 ? 17.385 28.687 -20.509 1.00 38.03 387 SER A O 1
ATOM 2380 N N . LYS A 1 319 ? 17.212 28.826 -18.272 1.00 35.54 388 LYS A N 1
ATOM 2381 C CA . LYS A 1 319 ? 17.556 27.420 -18.070 1.00 34.10 388 LYS A CA 1
ATOM 2382 C C . LYS A 1 319 ? 16.911 26.936 -16.780 1.00 35.06 388 LYS A C 1
ATOM 2383 O O . LYS A 1 319 ? 17.269 27.402 -15.694 1.00 35.74 388 LYS A O 1
ATOM 2389 N N . ALA A 1 320 ? 15.979 25.997 -16.907 1.00 35.30 389 ALA A N 1
ATOM 2390 C CA . ALA A 1 320 ? 15.326 25.362 -15.770 1.00 33.68 389 ALA A CA 1
ATOM 2391 C C . ALA A 1 320 ? 14.472 24.226 -16.311 1.00 36.02 389 ALA A C 1
ATOM 2392 O O . ALA A 1 320 ? 14.313 24.068 -17.524 1.00 39.52 389 ALA A O 1
ATOM 2394 N N . ASP A 1 321 ? 13.936 23.424 -15.392 1.00 35.24 390 ASP A N 1
ATOM 2395 C CA . ASP A 1 321 ? 12.865 22.504 -15.743 1.00 39.58 390 ASP A CA 1
ATOM 2396 C C . ASP A 1 321 ? 11.732 23.285 -16.395 1.00 42.54 390 ASP A C 1
ATOM 2397 O O . ASP A 1 321 ? 11.472 24.437 -16.036 1.00 42.52 390 ASP A O 1
ATOM 2402 N N . PHE A 1 322 ? 11.066 22.664 -17.373 1.00 47.85 391 PHE A N 1
ATOM 2403 C CA . PHE A 1 322 ? 10.092 23.409 -18.167 1.00 50.25 391 PHE A CA 1
ATOM 2404 C C . PHE A 1 322 ? 8.960 23.952 -17.303 1.00 46.70 391 PHE A C 1
ATOM 2405 O O . PHE A 1 322 ? 8.499 25.080 -17.514 1.00 44.51 391 PHE A O 1
ATOM 2413 N N . LYS A 1 323 ? 8.491 23.162 -16.335 1.00 42.23 392 LYS A N 1
ATOM 2414 C CA . LYS A 1 323 ? 7.446 23.647 -15.440 1.00 47.43 392 LYS A CA 1
ATOM 2415 C C . LYS A 1 323 ? 7.914 24.859 -14.646 1.00 48.41 392 LYS A C 1
ATOM 2416 O O . LYS A 1 323 ? 7.119 25.762 -14.363 1.00 44.50 392 LYS A O 1
ATOM 2422 N N . THR A 1 324 ? 9.199 24.898 -14.284 1.00 37.82 393 THR A N 1
ATOM 2423 C CA . THR A 1 324 ? 9.749 26.085 -13.640 1.00 35.66 393 THR A CA 1
ATOM 2424 C C . THR A 1 324 ? 9.809 27.254 -14.614 1.00 38.57 393 THR A C 1
ATOM 2425 O O . THR A 1 324 ? 9.493 28.392 -14.247 1.00 40.76 393 THR A O 1
ATOM 2429 N N . GLN A 1 325 ? 10.203 26.991 -15.864 1.00 36.27 394 GLN A N 1
ATOM 2430 C CA . GLN A 1 325 ? 10.230 28.047 -16.872 1.00 41.31 394 GLN A CA 1
ATOM 2431 C C . GLN A 1 325 ? 8.839 28.622 -17.103 1.00 40.38 394 GLN A C 1
ATOM 2432 O O . GLN A 1 325 ? 8.686 29.831 -17.317 1.00 40.06 394 GLN A O 1
ATOM 2438 N N . LYS A 1 326 ? 7.811 27.770 -17.060 1.00 39.38 395 LYS A N 1
ATOM 2439 C CA . LYS A 1 326 ? 6.442 28.252 -17.221 1.00 41.61 395 LYS A CA 1
ATOM 2440 C C . LYS A 1 326 ? 6.057 29.198 -16.091 1.00 49.19 395 LYS A C 1
ATOM 2441 O O . LYS A 1 326 ? 5.412 30.227 -16.325 1.00 42.86 395 LYS A O 1
ATOM 2447 N N . GLU A 1 327 ? 6.443 28.866 -14.856 1.00 38.28 396 GLU A N 1
ATOM 2448 C CA . GLU A 1 327 ? 6.206 29.775 -13.741 1.00 41.52 396 GLU A CA 1
ATOM 2449 C C . GLU A 1 327 ? 6.993 31.067 -13.914 1.00 40.32 396 GLU A C 1
ATOM 2450 O O . GLU A 1 327 ? 6.511 32.149 -13.558 1.00 40.54 396 GLU A O 1
ATOM 2456 N N . ALA A 1 328 ? 8.208 30.974 -14.460 1.00 38.12 397 ALA A N 1
ATOM 2457 C CA . ALA A 1 328 ? 8.999 32.175 -14.705 1.00 36.42 397 ALA A CA 1
ATOM 2458 C C . ALA A 1 328 ? 8.330 33.070 -15.739 1.00 35.03 397 ALA A C 1
ATOM 2459 O O . ALA A 1 328 ? 8.344 34.299 -15.608 1.00 34.19 397 ALA A O 1
ATOM 2461 N N . ALA A 1 329 ? 7.738 32.470 -16.774 1.00 36.52 398 ALA A N 1
ATOM 2462 C CA . ALA A 1 329 ? 6.999 33.254 -17.757 1.00 41.00 398 ALA A CA 1
ATOM 2463 C C . ALA A 1 329 ? 5.842 34.000 -17.105 1.00 44.49 398 ALA A C 1
ATOM 2464 O O . ALA A 1 329 ? 5.612 35.181 -17.395 1.00 49.62 398 ALA A O 1
ATOM 2466 N N . TRP A 1 330 ? 5.106 33.328 -16.214 1.00 40.35 399 TRP A N 1
ATOM 2467 C CA . TRP A 1 330 ? 4.032 33.993 -15.481 1.00 41.70 399 TRP A CA 1
ATOM 2468 C C . TRP A 1 330 ? 4.566 35.160 -14.663 1.00 42.18 399 TRP A C 1
ATOM 2469 O O . TRP A 1 330 ? 3.964 36.240 -14.640 1.00 40.86 399 TRP A O 1
ATOM 2480 N N . ALA A 1 331 ? 5.696 34.959 -13.978 1.00 35.90 400 ALA A N 1
ATOM 2481 C CA . ALA A 1 331 ? 6.292 36.038 -13.197 1.00 37.94 400 ALA A CA 1
ATOM 2482 C C . ALA A 1 331 ? 6.621 37.236 -14.076 1.00 38.67 400 ALA A C 1
ATOM 2483 O O . ALA A 1 331 ? 6.449 38.388 -13.659 1.00 38.64 400 ALA A O 1
ATOM 2485 N N . ILE A 1 332 ? 7.084 36.985 -15.301 1.00 40.21 401 ILE A N 1
ATOM 2486 C CA . ILE A 1 332 ? 7.436 38.078 -16.202 1.00 40.77 401 ILE A CA 1
ATOM 2487 C C . ILE A 1 332 ? 6.182 38.802 -16.677 1.00 45.16 401 ILE A C 1
ATOM 2488 O O . ILE A 1 332 ? 6.128 40.037 -16.691 1.00 45.30 401 ILE A O 1
ATOM 2493 N N . THR A 1 333 ? 5.151 38.048 -17.067 1.00 46.07 402 THR A N 1
ATOM 2494 C CA . THR A 1 333 ? 3.926 38.676 -17.553 1.00 47.19 402 THR A CA 1
ATOM 2495 C C . THR A 1 333 ? 3.226 39.458 -16.446 1.00 45.71 402 THR A C 1
ATOM 2496 O O . THR A 1 333 ? 2.691 40.545 -16.691 1.00 46.78 402 THR A O 1
ATOM 2500 N N . ASN A 1 334 ? 3.229 38.928 -15.220 1.00 41.45 403 ASN A N 1
ATOM 2501 C CA . ASN A 1 334 ? 2.667 39.673 -14.097 1.00 44.90 403 ASN A CA 1
ATOM 2502 C C . ASN A 1 334 ? 3.476 40.934 -13.816 1.00 43.64 403 ASN A C 1
ATOM 2503 O O . ASN A 1 334 ? 2.906 42.007 -13.582 1.00 47.61 403 ASN A O 1
ATOM 2508 N N . TYR A 1 335 ? 4.806 40.815 -13.830 1.00 38.06 404 TYR A N 1
ATOM 2509 C CA . TYR A 1 335 ? 5.689 41.970 -13.681 1.00 39.80 404 TYR A CA 1
ATOM 2510 C C . TYR A 1 335 ? 5.360 43.050 -14.706 1.00 46.08 404 TYR A C 1
ATOM 2511 O O . TYR A 1 335 ? 5.125 44.211 -14.353 1.00 42.62 404 TYR A O 1
ATOM 2520 N N . THR A 1 336 ? 5.339 42.679 -15.989 1.00 44.05 405 THR A N 1
ATOM 2521 C CA . THR A 1 336 ? 5.098 43.653 -17.047 1.00 40.91 405 THR A CA 1
ATOM 2522 C C . THR A 1 336 ? 3.665 44.163 -17.057 1.00 44.41 405 THR A C 1
ATOM 2523 O O . THR A 1 336 ? 3.400 45.209 -17.658 1.00 47.59 405 THR A O 1
ATOM 2527 N N . SER A 1 337 ? 2.737 43.452 -16.416 1.00 46.49 406 SER A N 1
ATOM 2528 C CA . SER A 1 337 ? 1.354 43.910 -16.380 1.00 49.24 406 SER A CA 1
ATOM 2529 C C . SER A 1 337 ? 1.135 44.987 -15.326 1.00 48.39 406 SER A C 1
ATOM 2530 O O . SER A 1 337 ? 0.307 45.882 -15.527 1.00 50.53 406 SER A O 1
ATOM 2533 N N . GLY A 1 338 ? 1.860 44.927 -14.213 1.00 47.15 407 GLY A N 1
ATOM 2534 C CA . GLY A 1 338 ? 1.644 45.872 -13.136 1.00 44.97 407 GLY A CA 1
ATOM 2535 C C . GLY A 1 338 ? 2.781 46.846 -12.904 1.00 46.18 407 GLY A C 1
ATOM 2536 O O . GLY A 1 338 ? 2.625 47.810 -12.151 1.00 48.70 407 GLY A O 1
ATOM 2537 N N . GLY A 1 339 ? 3.927 46.618 -13.546 1.00 41.27 408 GLY A N 1
ATOM 2538 C CA . GLY A 1 339 ? 5.093 47.431 -13.278 1.00 42.01 408 GLY A CA 1
ATOM 2539 C C . GLY A 1 339 ? 5.061 48.780 -13.976 1.00 47.53 408 GLY A C 1
ATOM 2540 O O . GLY A 1 339 ? 4.307 49.014 -14.919 1.00 43.90 408 GLY A O 1
ATOM 2541 N N . THR A 1 340 ? 5.906 49.685 -13.485 1.00 45.73 409 THR A N 1
ATOM 2542 C CA . THR A 1 340 ? 6.069 50.984 -14.119 1.00 46.86 409 THR A CA 1
ATOM 2543 C C . THR A 1 340 ? 6.894 50.849 -15.396 1.00 48.86 409 THR A C 1
ATOM 2544 O O . THR A 1 340 ? 7.471 49.798 -15.693 1.00 49.31 409 THR A O 1
ATOM 2548 N N . VAL A 1 341 ? 6.947 51.945 -16.156 1.00 48.53 410 VAL A N 1
ATOM 2549 C CA . VAL A 1 341 ? 7.788 51.987 -17.351 1.00 47.76 410 VAL A CA 1
ATOM 2550 C C . VAL A 1 341 ? 9.243 51.724 -16.981 1.00 43.63 410 VAL A C 1
ATOM 2551 O O . VAL A 1 341 ? 9.933 50.927 -17.628 1.00 51.77 410 VAL A O 1
ATOM 2555 N N . GLU A 1 342 ? 9.725 52.386 -15.926 1.00 46.24 411 GLU A N 1
ATOM 2556 C CA . GLU A 1 342 ? 11.104 52.194 -15.483 1.00 46.34 411 GLU A CA 1
ATOM 2557 C C . GLU A 1 342 ? 11.367 50.740 -15.112 1.00 43.75 411 GLU A C 1
ATOM 2558 O O . GLU A 1 342 ? 12.403 50.171 -15.478 1.00 41.26 411 GLU A O 1
ATOM 2564 N N . GLN A 1 343 ? 10.440 50.126 -14.373 1.00 42.69 412 GLN A N 1
ATOM 2565 C CA . GLN A 1 343 ? 10.619 48.738 -13.960 1.00 44.18 412 GLN A CA 1
ATOM 2566 C C . GLN A 1 343 ? 10.647 47.804 -15.163 1.00 43.44 412 GLN A C 1
ATOM 2567 O O . GLN A 1 343 ? 11.421 46.840 -15.192 1.00 42.39 412 GLN A O 1
ATOM 2573 N N . ILE A 1 344 ? 9.814 48.078 -16.168 1.00 41.89 413 ILE A N 1
ATOM 2574 C CA . ILE A 1 344 ? 9.806 47.252 -17.371 1.00 45.21 413 ILE A CA 1
ATOM 2575 C C . ILE A 1 344 ? 11.085 47.463 -18.171 1.00 48.19 413 ILE A C 1
ATOM 2576 O O . ILE A 1 344 ? 11.655 46.512 -18.721 1.00 53.06 413 ILE A O 1
ATOM 2581 N N . VAL A 1 345 ? 11.562 48.709 -18.243 1.00 42.68 414 VAL A N 1
ATOM 2582 C CA . VAL A 1 345 ? 12.831 48.991 -18.912 1.00 41.90 414 VAL A CA 1
ATOM 2583 C C . VAL A 1 345 ? 13.964 48.228 -18.237 1.00 46.18 414 VAL A C 1
ATOM 2584 O O . VAL A 1 345 ? 14.806 47.610 -18.900 1.00 44.59 414 VAL A O 1
ATOM 2588 N N . TYR A 1 346 ? 13.994 48.259 -16.901 1.00 42.68 415 TYR A N 1
ATOM 2589 C CA . TYR A 1 346 ? 15.017 47.533 -16.156 1.00 39.16 415 TYR A CA 1
ATOM 2590 C C . TYR A 1 346 ? 14.984 46.044 -16.477 1.00 39.44 415 TYR A C 1
ATOM 2591 O O . TYR A 1 346 ? 16.030 45.384 -16.517 1.00 39.57 415 TYR A O 1
ATOM 2600 N N . LEU A 1 347 ? 13.788 45.501 -16.713 1.00 40.84 416 LEU A N 1
ATOM 2601 C CA . LEU A 1 347 ? 13.656 44.087 -17.042 1.00 37.01 416 LEU A CA 1
ATOM 2602 C C . LEU A 1 347 ? 14.354 43.757 -18.357 1.00 43.08 416 LEU A C 1
ATOM 2603 O O . LEU A 1 347 ? 15.041 42.734 -18.465 1.00 38.03 416 LEU A O 1
ATOM 2608 N N . VAL A 1 348 ? 14.194 44.615 -19.366 1.00 40.75 417 VAL A N 1
ATOM 2609 C CA . VAL A 1 348 ? 14.861 44.390 -20.644 1.00 40.50 417 VAL A CA 1
ATOM 2610 C C . VAL A 1 348 ? 16.369 44.546 -20.496 1.00 37.84 417 VAL A C 1
ATOM 2611 O O . VAL A 1 348 ? 17.147 43.793 -21.094 1.00 44.72 417 VAL A O 1
ATOM 2615 N N . HIS A 1 349 ? 16.807 45.519 -19.690 1.00 38.94 418 HIS A N 1
ATOM 2616 C CA . HIS A 1 349 ? 18.239 45.736 -19.492 1.00 38.43 418 HIS A CA 1
ATOM 2617 C C . HIS A 1 349 ? 18.908 44.529 -18.847 1.00 35.83 418 HIS A C 1
ATOM 2618 O O . HIS A 1 349 ? 20.108 44.306 -19.044 1.00 41.26 418 HIS A O 1
ATOM 2625 N N . CYS A 1 350 ? 18.153 43.743 -18.082 1.00 34.23 419 CYS A N 1
ATOM 2626 C CA . CYS A 1 350 ? 18.687 42.550 -17.441 1.00 40.41 419 CYS A CA 1
ATOM 2627 C C . CYS A 1 350 ? 18.735 41.350 -18.380 1.00 36.32 419 CYS A C 1
ATOM 2628 O O . CYS A 1 350 ? 19.247 40.297 -17.988 1.00 36.31 419 CYS A O 1
ATOM 2631 N N . GLY A 1 351 ? 18.216 41.478 -19.596 1.00 35.81 420 GLY A N 1
ATOM 2632 C CA . GLY A 1 351 ? 18.303 40.436 -20.593 1.00 35.65 420 GLY A CA 1
ATOM 2633 C C . GLY A 1 351 ? 17.109 39.514 -20.706 1.00 43.89 420 GLY A C 1
ATOM 2634 O O . GLY A 1 351 ? 17.290 38.341 -21.045 1.00 38.60 420 GLY A O 1
ATOM 2635 N N . ILE A 1 352 ? 15.893 40.006 -20.452 1.00 40.60 421 ILE A N 1
ATOM 2636 C CA . ILE A 1 352 ? 14.725 39.131 -20.463 1.00 36.67 421 ILE A CA 1
ATOM 2637 C C . ILE A 1 352 ? 14.306 38.732 -21.874 1.00 37.49 421 ILE A C 1
ATOM 2638 O O . ILE A 1 352 ? 13.635 37.709 -22.046 1.00 39.95 421 ILE A O 1
ATOM 2643 N N . ILE A 1 353 ? 14.697 39.500 -22.893 1.00 39.13 422 ILE A N 1
ATOM 2644 C CA . ILE A 1 353 ? 14.095 39.343 -24.215 1.00 47.04 422 ILE A CA 1
ATOM 2645 C C . ILE A 1 353 ? 14.501 38.014 -24.844 1.00 53.95 422 ILE A C 1
ATOM 2646 O O . ILE A 1 353 ? 13.648 37.242 -25.299 1.00 45.82 422 ILE A O 1
ATOM 2651 N N . GLU A 1 354 ? 15.803 37.727 -24.885 1.00 41.78 423 GLU A N 1
ATOM 2652 C CA . GLU A 1 354 ? 16.261 36.517 -25.567 1.00 54.87 423 GLU A CA 1
ATOM 2653 C C . GLU A 1 354 ? 15.703 35.239 -24.949 1.00 41.75 423 GLU A C 1
ATOM 2654 O O . GLU A 1 354 ? 15.168 34.406 -25.701 1.00 51.00 423 GLU A O 1
ATOM 2660 N N . PRO A 1 355 ? 15.782 35.007 -23.632 1.00 39.49 424 PRO A N 1
ATOM 2661 C CA . PRO A 1 355 ? 15.153 33.791 -23.087 1.00 39.64 424 PRO A CA 1
ATOM 2662 C C . PRO A 1 355 ? 13.645 33.769 -23.263 1.00 48.49 424 PRO A C 1
ATOM 2663 O O . PRO A 1 355 ? 13.059 32.683 -23.361 1.00 42.67 424 PRO A O 1
ATOM 2667 N N . LEU A 1 356 ? 12.995 34.936 -23.304 1.00 40.05 425 LEU A N 1
ATOM 2668 C CA . LEU A 1 356 ? 11.567 34.975 -23.601 1.00 45.07 425 LEU A CA 1
ATOM 2669 C C . LEU A 1 356 ? 11.292 34.450 -25.004 1.00 48.53 425 LEU A C 1
ATOM 2670 O O . LEU A 1 356 ? 10.412 33.604 -25.204 1.00 50.74 425 LEU A O 1
ATOM 2675 N N . MET A 1 357 ? 12.047 34.941 -25.992 1.00 46.75 426 MET A N 1
ATOM 2676 C CA . MET A 1 357 ? 11.854 34.504 -27.371 1.00 48.16 426 MET A CA 1
ATOM 2677 C C . MET A 1 357 ? 12.158 33.020 -27.531 1.00 52.63 426 MET A C 1
ATOM 2678 O O . MET A 1 357 ? 11.447 32.309 -28.251 1.00 50.65 426 MET A O 1
ATOM 2683 N N . ASN A 1 358 ? 13.216 32.537 -26.873 1.00 47.99 427 ASN A N 1
ATOM 2684 C CA . ASN A 1 358 ? 13.599 31.135 -27.007 1.00 53.45 427 ASN A CA 1
ATOM 2685 C C . ASN A 1 358 ? 12.493 30.202 -26.538 1.00 54.18 427 ASN A C 1
ATOM 2686 O O . ASN A 1 358 ? 12.324 29.111 -27.095 1.00 49.17 427 ASN A O 1
ATOM 2691 N N . LEU A 1 359 ? 11.725 30.613 -25.527 1.00 48.89 428 LEU A N 1
ATOM 2692 C CA . LEU A 1 359 ? 10.637 29.787 -25.022 1.00 49.65 428 LEU A CA 1
ATOM 2693 C C . LEU A 1 359 ? 9.423 29.780 -25.941 1.00 54.97 428 LEU A C 1
ATOM 2694 O O . LEU A 1 359 ? 8.497 28.996 -25.705 1.00 58.27 428 LEU A O 1
ATOM 2699 N N . LEU A 1 360 ? 9.398 30.625 -26.973 1.00 56.43 429 LEU A N 1
ATOM 2700 C CA . LEU A 1 360 ? 8.314 30.569 -27.945 1.00 63.77 429 LEU A CA 1
ATOM 2701 C C . LEU A 1 360 ? 8.384 29.328 -28.825 1.00 70.18 429 LEU A C 1
ATOM 2702 O O . LEU A 1 360 ? 7.459 29.094 -29.610 1.00 78.71 429 LEU A O 1
ATOM 2707 N N . SER A 1 361 ? 9.452 28.535 -28.716 1.00 71.74 430 SER A N 1
ATOM 2708 C CA . SER A 1 361 ? 9.536 27.250 -29.396 1.00 76.50 430 SER A CA 1
ATOM 2709 C C . SER A 1 361 ? 8.804 26.144 -28.650 1.00 74.86 430 SER A C 1
ATOM 2710 O O . SER A 1 361 ? 8.640 25.052 -29.204 1.00 77.27 430 SER A O 1
ATOM 2713 N N . ALA A 1 362 ? 8.378 26.393 -27.415 1.00 72.52 431 ALA A N 1
ATOM 2714 C CA . ALA A 1 362 ? 7.679 25.383 -26.643 1.00 71.24 431 ALA A CA 1
ATOM 2715 C C . ALA A 1 362 ? 6.335 25.049 -27.284 1.00 77.45 431 ALA A C 1
ATOM 2716 O O . ALA A 1 362 ? 5.781 25.818 -28.077 1.00 76.35 431 ALA A O 1
ATOM 2718 N N . LYS A 1 363 ? 5.810 23.875 -26.932 1.00 83.67 432 LYS A N 1
ATOM 2719 C CA . LYS A 1 363 ? 4.533 23.420 -27.460 1.00 85.59 432 LYS A CA 1
ATOM 2720 C C . LYS A 1 363 ? 3.379 23.615 -26.487 1.00 89.88 432 LYS A C 1
ATOM 2721 O O . LYS A 1 363 ? 2.219 23.509 -26.899 1.00 103.00 432 LYS A O 1
ATOM 2727 N N . ASP A 1 364 ? 3.664 23.885 -25.215 1.00 83.28 433 ASP A N 1
ATOM 2728 C CA . ASP A 1 364 ? 2.623 24.217 -24.247 1.00 84.43 433 ASP A CA 1
ATOM 2729 C C . ASP A 1 364 ? 1.926 25.503 -24.672 1.00 84.02 433 ASP A C 1
ATOM 2730 O O . ASP A 1 364 ? 2.500 26.592 -24.560 1.00 87.44 433 ASP A O 1
ATOM 2735 N N . THR A 1 365 ? 0.688 25.383 -25.159 1.00 76.52 434 THR A N 1
ATOM 2736 C CA . THR A 1 365 ? 0.003 26.526 -25.755 1.00 75.83 434 THR A CA 1
ATOM 2737 C C . THR A 1 365 ? -0.165 27.675 -24.763 1.00 77.10 434 THR A C 1
ATOM 2738 O O . THR A 1 365 ? -0.155 28.845 -25.163 1.00 82.01 434 THR A O 1
ATOM 2742 N N . LYS A 1 366 ? -0.292 27.372 -23.470 1.00 77.23 435 LYS A N 1
ATOM 2743 C CA . LYS A 1 366 ? -0.523 28.432 -22.493 1.00 77.53 435 LYS A CA 1
ATOM 2744 C C . LYS A 1 366 ? 0.719 29.293 -22.291 1.00 68.83 435 LYS A C 1
ATOM 2745 O O . LYS A 1 366 ? 0.609 30.514 -22.127 1.00 67.33 435 LYS A O 1
ATOM 2751 N N . ILE A 1 367 ? 1.910 28.685 -22.293 1.00 63.84 436 ILE A N 1
ATOM 2752 C CA . ILE A 1 367 ? 3.115 29.482 -22.080 1.00 61.09 436 ILE A CA 1
ATOM 2753 C C . ILE A 1 367 ? 3.350 30.424 -23.254 1.00 62.60 436 ILE A C 1
ATOM 2754 O O . ILE A 1 367 ? 3.930 31.502 -23.083 1.00 60.15 436 ILE A O 1
ATOM 2759 N N . ILE A 1 368 ? 2.893 30.054 -24.452 1.00 71.34 437 ILE A N 1
ATOM 2760 C CA . ILE A 1 368 ? 3.010 30.961 -25.588 1.00 70.60 437 ILE A CA 1
ATOM 2761 C C . ILE A 1 368 ? 2.085 32.157 -25.406 1.00 69.18 437 ILE A C 1
ATOM 2762 O O . ILE A 1 368 ? 2.478 33.304 -25.651 1.00 70.27 437 ILE A O 1
ATOM 2767 N N . GLN A 1 369 ? 0.848 31.913 -24.962 1.00 65.31 438 GLN A N 1
ATOM 2768 C CA . GLN A 1 369 ? -0.058 33.015 -24.650 1.00 64.52 438 GLN A CA 1
ATOM 2769 C C . GLN A 1 369 ? 0.531 33.922 -23.578 1.00 66.66 438 GLN A C 1
ATOM 2770 O O . GLN A 1 369 ? 0.448 35.152 -23.678 1.00 70.29 438 GLN A O 1
ATOM 2776 N N . VAL A 1 370 ? 1.127 33.328 -22.541 1.00 59.45 439 VAL A N 1
ATOM 2777 C CA . VAL A 1 370 ? 1.715 34.113 -21.459 1.00 52.99 439 VAL A CA 1
ATOM 2778 C C . VAL A 1 370 ? 2.863 34.965 -21.986 1.00 52.34 439 VAL A C 1
ATOM 2779 O O . VAL A 1 370 ? 2.973 36.156 -21.671 1.00 50.38 439 VAL A O 1
ATOM 2783 N N . ILE A 1 371 ? 3.727 34.369 -22.811 1.00 57.00 440 ILE A N 1
ATOM 2784 C CA . ILE A 1 371 ? 4.878 35.096 -23.336 1.00 51.24 440 ILE A CA 1
ATOM 2785 C C . ILE A 1 371 ? 4.430 36.202 -24.284 1.00 55.18 440 ILE A C 1
ATOM 2786 O O . ILE A 1 371 ? 4.925 37.333 -24.214 1.00 53.96 440 ILE A O 1
ATOM 2791 N N . LEU A 1 372 ? 3.486 35.898 -25.180 1.00 56.05 441 LEU A N 1
ATOM 2792 C CA . LEU A 1 372 ? 3.004 36.909 -26.117 1.00 56.28 441 LEU A CA 1
ATOM 2793 C C . LEU A 1 372 ? 2.391 38.095 -25.383 1.00 59.90 441 LEU A C 1
ATOM 2794 O O . LEU A 1 372 ? 2.557 39.247 -25.802 1.00 59.18 441 LEU A O 1
ATOM 2799 N N . ASP A 1 373 ? 1.681 37.834 -24.282 1.00 59.65 442 ASP A N 1
ATOM 2800 C CA . ASP A 1 373 ? 1.164 38.920 -23.455 1.00 55.33 442 ASP A CA 1
ATOM 2801 C C . ASP A 1 373 ? 2.300 39.781 -22.917 1.00 59.21 442 ASP A C 1
ATOM 2802 O O . ASP A 1 373 ? 2.232 41.015 -22.953 1.00 59.66 442 ASP A O 1
ATOM 2807 N N . ALA A 1 374 ? 3.356 39.139 -22.410 1.00 48.81 443 ALA A N 1
ATOM 2808 C CA . ALA A 1 374 ? 4.486 39.884 -21.867 1.00 54.57 443 ALA A CA 1
ATOM 2809 C C . ALA A 1 374 ? 5.136 40.758 -22.931 1.00 50.26 443 ALA A C 1
ATOM 2810 O O . ALA A 1 374 ? 5.487 41.913 -22.665 1.00 50.53 443 ALA A O 1
ATOM 2812 N N . ILE A 1 375 ? 5.297 40.226 -24.146 1.00 54.43 444 ILE A N 1
ATOM 2813 C CA . ILE A 1 375 ? 5.896 41.005 -25.228 1.00 57.36 444 ILE A CA 1
ATOM 2814 C C . ILE A 1 375 ? 5.051 42.234 -25.533 1.00 63.28 444 ILE A C 1
ATOM 2815 O O . ILE A 1 375 ? 5.578 43.334 -25.740 1.00 61.47 444 ILE A O 1
ATOM 2820 N N . SER A 1 376 ? 3.726 42.068 -25.568 1.00 62.71 445 SER A N 1
ATOM 2821 C CA . SER A 1 376 ? 2.843 43.207 -25.800 1.00 63.56 445 SER A CA 1
ATOM 2822 C C . SER A 1 376 ? 2.987 44.246 -24.696 1.00 59.86 445 SER A C 1
ATOM 2823 O O . SER A 1 376 ? 3.041 45.451 -24.970 1.00 61.94 445 SER A O 1
ATOM 2826 N N . ASN A 1 377 ? 3.058 43.796 -23.441 1.00 57.27 446 ASN A N 1
ATOM 2827 C CA . ASN A 1 377 ? 3.207 44.723 -22.324 1.00 57.44 446 ASN A CA 1
ATOM 2828 C C . ASN A 1 377 ? 4.513 45.502 -22.421 1.00 56.78 446 ASN A C 1
ATOM 2829 O O . ASN A 1 377 ? 4.550 46.705 -22.137 1.00 57.85 446 ASN A O 1
ATOM 2834 N N . ILE A 1 378 ? 5.599 44.833 -22.817 1.00 53.10 447 ILE A N 1
ATOM 2835 C CA . ILE A 1 378 ? 6.885 45.515 -22.929 1.00 53.26 447 ILE A CA 1
ATOM 2836 C C . ILE A 1 378 ? 6.865 46.504 -24.088 1.00 56.78 447 ILE A C 1
ATOM 2837 O O . ILE A 1 378 ? 7.443 47.595 -24.001 1.00 56.38 447 ILE A O 1
ATOM 2842 N N . PHE A 1 379 ? 6.202 46.145 -25.190 1.00 54.43 448 PHE A N 1
ATOM 2843 C CA . PHE A 1 379 ? 6.065 47.077 -26.304 1.00 61.64 448 PHE A CA 1
ATOM 2844 C C . PHE A 1 379 ? 5.254 48.300 -25.898 1.00 66.71 448 PHE A C 1
ATOM 2845 O O . PHE A 1 379 ? 5.543 49.420 -26.338 1.00 71.93 448 PHE A O 1
ATOM 2853 N N . GLN A 1 380 ? 4.233 48.106 -25.059 1.00 65.76 449 GLN A N 1
ATOM 2854 C CA . GLN A 1 380 ? 3.419 49.233 -24.615 1.00 75.81 449 GLN A CA 1
ATOM 2855 C C . GLN A 1 380 ? 4.239 50.209 -23.783 1.00 73.00 449 GLN A C 1
ATOM 2856 O O . GLN A 1 380 ? 4.021 51.425 -23.844 1.00 67.25 449 GLN A O 1
ATOM 2862 N N . ALA A 1 381 ? 5.189 49.697 -22.996 1.00 67.84 450 ALA A N 1
ATOM 2863 C CA . ALA A 1 381 ? 6.106 50.581 -22.287 1.00 63.55 450 ALA A CA 1
ATOM 2864 C C . ALA A 1 381 ? 7.065 51.260 -23.256 1.00 67.16 450 ALA A C 1
ATOM 2865 O O . ALA A 1 381 ? 7.344 52.458 -23.126 1.00 59.32 450 ALA A O 1
ATOM 2867 N N . ALA A 1 382 ? 7.572 50.511 -24.239 1.00 64.41 451 ALA A N 1
ATOM 2868 C CA . ALA A 1 382 ? 8.449 51.093 -25.247 1.00 69.89 451 ALA A CA 1
ATOM 2869 C C . ALA A 1 382 ? 7.730 52.121 -26.108 1.00 72.66 451 ALA A C 1
ATOM 2870 O O . ALA A 1 382 ? 8.388 52.976 -26.712 1.00 79.98 451 ALA A O 1
ATOM 2872 N N . GLU A 1 383 ? 6.398 52.054 -26.185 1.00 74.10 452 GLU A N 1
ATOM 2873 C CA . GLU A 1 383 ? 5.646 53.080 -26.901 1.00 76.13 452 GLU A CA 1
ATOM 2874 C C . GLU A 1 383 ? 5.676 54.404 -26.151 1.00 74.56 452 GLU A C 1
ATOM 2875 O O . GLU A 1 383 ? 5.836 55.468 -26.762 1.00 72.07 452 GLU A O 1
ATOM 2881 N N . LYS A 1 384 ? 5.527 54.359 -24.825 1.00 72.25 453 LYS A N 1
ATOM 2882 C CA . LYS A 1 384 ? 5.567 55.576 -24.022 1.00 77.43 453 LYS A CA 1
ATOM 2883 C C . LYS A 1 384 ? 6.924 56.262 -24.086 1.00 77.58 453 LYS A C 1
ATOM 2884 O O . LYS A 1 384 ? 7.012 57.465 -23.816 1.00 75.22 453 LYS A O 1
ATOM 2890 N N . LEU A 1 385 ? 7.980 55.529 -24.432 1.00 73.55 454 LEU A N 1
ATOM 2891 C CA . LEU A 1 385 ? 9.304 56.100 -24.625 1.00 71.56 454 LEU A CA 1
ATOM 2892 C C . LEU A 1 385 ? 9.650 56.302 -26.094 1.00 74.90 454 LEU A C 1
ATOM 2893 O O . LEU A 1 385 ? 10.719 56.841 -26.396 1.00 74.37 454 LEU A O 1
ATOM 2898 N N . GLY A 1 386 ? 8.778 55.883 -27.009 1.00 74.60 455 GLY A N 1
ATOM 2899 C CA . GLY A 1 386 ? 9.065 55.993 -28.425 1.00 76.55 455 GLY A CA 1
ATOM 2900 C C . GLY A 1 386 ? 10.162 55.079 -28.920 1.00 80.77 455 GLY A C 1
ATOM 2901 O O . GLY A 1 386 ? 10.725 55.327 -29.989 1.00 74.29 455 GLY A O 1
ATOM 2902 N N . GLU A 1 387 ? 10.476 54.018 -28.176 1.00 78.49 456 GLU A N 1
ATOM 2903 C CA . GLU A 1 387 ? 11.591 53.133 -28.487 1.00 77.84 456 GLU A CA 1
ATOM 2904 C C . GLU A 1 387 ? 11.126 51.760 -28.966 1.00 74.29 456 GLU A C 1
ATOM 2905 O O . GLU A 1 387 ? 11.798 50.754 -28.725 1.00 74.87 456 GLU A O 1
ATOM 2911 N N . THR A 1 388 ? 9.979 51.703 -29.649 1.00 71.67 457 THR A N 1
ATOM 2912 C CA . THR A 1 388 ? 9.479 50.422 -30.139 1.00 75.74 457 THR A CA 1
ATOM 2913 C C . THR A 1 388 ? 10.404 49.832 -31.194 1.00 80.63 457 THR A C 1
ATOM 2914 O O . THR A 1 388 ? 10.598 48.611 -31.246 1.00 76.48 457 THR A O 1
ATOM 2918 N N . GLU A 1 389 ? 10.982 50.683 -32.047 1.00 81.96 458 GLU A N 1
ATOM 2919 C CA . GLU A 1 389 ? 11.878 50.184 -33.084 1.00 80.75 458 GLU A CA 1
ATOM 2920 C C . GLU A 1 389 ? 13.112 49.528 -32.479 1.00 81.00 458 GLU A C 1
ATOM 2921 O O . GLU A 1 389 ? 13.625 48.540 -33.016 1.00 84.61 458 GLU A O 1
ATOM 2927 N N . LYS A 1 390 ? 13.598 50.054 -31.353 1.00 78.52 459 LYS A N 1
ATOM 2928 C CA . LYS A 1 390 ? 14.737 49.434 -30.685 1.00 78.30 459 LYS A CA 1
ATOM 2929 C C . LYS A 1 390 ? 14.381 48.045 -30.172 1.00 74.22 459 LYS A C 1
ATOM 2930 O O . LYS A 1 390 ? 15.173 47.103 -30.301 1.00 68.86 459 LYS A O 1
ATOM 2936 N N . LEU A 1 391 ? 13.190 47.898 -29.587 1.00 65.07 460 LEU A N 1
ATOM 2937 C CA . LEU A 1 391 ? 12.758 46.587 -29.116 1.00 58.95 460 LEU A CA 1
ATOM 2938 C C . LEU A 1 391 ? 12.523 45.633 -30.281 1.00 66.75 460 LEU A C 1
ATOM 2939 O O . LEU A 1 391 ? 12.848 44.444 -30.189 1.00 66.72 460 LEU A O 1
ATOM 2944 N N . SER A 1 392 ? 11.962 46.136 -31.385 1.00 62.76 461 SER A N 1
ATOM 2945 C CA . SER A 1 392 ? 11.762 45.294 -32.560 1.00 66.89 461 SER A CA 1
ATOM 2946 C C . SER A 1 392 ? 13.089 44.767 -33.088 1.00 72.49 461 SER A C 1
ATOM 2947 O O . SER A 1 392 ? 13.183 43.607 -33.507 1.00 74.75 461 SER A O 1
ATOM 2950 N N . ILE A 1 393 ? 14.129 45.606 -33.071 1.00 73.24 462 ILE A N 1
ATOM 2951 C CA . ILE A 1 393 ? 15.453 45.161 -33.496 1.00 74.21 462 ILE A CA 1
ATOM 2952 C C . ILE A 1 393 ? 15.977 44.082 -32.557 1.00 74.03 462 ILE A C 1
ATOM 2953 O O . ILE A 1 393 ? 16.532 43.069 -33.000 1.00 75.82 462 ILE A O 1
ATOM 2958 N N . MET A 1 394 ? 15.806 44.280 -31.247 1.00 73.38 463 MET A N 1
ATOM 2959 C CA . MET A 1 394 ? 16.221 43.270 -30.279 1.00 72.14 463 MET A CA 1
ATOM 2960 C C . MET A 1 394 ? 15.548 41.932 -30.554 1.00 70.18 463 MET A C 1
ATOM 2961 O O . MET A 1 394 ? 16.194 40.878 -30.499 1.00 66.10 463 MET A O 1
ATOM 2966 N N . ILE A 1 395 ? 14.251 41.957 -30.860 1.00 70.10 464 ILE A N 1
ATOM 2967 C CA . ILE A 1 395 ? 13.499 40.718 -31.028 1.00 70.22 464 ILE A CA 1
ATOM 2968 C C . ILE A 1 395 ? 13.913 40.005 -32.309 1.00 76.62 464 ILE A C 1
ATOM 2969 O O . ILE A 1 395 ? 14.083 38.780 -32.324 1.00 76.58 464 ILE A O 1
ATOM 2974 N N . GLU A 1 396 ? 14.098 40.753 -33.399 1.00 82.47 465 GLU A N 1
ATOM 2975 C CA . GLU A 1 396 ? 14.496 40.123 -34.654 1.00 88.33 465 GLU A CA 1
ATOM 2976 C C . GLU A 1 396 ? 15.949 39.664 -34.622 1.00 81.09 465 GLU A C 1
ATOM 2977 O O . GLU A 1 396 ? 16.307 38.702 -35.311 1.00 79.79 465 GLU A O 1
ATOM 2983 N N . GLU A 1 397 ? 16.795 40.326 -33.828 1.00 75.62 466 GLU A N 1
ATOM 2984 C CA . GLU A 1 397 ? 18.217 39.994 -33.832 1.00 79.63 466 GLU A CA 1
ATOM 2985 C C . GLU A 1 397 ? 18.500 38.689 -33.101 1.00 75.89 466 GLU A C 1
ATOM 2986 O O . GLU A 1 397 ? 19.503 38.026 -33.391 1.00 75.35 466 GLU A O 1
ATOM 2992 N N . CYS A 1 398 ? 17.645 38.304 -32.156 1.00 73.84 467 CYS A N 1
ATOM 2993 C CA . CYS A 1 398 ? 17.795 37.045 -31.441 1.00 71.00 467 CYS A CA 1
ATOM 2994 C C . CYS A 1 398 ? 16.888 35.951 -31.990 1.00 73.37 467 CYS A C 1
ATOM 2995 O O . CYS A 1 398 ? 16.704 34.922 -31.333 1.00 66.94 467 CYS A O 1
ATOM 2998 N N . GLY A 1 399 ? 16.322 36.149 -33.179 1.00 74.68 468 GLY A N 1
ATOM 2999 C CA . GLY A 1 399 ? 15.453 35.163 -33.783 1.00 70.57 468 GLY A CA 1
ATOM 3000 C C . GLY A 1 399 ? 14.017 35.193 -33.315 1.00 69.09 468 GLY A C 1
ATOM 3001 O O . GLY A 1 399 ? 13.240 34.312 -33.699 1.00 73.55 468 GLY A O 1
ATOM 3002 N N . GLY A 1 400 ? 13.636 36.180 -32.501 1.00 67.92 469 GLY A N 1
ATOM 3003 C CA . GLY A 1 400 ? 12.276 36.215 -31.986 1.00 65.29 469 GLY A CA 1
ATOM 3004 C C . GLY A 1 400 ? 11.248 36.535 -33.054 1.00 71.18 469 GLY A C 1
ATOM 3005 O O . GLY A 1 400 ? 10.129 36.014 -33.024 1.00 69.51 469 GLY A O 1
ATOM 3006 N N . LEU A 1 401 ? 11.606 37.399 -34.008 1.00 67.20 470 LEU A N 1
ATOM 3007 C CA . LEU A 1 401 ? 10.681 37.724 -35.089 1.00 74.38 470 LEU A CA 1
ATOM 3008 C C . LEU A 1 401 ? 10.353 36.490 -35.918 1.00 80.44 470 LEU A C 1
ATOM 3009 O O . LEU A 1 401 ? 9.199 36.286 -36.310 1.00 83.91 470 LEU A O 1
ATOM 3014 N N . ASP A 1 402 ? 11.356 35.650 -36.189 1.00 84.36 471 ASP A N 1
ATOM 3015 C CA . ASP A 1 402 ? 11.103 34.400 -36.898 1.00 87.75 471 ASP A CA 1
ATOM 3016 C C . ASP A 1 402 ? 10.154 33.499 -36.120 1.00 87.37 471 ASP A C 1
ATOM 3017 O O . ASP A 1 402 ? 9.401 32.724 -36.721 1.00 93.00 471 ASP A O 1
ATOM 3022 N N . LYS A 1 403 ? 10.171 33.588 -34.789 1.00 78.74 472 LYS A N 1
ATOM 3023 C CA . LYS A 1 403 ? 9.247 32.798 -33.983 1.00 80.53 472 LYS A CA 1
ATOM 3024 C C . LYS A 1 403 ? 7.830 33.348 -34.081 1.00 85.06 472 LYS A C 1
ATOM 3025 O O . LYS A 1 403 ? 6.870 32.589 -34.262 1.00 83.38 472 LYS A O 1
ATOM 3031 N N . ILE A 1 404 ? 7.679 34.669 -33.969 1.00 84.24 473 ILE A N 1
ATOM 3032 C CA . ILE A 1 404 ? 6.349 35.268 -34.021 1.00 84.13 473 ILE A CA 1
ATOM 3033 C C . ILE A 1 404 ? 5.794 35.223 -35.440 1.00 96.41 473 ILE A C 1
ATOM 3034 O O . ILE A 1 404 ? 4.589 35.030 -35.641 1.00 100.99 473 ILE A O 1
ATOM 3039 N N . GLU A 1 405 ? 6.657 35.391 -36.446 1.00 105.42 474 GLU A N 1
ATOM 3040 C CA . GLU A 1 405 ? 6.186 35.392 -37.827 1.00 115.90 474 GLU A CA 1
ATOM 3041 C C . GLU A 1 405 ? 5.809 34.001 -38.313 1.00 117.02 474 GLU A C 1
ATOM 3042 O O . GLU A 1 405 ? 5.112 33.880 -39.326 1.00 124.48 474 GLU A O 1
ATOM 3048 N N . ALA A 1 406 ? 6.251 32.955 -37.622 1.00 112.94 475 ALA A N 1
ATOM 3049 C CA . ALA A 1 406 ? 5.812 31.596 -37.896 1.00 114.26 475 ALA A CA 1
ATOM 3050 C C . ALA A 1 406 ? 4.685 31.153 -36.975 1.00 110.98 475 ALA A C 1
ATOM 3051 O O . ALA A 1 406 ? 4.197 30.027 -37.109 1.00 113.77 475 ALA A O 1
ATOM 3053 N N . LEU A 1 407 ? 4.261 32.013 -36.050 1.00 105.32 476 LEU A N 1
ATOM 3054 C CA . LEU A 1 407 ? 3.233 31.674 -35.076 1.00 97.01 476 LEU A CA 1
ATOM 3055 C C . LEU A 1 407 ? 1.838 32.119 -35.493 1.00 96.06 476 LEU A C 1
ATOM 3056 O O . LEU A 1 407 ? 0.861 31.708 -34.858 1.00 94.70 476 LEU A O 1
ATOM 3061 N N . GLN A 1 408 ? 1.717 32.943 -36.537 1.00 99.00 477 GLN A N 1
ATOM 3062 C CA . GLN A 1 408 ? 0.402 33.335 -37.033 1.00 101.77 477 GLN A CA 1
ATOM 3063 C C . GLN A 1 408 ? -0.347 32.178 -37.681 1.00 107.22 477 GLN A C 1
ATOM 3064 O O . GLN A 1 408 ? -1.534 32.327 -37.989 1.00 108.48 477 GLN A O 1
ATOM 3070 N N . ARG A 1 409 ? 0.314 31.039 -37.895 1.00 109.17 478 ARG A N 1
ATOM 3071 C CA . ARG A 1 409 ? -0.321 29.836 -38.416 1.00 110.93 478 ARG A CA 1
ATOM 3072 C C . ARG A 1 409 ? -0.443 28.747 -37.355 1.00 111.17 478 ARG A C 1
ATOM 3073 O O . ARG A 1 409 ? -0.509 27.560 -37.691 1.00 114.80 478 ARG A O 1
ATOM 3075 N N . HIS A 1 410 ? -0.467 29.130 -36.080 1.00 110.83 479 HIS A N 1
ATOM 3076 C CA . HIS A 1 410 ? -0.614 28.177 -34.992 1.00 108.80 479 HIS A CA 1
ATOM 3077 C C . HIS A 1 410 ? -2.051 27.654 -34.938 1.00 110.65 479 HIS A C 1
ATOM 3078 O O . HIS A 1 410 ? -2.968 28.204 -35.555 1.00 113.94 479 HIS A O 1
ATOM 3085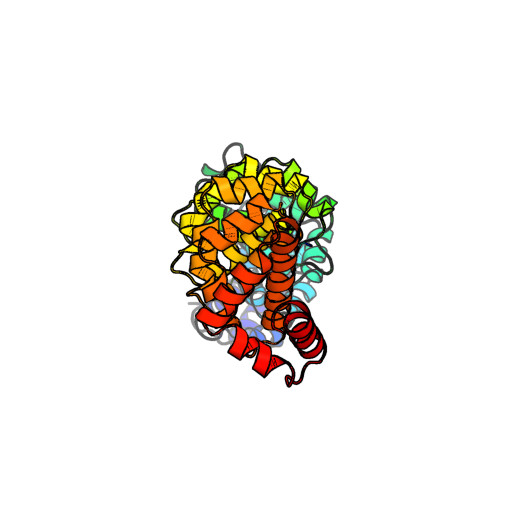 N N . GLU A 1 411 ? -2.245 26.568 -34.184 1.00 109.32 480 GLU A N 1
ATOM 3086 C CA . GLU A 1 411 ? -3.553 25.918 -34.156 1.00 113.02 480 GLU A CA 1
ATOM 3087 C C . GLU A 1 411 ? -4.516 26.632 -33.213 1.00 111.59 480 GLU A C 1
ATOM 3088 O O . GLU A 1 411 ? -5.681 26.856 -33.562 1.00 106.91 480 GLU A O 1
ATOM 3094 N N . ASN A 1 412 ? -4.057 26.977 -32.011 1.00 110.86 481 ASN A N 1
ATOM 3095 C CA . ASN A 1 412 ? -4.827 27.878 -31.164 1.00 112.89 481 ASN A CA 1
ATOM 3096 C C . ASN A 1 412 ? -5.026 29.202 -31.891 1.00 114.52 481 ASN A C 1
ATOM 3097 O O . ASN A 1 412 ? -4.186 29.625 -32.688 1.00 114.37 481 ASN A O 1
ATOM 3102 N N . GLU A 1 413 ? -6.159 29.855 -31.643 1.00 114.84 482 GLU A N 1
ATOM 3103 C CA . GLU A 1 413 ? -6.452 31.080 -32.376 1.00 115.74 482 GLU A CA 1
ATOM 3104 C C . GLU A 1 413 ? -6.145 32.351 -31.601 1.00 110.19 482 GLU A C 1
ATOM 3105 O O . GLU A 1 413 ? -5.816 33.368 -32.228 1.00 111.67 482 GLU A O 1
ATOM 3111 N N . SER A 1 414 ? -6.243 32.332 -30.268 1.00 103.80 483 SER A N 1
ATOM 3112 C CA . SER A 1 414 ? -5.821 33.504 -29.512 1.00 99.40 483 SER A CA 1
ATOM 3113 C C . SER A 1 414 ? -4.318 33.735 -29.615 1.00 93.92 483 SER A C 1
ATOM 3114 O O . SER A 1 414 ? -3.855 34.853 -29.360 1.00 86.41 483 SER A O 1
ATOM 3117 N N . VAL A 1 415 ? -3.550 32.711 -29.993 1.00 92.76 484 VAL A N 1
ATOM 3118 C CA . VAL A 1 415 ? -2.125 32.906 -30.231 1.00 90.49 484 VAL A CA 1
ATOM 3119 C C . VAL A 1 415 ? -1.884 33.463 -31.630 1.00 93.83 484 VAL A C 1
ATOM 3120 O O . VAL A 1 415 ? -0.970 34.268 -31.837 1.00 89.53 484 VAL A O 1
ATOM 3124 N N . THR A 1 416 ? -2.703 33.063 -32.609 1.00 101.31 485 THR A N 1
ATOM 3125 C CA . THR A 1 416 ? -2.553 33.603 -33.956 1.00 105.36 485 THR A CA 1
ATOM 3126 C C . THR A 1 416 ? -2.954 35.070 -34.003 1.00 97.59 485 THR A C 1
ATOM 3127 O O . THR A 1 416 ? -2.327 35.869 -34.708 1.00 99.72 485 THR A O 1
ATOM 3131 N N . LYS A 1 417 ? -3.998 35.442 -33.258 1.00 94.52 486 LYS A N 1
ATOM 3132 C CA . LYS A 1 417 ? -4.413 36.839 -33.211 1.00 99.35 486 LYS A CA 1
ATOM 3133 C C . LYS A 1 417 ? -3.355 37.700 -32.535 1.00 91.17 486 LYS A C 1
ATOM 3134 O O . LYS A 1 417 ? -3.019 38.786 -33.022 1.00 90.62 486 LYS A O 1
ATOM 3136 N N . ALA A 1 418 ? -2.818 37.230 -31.406 1.00 86.14 487 ALA A N 1
ATOM 3137 C CA . ALA A 1 418 ? -1.731 37.950 -30.750 1.00 80.26 487 ALA A CA 1
ATOM 3138 C C . ALA A 1 418 ? -0.494 38.001 -31.638 1.00 81.84 487 ALA A C 1
ATOM 3139 O O . ALA A 1 418 ? 0.216 39.012 -31.669 1.00 77.25 487 ALA A O 1
ATOM 3141 N N . SER A 1 419 ? -0.225 36.913 -32.364 1.00 86.25 488 SER A N 1
ATOM 3142 C CA . SER A 1 419 ? 0.883 36.874 -33.312 1.00 90.39 488 SER A CA 1
ATOM 3143 C C . SER A 1 419 ? 0.779 38.012 -34.315 1.00 93.14 488 SER A C 1
ATOM 3144 O O . SER A 1 419 ? 1.663 38.873 -34.411 1.00 88.84 488 SER A O 1
ATOM 3147 N N . LEU A 1 420 ? -0.313 38.018 -35.077 1.00 96.81 489 LEU A N 1
ATOM 3148 C CA . LEU A 1 420 ? -0.474 38.967 -36.170 1.00 98.84 489 LEU A CA 1
ATOM 3149 C C . LEU A 1 420 ? -0.562 40.404 -35.667 1.00 96.64 489 LEU A C 1
ATOM 3150 O O . LEU A 1 420 ? -0.052 41.319 -36.323 1.00 93.75 489 LEU A O 1
ATOM 3155 N N . ASN A 1 421 ? -1.186 40.622 -34.507 1.00 96.93 490 ASN A N 1
ATOM 3156 C CA . ASN A 1 421 ? -1.298 41.974 -33.963 1.00 97.27 490 ASN A CA 1
ATOM 3157 C C . ASN A 1 421 ? 0.074 42.574 -33.681 1.00 93.31 490 ASN A C 1
ATOM 3158 O O . ASN A 1 421 ? 0.300 43.765 -33.923 1.00 93.97 490 ASN A O 1
ATOM 3163 N N . LEU A 1 422 ? 1.006 41.761 -33.179 1.00 89.66 491 LEU A N 1
ATOM 3164 C CA . LEU A 1 422 ? 2.348 42.261 -32.894 1.00 81.84 491 LEU A CA 1
ATOM 3165 C C . LEU A 1 422 ? 3.099 42.599 -34.177 1.00 84.01 491 LEU A C 1
ATOM 3166 O O . LEU A 1 422 ? 3.836 43.591 -34.231 1.00 84.94 491 LEU A O 1
ATOM 3171 N N . ILE A 1 423 ? 2.922 41.789 -35.222 1.00 83.93 492 ILE A N 1
ATOM 3172 C CA . ILE A 1 423 ? 3.647 42.014 -36.468 1.00 86.42 492 ILE A CA 1
ATOM 3173 C C . ILE A 1 423 ? 3.081 43.216 -37.211 1.00 96.47 492 ILE A C 1
ATOM 3174 O O . ILE A 1 423 ? 3.829 44.014 -37.789 1.00 102.45 492 ILE A O 1
ATOM 3179 N N . GLU A 1 424 ? 1.753 43.363 -37.216 1.00 98.39 493 GLU A N 1
ATOM 3180 C CA . GLU A 1 424 ? 1.136 44.487 -37.913 1.00 100.32 493 GLU A CA 1
ATOM 3181 C C . GLU A 1 424 ? 1.587 45.818 -37.328 1.00 99.39 493 GLU A C 1
ATOM 3182 O O . GLU A 1 424 ? 1.813 46.785 -38.065 1.00 103.44 493 GLU A O 1
ATOM 3188 N N . LYS A 1 425 ? 1.733 45.884 -36.006 1.00 95.65 494 LYS A N 1
ATOM 3189 C CA . LYS A 1 425 ? 2.001 47.144 -35.325 1.00 92.40 494 LYS A CA 1
ATOM 3190 C C . LYS A 1 425 ? 3.488 47.463 -35.223 1.00 90.91 494 LYS A C 1
ATOM 3191 O O . LYS A 1 425 ? 3.879 48.625 -35.372 1.00 91.45 494 LYS A O 1
ATOM 3197 N N . TYR A 1 426 ? 4.330 46.458 -34.974 1.00 85.81 495 TYR A N 1
ATOM 3198 C CA . TYR A 1 426 ? 5.732 46.698 -34.670 1.00 82.80 495 TYR A CA 1
ATOM 3199 C C . TYR A 1 426 ? 6.713 46.070 -35.650 1.00 84.19 495 TYR A C 1
ATOM 3200 O O . TYR A 1 426 ? 7.909 46.373 -35.569 1.00 85.87 495 TYR A O 1
ATOM 3209 N N . PHE A 1 427 ? 6.261 45.212 -36.565 1.00 83.79 496 PHE A N 1
ATOM 3210 C CA . PHE A 1 427 ? 7.156 44.507 -37.482 1.00 87.58 496 PHE A CA 1
ATOM 3211 C C . PHE A 1 427 ? 6.676 44.689 -38.924 1.00 98.00 496 PHE A C 1
ATOM 3212 O O . PHE A 1 427 ? 6.436 43.729 -39.654 1.00 101.59 496 PHE A O 1
ATOM 3220 N N . SER A 1 428 ? 6.545 45.946 -39.338 1.00 101.56 497 SER A N 1
ATOM 3221 C CA . SER A 1 428 ? 6.120 46.260 -40.698 1.00 106.15 497 SER A CA 1
ATOM 3222 C C . SER A 1 428 ? 6.628 47.631 -41.132 1.00 109.28 497 SER A C 1
ATOM 3223 O O . SER A 1 428 ? 6.194 48.658 -40.610 1.00 108.34 497 SER A O 1
ATOM 3226 N N . SER B 2 17 ? 0.135 9.940 -0.073 1.00 85.29 297 SER B N 1
ATOM 3227 C CA . SER B 2 17 ? -0.742 9.716 1.070 1.00 78.70 297 SER B CA 1
ATOM 3228 C C . SER B 2 17 ? -0.244 10.476 2.291 1.00 71.87 297 SER B C 1
ATOM 3229 O O . SER B 2 17 ? 0.916 10.878 2.355 1.00 78.37 297 SER B O 1
ATOM 3232 N N . VAL B 2 18 ? -1.131 10.667 3.265 1.00 53.37 298 VAL B N 1
ATOM 3233 C CA . VAL B 2 18 ? -0.777 11.281 4.535 1.00 49.95 298 VAL B CA 1
ATOM 3234 C C . VAL B 2 18 ? -0.984 10.318 5.703 1.00 51.21 298 VAL B C 1
ATOM 3235 O O . VAL B 2 18 ? -0.913 10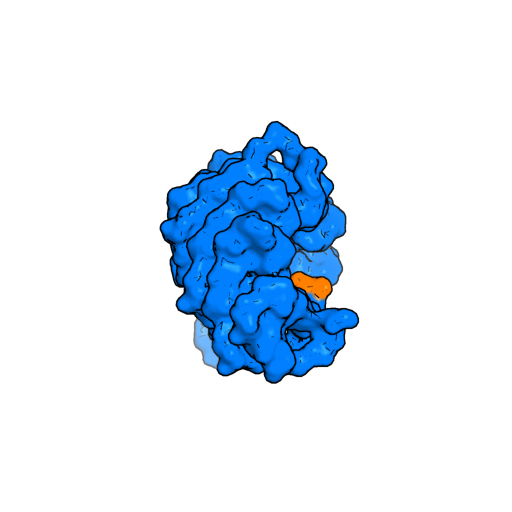.724 6.864 1.00 51.56 298 VAL B O 1
ATOM 3239 N N . LYS B 2 19 ? -1.209 9.039 5.412 1.00 40.87 299 LYS B N 1
ATOM 3240 C CA . LYS B 2 19 ? -1.341 8.003 6.425 1.00 38.53 299 LYS B CA 1
ATOM 3241 C C . LYS B 2 19 ? 0.012 7.355 6.703 1.00 38.11 299 LYS B C 1
ATOM 3242 O O . LYS B 2 19 ? 0.907 7.353 5.853 1.00 39.54 299 LYS B O 1
ATOM 3248 N N . ARG B 2 20 ? 0.151 6.793 7.903 1.00 36.61 300 ARG B N 1
ATOM 3249 C CA . ARG B 2 20 ? 1.397 6.174 8.338 1.00 38.18 300 ARG B CA 1
ATOM 3250 C C . ARG B 2 20 ? 1.110 4.815 8.956 1.00 37.55 300 ARG B C 1
ATOM 3251 O O . ARG B 2 20 ? 0.244 4.695 9.829 1.00 35.92 300 ARG B O 1
ATOM 3259 N N . ARG B 2 21 ? 1.845 3.799 8.515 1.00 36.78 301 ARG B N 1
ATOM 3260 C CA . ARG B 2 21 ? 1.771 2.467 9.099 1.00 39.89 301 ARG B CA 1
ATOM 3261 C C . ARG B 2 21 ? 2.923 2.288 10.078 1.00 40.49 301 ARG B C 1
ATOM 3262 O O . ARG B 2 21 ? 4.075 2.585 9.747 1.00 40.34 301 ARG B O 1
ATOM 3270 N N . GLN B 2 22 ? 2.610 1.806 11.279 1.00 40.21 302 GLN B N 1
ATOM 3271 C CA . GLN B 2 22 ? 3.610 1.618 12.323 1.00 41.36 302 GLN B CA 1
ATOM 3272 C C . GLN B 2 22 ? 4.279 0.258 12.153 1.00 48.65 302 GLN B C 1
ATOM 3273 O O . GLN B 2 22 ? 3.617 -0.782 12.246 1.00 49.63 302 GLN B O 1
ATOM 3279 N N . ILE B 2 23 ? 5.585 0.270 11.909 1.00 50.90 303 ILE B N 1
ATOM 3280 C CA . ILE B 2 23 ? 6.351 -0.957 11.725 1.00 57.91 303 ILE B CA 1
ATOM 3281 C C . ILE B 2 23 ? 7.043 -1.343 13.029 1.00 61.45 303 ILE B C 1
ATOM 3282 O O . ILE B 2 23 ? 7.136 -2.523 13.372 1.00 77.35 303 ILE B O 1
ATOM 3287 N N . VAL C 2 18 ? -3.698 39.532 -10.096 1.00 78.09 298 VAL C N 1
ATOM 3288 C CA . VAL C 2 18 ? -3.864 38.299 -10.857 1.00 74.64 298 VAL C CA 1
ATOM 3289 C C . VAL C 2 18 ? -3.141 37.137 -10.182 1.00 72.06 298 VAL C C 1
ATOM 3290 O O . VAL C 2 18 ? -2.259 36.520 -10.773 1.00 92.44 298 VAL C O 1
ATOM 3292 N N . LYS C 2 19 ? -3.520 36.841 -8.942 1.00 65.64 299 LYS C N 1
ATOM 3293 C CA . LYS C 2 19 ? -2.873 35.766 -8.205 1.00 60.67 299 LYS C CA 1
ATOM 3294 C C . LYS C 2 19 ? -3.328 34.405 -8.723 1.00 63.38 299 LYS C C 1
ATOM 3295 O O . LYS C 2 19 ? -4.457 34.236 -9.192 1.00 61.94 299 LYS C O 1
ATOM 3301 N N . ARG C 2 20 ? -2.428 33.428 -8.638 1.00 55.47 300 ARG C N 1
ATOM 3302 C CA . ARG C 2 20 ? -2.687 32.068 -9.098 1.00 59.36 300 ARG C CA 1
ATOM 3303 C C . ARG C 2 20 ? -2.517 31.110 -7.929 1.00 58.00 300 ARG C C 1
ATOM 3304 O O . ARG C 2 20 ? -1.419 30.987 -7.375 1.00 54.00 300 ARG C O 1
ATOM 3312 N N . ARG C 2 21 ? -3.600 30.427 -7.563 1.00 53.46 301 ARG C N 1
ATOM 3313 C CA . ARG C 2 21 ? -3.586 29.518 -6.430 1.00 52.76 301 ARG C CA 1
ATOM 3314 C C . ARG C 2 21 ? -2.752 28.275 -6.742 1.00 59.51 301 ARG C C 1
ATOM 3315 O O . ARG C 2 21 ? -2.337 28.034 -7.880 1.00 60.81 301 ARG C O 1
ATOM 3323 N N . GLN C 2 22 ? -2.510 27.478 -5.705 1.00 53.79 302 GLN C N 1
ATOM 3324 C CA . GLN C 2 22 ? -1.777 26.225 -5.852 1.00 66.51 302 GLN C CA 1
ATOM 3325 C C . GLN C 2 22 ? -2.699 25.117 -6.352 1.00 72.40 302 GLN C C 1
ATOM 3326 O O . GLN C 2 22 ? -2.380 24.417 -7.312 1.00 82.51 302 GLN C O 1
#

Organism: Mus musculus (NCBI:txid10090)